Protein AF-0000000078792186 (afdb_homodimer)

Foldseek 3Di:
DADDLQQEEAEPLLQQPDAPLQVLVLCLLLVHQEYEFEQVSDPGSALCPRNPNDDLVVSLVSSVVSVHAYAEYDAQEQLLDLVCLVVSLVRLLRNLVSCLSNVYAEHEYEHDQAQPDPDDLVRSLVSLLVSCLSSLVSCVVSVHAYAYEAALAPRTSGLDPLSVVVSCVVSVGDRYAYEYELLSCQSNVDDLVNCVVRDQLVRYAEYEDWFAADDPDPDRDDLQRTHAHDPRGPSPLLVVLVSSVVSPHDHHYYYNRNHSVSNVPHSVRVSVSNNVSSVVSRDDDPVPPPPPPDD/DADDLQQEEAEPLLQQPDAPLQVLVLCLLLVHQEYEFEQVSDPGSALCPRNPNDDLVVSLVSSVVSVHAYAEYDAQEQLLDLVCLVVSLVRLLRNLVSCLSNVYAEHEYEHDQAQPDPDDLVRSLVSLLVSCLSSLVSCVVSVHAYAYEAALAPRTSGLDPLSVVVSCVVSVGDRYAYEAELLSCQSNVDDLVNCVVRDQLVRYAEYEDWFAADDPDPDRDDLQRTHAHDPRGPSPLLVVLVSSVVSPHDHHYYYNRNHSVSNVDHSVRVSVSNNVSSVVSRDDDPVPPPPPPDD

Nearest PDB structures (foldseek):
  2q02-assembly1_A  TM=9.293E-01  e=1.282E-27  Salmonella enterica subsp. enterica serovar Typhimurium str. LT2
  1i6n-assembly1_A  TM=8.974E-01  e=7.422E-19  Bacillus subtilis
  3ju2-assembly1_A  TM=8.065E-01  e=1.942E-12  Sinorhizobium meliloti
  5tnv-assembly1_A  TM=6.538E-01  e=4.296E-10  Mycolicibacterium smegmatis MC2 155
  8tct-assembly1_A-2  TM=6.575E-01  e=3.829E-08  Bacteroides thetaiotaomicron

InterPro domains:
  IPR013022 Xylose isomerase-like, TIM barrel domain [PF01261] (24-271)
  IPR036237 Xylose isomerase-like superfamily [SSF51658] (6-281)
  IPR050312 IolE/XylA/MocC-like [PTHR12110] (16-273)

Sequence (590 aa):
MGIELTQMALNRKIAQQRPLAKFFQLAEAAGIHQVELRNDMTTSDGSETVIDGMQVAEFQTLKQKYDMQILTINAIQQFNNPAKLSKNRDLLTKLAELSAQIGNQAIIFVPEVNARDKRTEQQRLDDTVSSLQVFGDILAAYHLTGFIEPLGFRASTMRYPWTALDAINLSGRTEFKLTIDTFHFFLAHLTAEQFKAGVDINRVGLIHLSGIEPIHALREVVDEDRILITERDIMQNIEQVHLFEAMGYRGHYSFEPFSSRLAAETNQQLTQQILASIERLNQPTAVFSTEVTQPMGIELTQMALNRKIAQQRPLAKFFQLAEAAGIHQVELRNDMTTSDGSETVIDGMQVAEFQTLKQKYDMQILTINAIQQFNNPAKLSKNRDLLTKLAELSAQIGNQAIIFVPEVNARDKRTEQQRLDDTVSSLQVFGDILAAYHLTGFIEPLGFRASTMRYPWTALDAINLSGRTEFKLTIDTFHFFLAHLTAEQFKAGVDINRVGLIHLSGIEPIHALREVVDEDRILITERDIMQNIEQVHLFEAMGYRGHYSFEPFSSRLAAETNQQLTQQILASIERLNQPTAVFSTEVTQP

Structure (mmCIF, N/CA/C/O backbone):
data_AF-0000000078792186-model_v1
#
loop_
_entity.id
_entity.type
_entity.pdbx_description
1 polymer 'AP endonuclease, family 2'
#
loop_
_atom_site.group_PDB
_atom_site.id
_atom_site.type_symbol
_atom_site.label_atom_id
_atom_site.label_alt_id
_atom_site.label_comp_id
_atom_site.label_asym_id
_atom_site.label_entity_id
_atom_site.label_seq_id
_atom_site.pdbx_PDB_ins_code
_atom_site.Cartn_x
_atom_site.Cartn_y
_atom_site.Cartn_z
_atom_site.occupancy
_atom_site.B_iso_or_equiv
_atom_site.auth_seq_id
_atom_site.auth_comp_id
_atom_site.auth_asym_id
_atom_site.auth_atom_id
_atom_site.pdbx_PDB_model_num
ATOM 1 N N . MET A 1 1 ? -22.875 17.25 -0.171 1 59.81 1 MET A N 1
ATOM 2 C CA . MET A 1 1 ? -21.906 17.422 0.904 1 59.81 1 MET A CA 1
ATOM 3 C C . MET A 1 1 ? -20.5 17.641 0.341 1 59.81 1 MET A C 1
ATOM 5 O O . MET A 1 1 ? -19.969 16.766 -0.35 1 59.81 1 MET A O 1
ATOM 9 N N . GLY A 1 2 ? -20.031 18.969 0.178 1 79.75 2 GLY A N 1
ATOM 10 C CA . GLY A 1 2 ? -18.766 19.359 -0.433 1 79.75 2 GLY A CA 1
ATOM 11 C C . GLY A 1 2 ? -17.953 20.297 0.435 1 79.75 2 GLY A C 1
ATOM 12 O O . GLY A 1 2 ? -18.469 20.891 1.382 1 79.75 2 GLY A O 1
ATOM 13 N N . ILE A 1 3 ? -16.688 20.234 0.314 1 90.44 3 ILE A N 1
ATOM 14 C CA . ILE A 1 3 ? -15.758 21.141 0.981 1 90.44 3 ILE A CA 1
ATOM 15 C C . ILE A 1 3 ? -16.016 22.578 0.509 1 90.44 3 ILE A C 1
ATOM 17 O O . ILE A 1 3 ? -16.094 22.828 -0.695 1 90.44 3 ILE A O 1
ATOM 21 N N . GLU A 1 4 ? -16.25 23.469 1.474 1 91.88 4 GLU A N 1
ATOM 22 C CA . GLU A 1 4 ? -16.406 24.875 1.155 1 91.88 4 GLU A CA 1
ATOM 23 C C . GLU A 1 4 ? -15.039 25.578 1.106 1 91.88 4 GLU A C 1
ATOM 25 O O . GLU A 1 4 ? -14.117 25.188 1.818 1 91.88 4 GLU A O 1
ATOM 30 N N . LEU A 1 5 ? -15.008 26.594 0.312 1 92.81 5 LEU A N 1
ATOM 31 C CA . LEU A 1 5 ? -13.766 27.344 0.185 1 92.81 5 LEU A CA 1
ATOM 32 C C . LEU A 1 5 ? -13.328 27.906 1.536 1 92.81 5 LEU A C 1
ATOM 34 O O . LEU A 1 5 ? -12.133 28.031 1.801 1 92.81 5 LEU A O 1
ATOM 38 N N . THR A 1 6 ? -14.297 28.172 2.414 1 94.12 6 THR A N 1
ATOM 39 C CA . THR A 1 6 ? -14.008 28.75 3.723 1 94.12 6 THR A CA 1
ATOM 40 C C . THR A 1 6 ? -13.312 27.719 4.617 1 94.12 6 THR A C 1
ATOM 42 O O . THR A 1 6 ? -12.742 28.078 5.648 1 94.12 6 THR A O 1
ATOM 45 N N . GLN A 1 7 ? -13.359 26.516 4.227 1 96.5 7 GLN A N 1
ATOM 46 C CA . GLN A 1 7 ? -12.695 25.453 4.969 1 96.5 7 GLN A CA 1
ATOM 47 C C . GLN A 1 7 ? -11.273 25.234 4.461 1 96.5 7 GLN A C 1
ATOM 49 O O . GLN A 1 7 ? -10.477 24.547 5.094 1 96.5 7 GLN A O 1
ATOM 54 N N . MET A 1 8 ? -10.961 25.875 3.344 1 98.38 8 MET A N 1
ATOM 55 C CA . MET A 1 8 ? -9.703 25.562 2.678 1 98.38 8 MET A CA 1
ATOM 56 C C . MET A 1 8 ? -8.57 26.422 3.229 1 98.38 8 MET A C 1
ATOM 58 O O . MET A 1 8 ? -8.781 27.609 3.543 1 98.38 8 MET A O 1
ATOM 62 N N . ALA A 1 9 ? -7.406 25.812 3.281 1 98.75 9 ALA A N 1
ATOM 63 C CA . ALA A 1 9 ? -6.172 26.5 3.668 1 98.75 9 ALA A CA 1
ATOM 64 C C . ALA A 1 9 ? -5.012 26.078 2.768 1 98.75 9 ALA A C 1
ATOM 66 O O . ALA A 1 9 ? -5.141 25.141 1.973 1 98.75 9 ALA A O 1
ATOM 67 N N . LEU A 1 10 ? -3.912 26.859 2.863 1 98.69 10 LEU A N 1
ATOM 68 C CA . LEU A 1 10 ? -2.68 26.516 2.158 1 98.69 10 LEU A CA 1
ATOM 69 C C . LEU A 1 10 ? -1.509 26.422 3.131 1 98.69 10 LEU A C 1
ATOM 71 O O . LEU A 1 10 ? -1.298 27.312 3.955 1 98.69 10 LEU A O 1
ATOM 75 N N . ASN A 1 11 ? -0.833 25.297 3.02 1 98.75 11 ASN A N 1
ATOM 76 C CA . ASN A 1 11 ? 0.438 25.156 3.721 1 98.75 11 ASN A CA 1
ATOM 77 C C . ASN A 1 11 ? 1.575 25.844 2.965 1 98.75 11 ASN A C 1
ATOM 79 O O . ASN A 1 11 ? 1.682 25.703 1.744 1 98.75 11 ASN A O 1
ATOM 83 N N . ARG A 1 12 ? 2.418 26.438 3.693 1 97.62 12 ARG A N 1
ATOM 84 C CA . ARG A 1 12 ? 3.514 27.203 3.115 1 97.62 12 ARG A CA 1
ATOM 85 C C . ARG A 1 12 ? 4.383 26.328 2.219 1 97.62 12 ARG A C 1
ATOM 87 O O . ARG A 1 12 ? 5.129 26.844 1.379 1 97.62 12 ARG A O 1
ATOM 94 N N . LYS A 1 13 ? 4.312 25.078 2.334 1 96.56 13 LYS A N 1
ATOM 95 C CA . LYS A 1 13 ? 5.133 24.172 1.536 1 96.56 13 LYS A CA 1
ATOM 96 C C . LYS A 1 13 ? 4.805 24.297 0.051 1 96.56 13 LYS A C 1
ATOM 98 O O . LYS A 1 13 ? 5.66 24.047 -0.801 1 96.56 13 LYS A O 1
ATOM 103 N N . ILE A 1 14 ? 3.658 24.781 -0.268 1 96.44 14 ILE A N 1
ATOM 104 C CA . ILE A 1 14 ? 3.242 24.922 -1.659 1 96.44 14 ILE A CA 1
ATOM 105 C C . ILE A 1 14 ? 4.055 26.031 -2.328 1 96.44 14 ILE A C 1
ATOM 107 O O . ILE A 1 14 ? 4.191 26.047 -3.555 1 96.44 14 ILE A O 1
ATOM 111 N N . ALA A 1 15 ? 4.461 27.062 -1.669 1 86.44 15 ALA A N 1
ATOM 112 C CA . ALA A 1 15 ? 5.074 28.266 -2.211 1 86.44 15 ALA A CA 1
ATOM 113 C C . ALA A 1 15 ? 6.516 28.016 -2.639 1 86.44 15 ALA A C 1
ATOM 115 O O . ALA A 1 15 ? 7.02 28.656 -3.566 1 86.44 15 ALA A O 1
ATOM 116 N N . GLN A 1 16 ? 7.094 26.844 -2.398 1 82.69 16 GLN A N 1
ATOM 117 C CA . GLN A 1 16 ? 8.477 26.469 -2.684 1 82.69 16 GLN A CA 1
ATOM 118 C C . GLN A 1 16 ? 9.289 27.656 -3.152 1 82.69 16 GLN A C 1
ATOM 120 O O . GLN A 1 16 ? 9.008 28.234 -4.203 1 82.69 16 GLN A O 1
ATOM 125 N N . GLN A 1 17 ? 10.227 28.219 -2.408 1 85.25 17 GLN A N 1
ATOM 126 C CA . GLN A 1 17 ? 11.18 29.25 -2.77 1 85.25 17 GLN A CA 1
ATOM 127 C C . GLN A 1 17 ? 10.484 30.609 -2.938 1 85.25 17 GLN A C 1
ATOM 129 O O . GLN A 1 17 ? 10.953 31.469 -3.686 1 85.25 17 GLN A O 1
ATOM 134 N N . ARG A 1 18 ? 9.289 30.828 -2.479 1 92.81 18 ARG A N 1
ATOM 135 C CA . ARG A 1 18 ? 8.578 32.094 -2.5 1 92.81 18 ARG A CA 1
ATOM 136 C C . ARG A 1 18 ? 8.641 32.781 -1.14 1 92.81 18 ARG A C 1
ATOM 138 O O . ARG A 1 18 ? 8.422 32.156 -0.107 1 92.81 18 ARG A O 1
ATOM 145 N N . PRO A 1 19 ? 8.906 34.094 -1.299 1 94.44 19 PRO A N 1
ATOM 146 C CA . PRO A 1 19 ? 8.797 34.844 -0.032 1 94.44 19 PRO A CA 1
ATOM 147 C C . PRO A 1 19 ? 7.371 34.844 0.513 1 94.44 19 PRO A C 1
ATOM 149 O O . PRO A 1 19 ? 6.422 34.562 -0.224 1 94.44 19 PRO A O 1
ATOM 152 N N . LEU A 1 20 ? 7.277 35.188 1.744 1 96.62 20 LEU A N 1
ATOM 153 C CA . LEU A 1 20 ? 6.004 35.125 2.457 1 96.62 20 LEU A CA 1
ATOM 154 C C . LEU A 1 20 ? 4.949 35.969 1.765 1 96.62 20 LEU A C 1
ATOM 156 O O . LEU A 1 20 ? 3.795 35.562 1.634 1 96.62 20 LEU A O 1
ATOM 160 N N . ALA A 1 21 ? 5.316 37.156 1.305 1 96.56 21 ALA A N 1
ATOM 161 C CA . ALA A 1 21 ? 4.363 38.031 0.643 1 96.56 21 ALA A CA 1
ATOM 162 C C . ALA A 1 21 ? 3.795 37.406 -0.615 1 96.56 21 ALA A C 1
ATOM 164 O O . ALA A 1 21 ? 2.598 37.5 -0.889 1 96.56 21 ALA A O 1
ATOM 165 N N . LYS A 1 22 ? 4.617 36.719 -1.361 1 96.94 22 LYS A N 1
ATOM 166 C CA . LYS A 1 22 ? 4.176 36.062 -2.576 1 96.94 22 LYS A CA 1
ATOM 167 C C . LYS A 1 22 ? 3.283 34.844 -2.242 1 96.94 22 LYS A C 1
ATOM 169 O O . LYS A 1 22 ? 2.359 34.531 -2.992 1 96.94 22 LYS A O 1
ATOM 174 N N . PHE A 1 23 ? 3.617 34.25 -1.161 1 98.06 23 PHE A N 1
ATOM 175 C CA . PHE A 1 23 ? 2.777 33.156 -0.673 1 98.06 23 PHE A CA 1
ATOM 176 C C . PHE A 1 23 ? 1.386 33.656 -0.316 1 98.06 23 PHE A C 1
ATOM 178 O O . PHE A 1 23 ? 0.382 33.062 -0.704 1 98.06 23 PHE A O 1
ATOM 185 N N . PHE A 1 24 ? 1.271 34.781 0.392 1 98.31 24 PHE A N 1
ATOM 186 C CA . PHE A 1 24 ? -0.019 35.344 0.739 1 98.31 24 PHE A CA 1
ATOM 187 C C . PHE A 1 24 ? -0.775 35.781 -0.513 1 98.31 24 PHE A C 1
ATOM 189 O O . PHE A 1 24 ? -1.995 35.625 -0.592 1 98.31 24 PHE A O 1
ATOM 196 N N . GLN A 1 25 ? -0.029 36.281 -1.491 1 98 25 GLN A N 1
ATOM 197 C CA . GLN A 1 25 ? -0.653 36.625 -2.758 1 98 25 GLN A CA 1
ATOM 198 C C . GLN A 1 25 ? -1.274 35.406 -3.434 1 98 25 GLN A C 1
ATOM 200 O O . GLN A 1 25 ? -2.361 35.5 -4.012 1 98 25 GLN A O 1
ATOM 205 N N . LEU A 1 26 ? -0.55 34.344 -3.393 1 98.06 26 LEU A N 1
ATOM 206 C CA . LEU A 1 26 ? -1.073 33.094 -3.943 1 98.06 26 LEU A CA 1
ATOM 207 C C . LEU A 1 26 ? -2.373 32.719 -3.25 1 98.06 26 LEU A C 1
ATOM 209 O O . LEU A 1 26 ? -3.359 32.375 -3.912 1 98.06 26 LEU A O 1
ATOM 213 N N . ALA A 1 27 ? -2.361 32.75 -1.937 1 98.44 27 ALA A N 1
ATOM 214 C CA . ALA A 1 27 ? -3.553 32.375 -1.169 1 98.44 27 ALA A CA 1
ATOM 215 C C . ALA A 1 27 ? -4.73 33.281 -1.528 1 98.44 27 ALA A C 1
ATOM 217 O O . ALA A 1 27 ? -5.832 32.781 -1.787 1 98.44 27 ALA A O 1
ATOM 218 N N . GLU A 1 28 ? -4.453 34.531 -1.57 1 97.88 28 GLU A N 1
ATOM 219 C CA . GLU A 1 28 ? -5.492 35.5 -1.916 1 97.88 28 GLU A CA 1
ATOM 220 C C . GLU A 1 28 ? -6.055 35.25 -3.309 1 97.88 28 GLU A C 1
ATOM 222 O O . GLU A 1 28 ? -7.266 35.312 -3.52 1 97.88 28 GLU A O 1
ATOM 227 N N . ALA A 1 29 ? -5.172 35 -4.234 1 97.69 29 ALA A N 1
ATOM 228 C CA . ALA A 1 29 ? -5.59 34.719 -5.609 1 97.69 29 ALA A CA 1
ATOM 229 C C . ALA A 1 29 ? -6.496 33.5 -5.684 1 97.69 29 ALA A C 1
ATOM 231 O O . ALA A 1 29 ? -7.402 33.438 -6.52 1 97.69 29 ALA A O 1
ATOM 232 N N . ALA A 1 30 ? -6.301 32.594 -4.801 1 97.94 30 ALA A N 1
ATOM 233 C CA . ALA A 1 30 ? -7.102 31.375 -4.773 1 97.94 30 ALA A CA 1
ATOM 234 C C . ALA A 1 30 ? -8.375 31.578 -3.953 1 97.94 30 ALA A C 1
ATOM 236 O O . ALA A 1 30 ? -9.203 30.672 -3.844 1 97.94 30 ALA A O 1
ATOM 237 N N . GLY A 1 31 ? -8.523 32.719 -3.342 1 97.94 31 GLY A N 1
ATOM 238 C CA . GLY A 1 31 ? -9.672 33 -2.492 1 97.94 31 GLY A CA 1
ATOM 239 C C . GLY A 1 31 ? -9.57 32.344 -1.126 1 97.94 31 GLY A C 1
ATOM 240 O O . GLY A 1 31 ? -10.586 32.125 -0.456 1 97.94 31 GLY A O 1
ATOM 241 N N . ILE A 1 32 ? -8.422 31.953 -0.755 1 98.38 32 ILE A N 1
ATOM 242 C CA . ILE A 1 32 ? -8.172 31.281 0.512 1 98.38 32 ILE A CA 1
ATOM 243 C C . ILE A 1 32 ? -7.523 32.25 1.499 1 98.38 32 ILE A C 1
ATOM 245 O O . ILE A 1 32 ? -6.492 32.844 1.197 1 98.38 32 ILE A O 1
ATOM 249 N N . HIS A 1 33 ? -8.094 32.312 2.723 1 98.19 33 HIS A N 1
ATOM 250 C CA . HIS A 1 33 ? -7.605 33.312 3.674 1 98.19 33 HIS A CA 1
ATOM 251 C C . HIS A 1 33 ? -7.082 32.656 4.941 1 98.19 33 HIS A C 1
ATOM 253 O O . HIS A 1 33 ? -7.023 33.281 6 1 98.19 33 HIS A O 1
ATOM 259 N N . GLN A 1 34 ? -6.832 31.375 4.848 1 98.25 34 GLN A N 1
ATOM 260 C CA . GLN A 1 34 ? -6.219 30.609 5.922 1 98.25 34 GLN A CA 1
ATOM 261 C C . GLN A 1 34 ? -4.938 29.922 5.449 1 98.25 34 GLN A C 1
ATOM 263 O O . GLN A 1 34 ? -4.906 29.328 4.371 1 98.25 34 GLN A O 1
ATOM 268 N N . VAL A 1 35 ? -3.852 30.094 6.266 1 98.69 35 VAL A N 1
ATOM 269 C CA . VAL A 1 35 ? -2.582 29.516 5.832 1 98.69 35 VAL A CA 1
ATOM 270 C C . VAL A 1 35 ? -1.89 28.844 7.016 1 98.69 35 VAL A C 1
ATOM 272 O O . VAL A 1 35 ? -2.242 29.094 8.172 1 98.69 35 VAL A O 1
ATOM 275 N N . GLU A 1 36 ? -1.072 27.938 6.703 1 98.81 36 GLU A N 1
ATOM 276 C CA . GLU A 1 36 ? -0.096 27.391 7.641 1 98.81 36 GLU A CA 1
ATOM 277 C C . GLU A 1 36 ? 1.305 27.922 7.352 1 98.81 36 GLU A C 1
ATOM 279 O O . GLU A 1 36 ? 1.722 27.984 6.191 1 98.81 36 GLU A O 1
ATOM 284 N N . LEU A 1 37 ? 1.964 28.312 8.398 1 98.5 37 LEU A N 1
ATOM 285 C CA . LEU A 1 37 ? 3.35 28.75 8.258 1 98.5 37 LEU A CA 1
ATOM 286 C C . LEU A 1 37 ? 4.309 27.641 8.672 1 98.5 37 LEU A C 1
ATOM 288 O O . LEU A 1 37 ? 3.883 26.609 9.18 1 98.5 37 LEU A O 1
ATOM 292 N N . ARG A 1 38 ? 5.609 27.844 8.344 1 98 38 ARG A N 1
ATOM 293 C CA . ARG A 1 38 ? 6.582 26.797 8.625 1 98 38 ARG A CA 1
ATOM 294 C C . ARG A 1 38 ? 7.906 27.391 9.102 1 98 38 ARG A C 1
ATOM 296 O O . ARG A 1 38 ? 8.297 28.469 8.688 1 98 38 ARG A O 1
ATOM 303 N N . ASN A 1 39 ? 8.562 26.578 9.938 1 96.94 39 ASN A N 1
ATOM 304 C CA . ASN A 1 39 ? 9.891 26.969 10.391 1 96.94 39 ASN A CA 1
ATOM 305 C C . ASN A 1 39 ? 10.977 26.156 9.695 1 96.94 39 ASN A C 1
ATOM 307 O O . ASN A 1 39 ? 12.117 26.109 10.156 1 96.94 39 ASN A O 1
ATOM 311 N N . ASP A 1 40 ? 10.617 25.438 8.625 1 93.56 40 ASP A N 1
ATOM 312 C CA . ASP A 1 40 ? 11.602 24.578 7.969 1 93.56 40 ASP A CA 1
ATOM 313 C C . ASP A 1 40 ? 11.703 24.906 6.48 1 93.56 40 ASP A C 1
ATOM 315 O O . ASP A 1 40 ? 11.93 24.016 5.66 1 93.56 40 ASP A O 1
ATOM 319 N N . MET A 1 41 ? 11.445 26.156 6.141 1 91.5 41 MET A N 1
ATOM 320 C CA . MET A 1 41 ? 11.539 26.578 4.746 1 91.5 41 MET A CA 1
ATOM 321 C C . MET A 1 41 ? 12.977 26.922 4.379 1 91.5 41 MET A C 1
ATOM 323 O O . MET A 1 41 ? 13.297 27.125 3.205 1 91.5 41 MET A O 1
ATOM 327 N N . THR A 1 42 ? 13.812 27.047 5.383 1 89.31 42 THR A N 1
ATOM 328 C CA . THR A 1 42 ? 15.234 27.344 5.207 1 89.31 42 THR A CA 1
ATOM 329 C C . THR A 1 42 ? 16.094 26.312 5.906 1 89.31 42 THR A C 1
ATOM 331 O O . THR A 1 42 ? 15.586 25.328 6.438 1 89.31 42 THR A O 1
ATOM 334 N N . THR A 1 43 ? 17.375 26.578 5.855 1 87.81 43 THR A N 1
ATOM 335 C CA . THR A 1 43 ? 18.312 25.656 6.496 1 87.81 43 THR A CA 1
ATOM 336 C C . THR A 1 43 ? 18.188 25.719 8.016 1 87.81 43 THR A C 1
ATOM 338 O O . THR A 1 43 ? 18.5 24.75 8.711 1 87.81 43 THR A O 1
ATOM 341 N N . SER A 1 44 ? 17.719 26.844 8.422 1 88.56 44 SER A N 1
ATOM 342 C CA . SER A 1 44 ? 17.469 27.016 9.852 1 88.56 44 SER A CA 1
ATOM 343 C C . SER A 1 44 ? 16.016 26.688 10.195 1 88.56 44 SER A C 1
ATOM 345 O O . SER A 1 44 ? 15.109 26.922 9.398 1 88.56 44 SER A O 1
ATOM 347 N N . ASP A 1 45 ? 15.844 26.141 11.422 1 89.25 45 ASP A N 1
ATOM 348 C CA . ASP A 1 45 ? 14.492 25.797 11.852 1 89.25 45 ASP A CA 1
ATOM 349 C C . ASP A 1 45 ? 14.039 26.672 13.016 1 89.25 45 ASP A C 1
ATOM 351 O O . ASP A 1 45 ? 13.117 26.312 13.742 1 89.25 45 ASP A O 1
ATOM 355 N N . GLY A 1 46 ? 14.688 27.75 13.172 1 92.31 46 GLY A N 1
ATOM 356 C CA . GLY A 1 46 ? 14.352 28.656 14.258 1 92.31 46 GLY A CA 1
ATOM 357 C C . GLY A 1 46 ? 13.039 29.375 14.047 1 92.31 46 GLY A C 1
ATOM 358 O O . GLY A 1 46 ? 12.555 29.469 12.914 1 92.31 46 GLY A O 1
ATOM 359 N N . SER A 1 47 ? 12.445 29.891 15.172 1 94.81 47 SER A N 1
ATOM 360 C CA . SER A 1 47 ? 11.141 30.562 15.125 1 94.81 47 SER A CA 1
ATOM 361 C C . SER A 1 47 ? 11.18 31.797 14.242 1 94.81 47 SER A C 1
ATOM 363 O O . SER A 1 47 ? 10.164 32.188 13.68 1 94.81 47 SER A O 1
ATOM 365 N N . GLU A 1 48 ? 12.391 32.344 14.086 1 92.5 48 GLU A N 1
ATOM 366 C CA . GLU A 1 48 ? 12.523 33.562 13.297 1 92.5 48 GLU A CA 1
ATOM 367 C C . GLU A 1 48 ? 12.266 33.312 11.82 1 92.5 48 GLU A C 1
ATOM 369 O O . GLU A 1 48 ? 11.938 34.219 11.062 1 92.5 48 GLU A O 1
ATOM 374 N N . THR A 1 49 ? 12.406 32.094 11.398 1 94.56 49 THR A N 1
ATOM 375 C CA . THR A 1 49 ?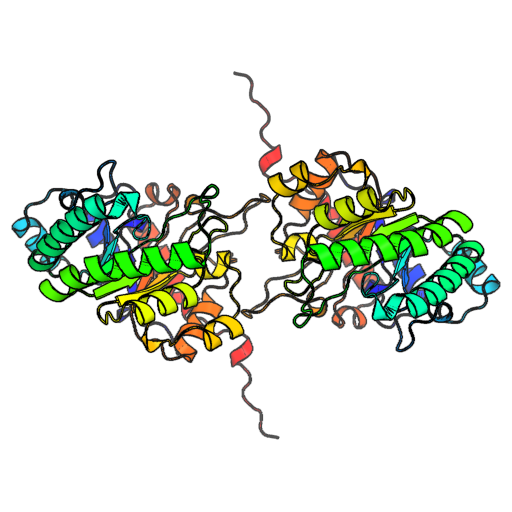 12.266 31.734 9.992 1 94.56 49 THR A CA 1
ATOM 376 C C . THR A 1 49 ? 10.789 31.641 9.602 1 94.56 49 THR A C 1
ATOM 378 O O . THR A 1 49 ? 10.453 31.672 8.422 1 94.56 49 THR A O 1
ATOM 381 N N . VAL A 1 50 ? 9.898 31.562 10.578 1 97.69 50 VAL A N 1
ATOM 382 C CA . VAL A 1 50 ? 8.477 31.344 10.359 1 97.69 50 VAL A CA 1
ATOM 383 C C . VAL A 1 50 ? 7.891 32.5 9.547 1 97.69 50 VAL A C 1
ATOM 385 O O . VAL A 1 50 ? 7.07 32.281 8.648 1 97.69 50 VAL A O 1
ATOM 388 N N . ILE A 1 51 ? 8.32 33.719 9.867 1 97.69 51 ILE A N 1
ATOM 389 C CA . ILE A 1 51 ? 7.777 34.875 9.188 1 97.69 51 ILE A CA 1
ATOM 390 C C . ILE A 1 51 ? 8.875 35.562 8.367 1 97.69 51 I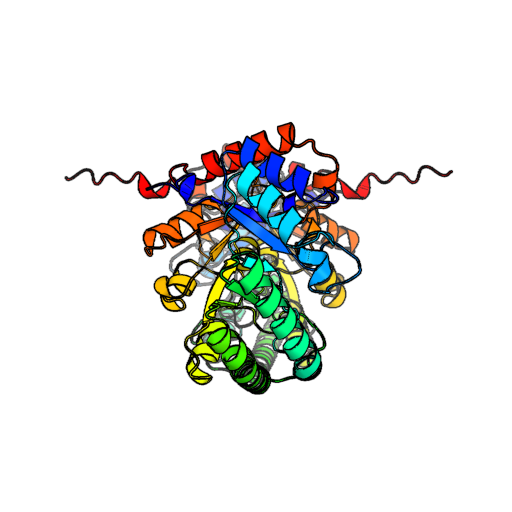LE A C 1
ATOM 392 O O . ILE A 1 51 ? 8.906 36.781 8.258 1 97.69 51 ILE A O 1
ATOM 396 N N . ASP A 1 52 ? 9.859 34.812 7.938 1 95.06 52 ASP A N 1
ATOM 397 C CA . ASP A 1 52 ? 10.922 35.25 7.027 1 95.06 52 ASP A CA 1
ATOM 398 C C . ASP A 1 52 ? 11.789 36.312 7.652 1 95.06 52 ASP A C 1
ATOM 400 O O . ASP A 1 52 ? 12.242 37.25 6.965 1 95.06 52 ASP A O 1
ATOM 404 N N . GLY A 1 53 ? 11.922 36.344 8.93 1 94.56 53 GLY A N 1
ATOM 405 C CA . GLY A 1 53 ? 12.781 37.281 9.609 1 94.56 53 GLY A CA 1
ATOM 406 C C . GLY A 1 53 ? 12.164 38.688 9.719 1 94.56 53 GLY A C 1
ATOM 407 O O . GLY A 1 53 ? 12.805 39.594 10.211 1 94.56 53 GLY A O 1
ATOM 408 N N . MET A 1 54 ? 10.977 38.812 9.359 1 95.94 54 MET A N 1
ATOM 409 C CA . MET A 1 54 ? 10.289 40.094 9.477 1 95.94 54 MET A CA 1
ATOM 410 C C . MET A 1 54 ? 10.078 40.469 10.945 1 95.94 54 MET A C 1
ATOM 412 O O . MET A 1 54 ? 9.977 39.562 11.797 1 95.94 54 MET A O 1
ATOM 416 N N . GLN A 1 55 ? 9.953 41.781 11.086 1 97.19 55 GLN A N 1
ATOM 417 C CA . GLN A 1 55 ? 9.43 42.219 12.375 1 97.19 55 GLN A CA 1
ATOM 418 C C . GLN A 1 55 ? 7.945 41.875 12.508 1 97.19 55 GLN A C 1
ATOM 420 O O . GLN A 1 55 ? 7.203 41.906 11.531 1 97.19 55 GLN A O 1
ATOM 425 N N . VAL A 1 56 ? 7.547 41.594 13.758 1 97.94 56 VAL A N 1
ATOM 426 C CA . VAL A 1 56 ? 6.172 41.188 14.031 1 97.94 56 VAL A CA 1
ATOM 427 C C . VAL A 1 56 ? 5.203 42.219 13.5 1 97.94 56 VAL A C 1
ATOM 429 O O . VAL A 1 56 ? 4.184 41.875 12.891 1 97.94 56 VAL A O 1
ATOM 432 N N . ALA A 1 57 ? 5.578 43.469 13.688 1 97.81 57 ALA A N 1
ATOM 433 C CA . ALA A 1 57 ? 4.711 44.562 13.219 1 97.81 57 ALA A CA 1
ATOM 434 C C . ALA A 1 57 ? 4.559 44.5 11.703 1 97.81 57 ALA A C 1
ATOM 436 O O . ALA A 1 57 ? 3.463 44.719 11.18 1 97.81 57 ALA A O 1
ATOM 437 N N . GLU A 1 58 ? 5.633 44.312 11.031 1 97.81 58 GLU A N 1
ATOM 438 C CA . GLU A 1 58 ? 5.605 44.156 9.578 1 97.81 58 GLU A CA 1
ATOM 439 C C . GLU A 1 58 ? 4.758 42.969 9.141 1 97.81 58 GLU A C 1
ATOM 441 O O . GLU A 1 58 ? 3.98 43.062 8.188 1 97.81 58 GLU A O 1
ATOM 446 N N . PHE A 1 59 ? 4.953 41.938 9.82 1 98.12 59 PHE A N 1
ATOM 447 C CA . PHE A 1 59 ? 4.18 40.719 9.523 1 98.12 59 PHE A CA 1
ATOM 448 C C . PHE A 1 59 ? 2.691 40.969 9.734 1 98.12 59 PHE A C 1
ATOM 450 O O . PHE A 1 59 ? 1.866 40.562 8.914 1 98.12 59 PHE A O 1
ATOM 457 N N . GLN A 1 60 ? 2.32 41.625 10.844 1 97.62 60 GLN A N 1
ATOM 458 C CA . GLN A 1 60 ? 0.922 41.938 11.133 1 97.62 60 GLN A CA 1
ATOM 459 C C . GLN A 1 60 ? 0.304 42.781 10.031 1 97.62 60 GLN A C 1
ATOM 461 O O . GLN A 1 60 ? -0.852 42.562 9.656 1 97.62 60 GLN A O 1
ATOM 466 N N . THR A 1 61 ? 1.09 43.688 9.516 1 98.06 61 THR A N 1
ATOM 467 C CA . THR A 1 61 ? 0.625 44.5 8.414 1 98.06 61 THR A CA 1
ATOM 468 C C . THR A 1 61 ? 0.359 43.656 7.172 1 98.06 61 THR A C 1
ATOM 470 O O . THR A 1 61 ? -0.666 43.844 6.508 1 98.06 61 THR A O 1
ATOM 473 N N . LEU A 1 62 ? 1.316 42.812 6.891 1 98 62 LEU A N 1
ATOM 474 C CA . LEU A 1 62 ? 1.168 41.938 5.75 1 98 62 LEU A CA 1
ATOM 475 C C . LEU A 1 62 ? -0.053 41.031 5.922 1 98 62 LEU A C 1
ATOM 477 O O . LEU A 1 62 ? -0.833 40.844 4.984 1 98 62 LEU A O 1
ATOM 481 N N . LYS A 1 63 ? -0.208 40.438 7.09 1 98.19 63 LYS A N 1
ATOM 482 C CA . LYS A 1 63 ? -1.333 39.594 7.441 1 98.19 63 LYS A CA 1
ATOM 483 C C . LYS A 1 63 ? -2.662 40.312 7.262 1 98.19 63 LYS A C 1
ATOM 485 O O . LYS A 1 63 ? -3.605 39.781 6.691 1 98.19 63 LYS A O 1
ATOM 490 N N . GLN A 1 64 ? -2.732 41.531 7.691 1 97.81 64 GLN A N 1
ATOM 491 C CA . GLN A 1 64 ? -3.936 42.344 7.574 1 97.81 64 GLN A CA 1
ATOM 492 C C . GLN A 1 64 ? -4.223 42.688 6.117 1 97.81 64 GLN A C 1
ATOM 494 O O . GLN A 1 64 ? -5.375 42.688 5.684 1 97.81 64 GLN A O 1
ATOM 499 N N . LYS A 1 65 ? -3.178 43 5.441 1 98.06 65 LYS A N 1
ATOM 500 C CA . LYS A 1 65 ? -3.32 43.406 4.039 1 98.06 65 LYS A CA 1
ATOM 501 C C . LYS A 1 65 ? -4.055 42.312 3.25 1 98.06 65 LYS A C 1
ATOM 503 O O . LYS A 1 65 ? -4.887 42.625 2.395 1 98.06 65 LYS A O 1
ATOM 508 N N . TYR A 1 66 ? -3.775 41.094 3.539 1 97.75 66 TYR A N 1
ATOM 509 C CA . TYR A 1 66 ? -4.344 40 2.764 1 97.75 66 TYR A CA 1
ATOM 510 C C . TYR A 1 66 ? -5.434 39.281 3.549 1 97.75 66 TYR A C 1
ATOM 512 O O . TYR A 1 66 ? -5.926 38.219 3.125 1 97.75 66 TYR A O 1
ATOM 520 N N . ASP A 1 67 ? -5.828 39.781 4.758 1 97.06 67 ASP A N 1
ATOM 521 C CA . ASP A 1 67 ? -6.859 39.188 5.617 1 97.06 67 ASP A CA 1
ATOM 522 C C . ASP A 1 67 ? -6.594 37.719 5.887 1 97.06 67 ASP A C 1
ATOM 524 O O . ASP A 1 67 ? -7.469 36.875 5.68 1 97.06 67 ASP A O 1
ATOM 528 N N . MET A 1 68 ? -5.375 37.469 6.293 1 97.94 68 MET A N 1
ATOM 529 C CA . MET A 1 68 ? -4.941 36.094 6.441 1 97.94 68 MET A CA 1
ATOM 530 C C . MET A 1 68 ? -5.105 35.625 7.883 1 97.94 68 MET A C 1
ATOM 532 O O . MET A 1 68 ? -4.824 36.375 8.82 1 97.94 68 MET A O 1
ATOM 536 N N . GLN A 1 69 ? -5.668 34.469 8.07 1 98.19 69 GLN A N 1
ATOM 537 C CA . GLN A 1 69 ? -5.656 33.75 9.344 1 98.19 69 GLN A CA 1
ATOM 538 C C . GLN A 1 69 ? -4.559 32.688 9.375 1 98.19 69 GLN A C 1
ATOM 540 O O . GLN A 1 69 ? -4.395 31.938 8.414 1 98.19 69 GLN A O 1
ATOM 545 N N . ILE A 1 70 ? -3.801 32.656 10.438 1 98.69 70 ILE A N 1
ATOM 546 C CA . ILE A 1 70 ? -2.752 31.672 10.602 1 98.69 70 ILE A CA 1
ATOM 547 C C . ILE A 1 70 ? -3.289 30.484 11.391 1 98.69 70 ILE A C 1
ATOM 549 O O . ILE A 1 70 ? -3.65 30.609 12.562 1 98.69 70 ILE A O 1
ATOM 553 N N . LEU A 1 71 ? -3.311 29.312 10.766 1 98.62 71 LEU A N 1
ATOM 554 C CA . LEU A 1 71 ? -3.889 28.141 11.398 1 98.62 71 LEU A CA 1
ATOM 555 C C . LEU A 1 71 ? -2.854 27.422 12.258 1 98.62 71 LEU A C 1
ATOM 557 O O . LEU A 1 71 ? -3.137 27.062 13.406 1 98.62 71 LEU A O 1
ATOM 561 N N . THR A 1 72 ? -1.698 27.203 11.602 1 98.81 72 THR A N 1
ATOM 562 C CA . THR A 1 72 ? -0.68 26.438 12.312 1 98.81 72 THR A CA 1
ATOM 563 C C . THR A 1 72 ? 0.719 26.906 11.93 1 98.81 72 THR A C 1
ATOM 565 O O . THR A 1 72 ? 0.883 27.656 10.953 1 98.81 72 THR A O 1
ATOM 568 N N . ILE A 1 73 ? 1.656 26.562 12.773 1 98.75 73 ILE A N 1
ATOM 569 C CA . ILE A 1 73 ? 3.07 26.562 12.414 1 98.75 73 ILE A CA 1
ATOM 570 C C . ILE A 1 73 ? 3.59 25.125 12.344 1 98.75 73 ILE A C 1
ATOM 572 O O . ILE A 1 73 ? 3.412 24.359 13.281 1 98.75 73 ILE A O 1
ATOM 576 N N . ASN A 1 74 ? 4.145 24.812 11.156 1 97.81 74 ASN A N 1
ATOM 577 C CA . ASN A 1 74 ? 4.836 23.531 10.953 1 97.81 74 ASN A CA 1
ATOM 578 C C . ASN A 1 74 ? 6.34 23.672 11.172 1 97.81 74 ASN A C 1
ATOM 580 O O . ASN A 1 74 ? 7.035 24.281 10.359 1 97.81 74 ASN A O 1
ATOM 584 N N . ALA A 1 75 ? 7 23.203 12.211 1 97.06 75 ALA A N 1
ATOM 585 C CA . ALA A 1 75 ? 6.555 22.172 13.148 1 97.06 75 ALA A CA 1
ATOM 586 C C . ALA A 1 75 ? 7.617 21.891 14.211 1 97.06 75 ALA A C 1
ATOM 588 O O . ALA A 1 75 ? 8.711 22.469 14.156 1 97.06 75 ALA A O 1
ATOM 589 N N . ILE A 1 76 ? 7.23 21.188 15.281 1 98.69 76 ILE A N 1
ATOM 590 C CA . ILE A 1 76 ? 8.164 20.484 16.141 1 98.69 76 ILE A CA 1
ATOM 591 C C . ILE A 1 76 ? 8.461 19.109 15.547 1 98.69 76 ILE A C 1
ATOM 593 O O . ILE A 1 76 ? 7.609 18.219 15.562 1 98.69 76 ILE A O 1
ATOM 597 N N . GLN A 1 77 ? 9.711 18.906 15.109 1 98 77 GLN A N 1
ATOM 598 C CA . GLN A 1 77 ? 10.117 17.672 14.445 1 98 77 GLN A CA 1
ATOM 599 C C . GLN A 1 77 ? 10.602 16.641 15.453 1 98 77 GLN A C 1
ATOM 601 O O . GLN A 1 77 ? 11.195 17 16.484 1 98 77 GLN A O 1
ATOM 606 N N . GLN A 1 78 ? 10.375 15.375 15.109 1 98.44 78 GLN A N 1
ATOM 607 C CA . GLN A 1 78 ? 10.82 14.266 15.953 1 98.44 78 GLN A CA 1
ATOM 608 C C . GLN A 1 78 ? 10.453 14.492 17.406 1 98.44 78 GLN A C 1
ATOM 610 O O . GLN A 1 78 ? 11.289 14.32 18.297 1 98.44 78 GLN A O 1
ATOM 615 N N . PHE A 1 79 ? 9.258 14.891 17.594 1 98.81 79 PHE A N 1
ATOM 616 C CA . PHE A 1 79 ? 8.844 15.375 18.906 1 98.81 79 PHE A CA 1
ATOM 617 C C . PHE A 1 79 ? 8.906 14.258 19.938 1 98.81 79 PHE A C 1
ATOM 619 O O . PHE A 1 79 ? 9.008 14.516 21.141 1 98.81 79 PHE A O 1
ATOM 626 N N . ASN A 1 80 ? 8.82 12.977 19.469 1 98.69 80 ASN A N 1
ATOM 627 C CA . ASN A 1 80 ? 8.75 11.852 20.406 1 98.69 80 ASN A CA 1
ATOM 628 C C . ASN A 1 80 ? 10.102 11.18 20.578 1 98.69 80 ASN A C 1
ATOM 630 O O . ASN A 1 80 ? 10.188 10.055 21.062 1 98.69 80 ASN A O 1
ATOM 634 N N . ASN A 1 81 ? 11.117 11.805 20.078 1 98.25 81 ASN A N 1
ATOM 635 C CA . ASN A 1 81 ? 12.484 11.391 20.359 1 98.25 81 ASN A CA 1
ATOM 636 C C . ASN A 1 81 ? 12.992 12 21.672 1 98.25 81 ASN A C 1
ATOM 638 O O . ASN A 1 81 ? 13.172 13.211 21.766 1 98.25 81 ASN A O 1
ATOM 642 N N . PRO A 1 82 ? 13.266 11.148 22.625 1 97.75 82 PRO A N 1
ATOM 643 C CA . PRO A 1 82 ? 13.656 11.688 23.922 1 97.75 82 PRO A CA 1
ATOM 644 C C . PRO A 1 82 ? 14.945 12.5 23.875 1 97.75 82 PRO A C 1
ATOM 646 O O . PRO A 1 82 ? 15.117 13.445 24.641 1 97.75 82 PRO A O 1
ATOM 649 N N . ALA A 1 83 ? 15.773 12.164 22.938 1 97.94 83 ALA A N 1
ATOM 650 C CA . ALA A 1 83 ? 17.047 12.867 22.828 1 97.94 83 ALA A CA 1
ATOM 651 C C . ALA A 1 83 ? 16.844 14.305 22.359 1 97.94 83 ALA A C 1
ATOM 653 O O . ALA A 1 83 ? 17.734 15.148 22.516 1 97.94 83 ALA A O 1
ATOM 654 N N . LYS A 1 84 ? 15.672 14.602 21.812 1 97.94 84 LYS A N 1
ATOM 655 C CA . LYS A 1 84 ? 15.398 15.922 21.266 1 97.94 84 LYS A CA 1
ATOM 656 C C . LYS A 1 84 ? 14.484 16.719 22.188 1 97.94 84 LYS A C 1
ATOM 658 O O . LYS A 1 84 ? 14.102 17.844 21.859 1 97.94 84 LYS A O 1
ATOM 663 N N . LEU A 1 85 ? 14.156 16.188 23.312 1 98.31 85 LEU A N 1
ATOM 664 C CA . LEU A 1 85 ? 13.148 16.781 24.188 1 98.31 85 LEU A CA 1
ATOM 665 C C . LEU A 1 85 ? 13.539 18.203 24.594 1 98.31 85 LEU A C 1
ATOM 667 O O . LEU A 1 85 ? 12.734 19.125 24.5 1 98.31 85 LEU A O 1
ATOM 671 N N . SER A 1 86 ? 14.75 18.359 25.047 1 98.25 86 SER A N 1
ATOM 672 C CA . SER A 1 86 ? 15.188 19.672 25.531 1 98.25 86 SER A CA 1
ATOM 673 C C . SER A 1 86 ? 15.164 20.703 24.406 1 98.25 86 SER A C 1
ATOM 675 O O . SER A 1 86 ? 14.625 21.797 24.578 1 98.25 86 SER A O 1
ATOM 677 N N . LYS A 1 87 ? 15.773 20.328 23.312 1 98.12 87 LYS A N 1
ATOM 678 C CA . LYS A 1 87 ? 15.805 21.234 22.156 1 98.12 87 LYS A CA 1
ATOM 679 C C . LYS A 1 87 ? 14.391 21.562 21.688 1 98.12 87 LYS A C 1
ATOM 681 O O . LYS A 1 87 ? 14.094 22.719 21.391 1 98.12 87 LYS A O 1
ATOM 686 N N . ASN A 1 88 ? 13.539 20.609 21.656 1 98.69 88 ASN A N 1
ATOM 687 C CA . ASN A 1 88 ? 12.164 20.797 21.188 1 98.69 88 ASN A CA 1
ATOM 688 C C . ASN A 1 88 ? 11.352 21.625 22.172 1 98.69 88 ASN A C 1
ATOM 690 O O . ASN A 1 88 ? 10.477 22.391 21.766 1 98.69 88 ASN A O 1
ATOM 694 N N . ARG A 1 89 ? 11.617 21.375 23.438 1 98.62 89 ARG A N 1
ATOM 695 C CA . ARG A 1 89 ? 10.977 22.219 24.438 1 98.62 89 ARG A CA 1
ATOM 696 C C . ARG A 1 89 ? 11.305 23.688 24.219 1 98.62 89 ARG A C 1
ATOM 698 O O . ARG A 1 89 ? 10.406 24.547 24.234 1 98.62 89 ARG A O 1
ATOM 705 N N . ASP A 1 90 ? 12.547 23.984 24.016 1 98.56 90 ASP A N 1
ATOM 706 C CA . ASP A 1 90 ? 12.992 25.359 23.781 1 98.56 90 ASP A CA 1
ATOM 707 C C . ASP A 1 90 ? 12.367 25.922 22.5 1 98.56 90 ASP A C 1
ATOM 709 O O . ASP A 1 90 ? 11.891 27.062 22.484 1 98.56 90 ASP A O 1
ATOM 713 N N . LEU A 1 91 ? 12.398 25.156 21.5 1 98.69 91 LEU A N 1
ATOM 714 C CA . LEU A 1 91 ? 11.828 25.594 20.234 1 98.69 91 LEU A CA 1
ATOM 715 C C . LEU A 1 91 ? 10.328 25.859 20.375 1 98.69 91 LEU A C 1
ATOM 717 O O . LEU A 1 91 ? 9.828 26.875 19.891 1 98.69 91 LEU A O 1
ATOM 721 N N . LEU A 1 92 ? 9.656 24.953 21.047 1 98.81 92 LEU A N 1
ATOM 722 C CA . LEU A 1 92 ? 8.219 25.109 21.219 1 98.81 92 LEU A CA 1
ATOM 723 C C . LEU A 1 92 ? 7.91 26.406 21.969 1 98.81 92 LEU A C 1
ATOM 725 O O . LEU A 1 92 ? 6.949 27.109 21.641 1 98.81 92 LEU A O 1
ATOM 729 N N . THR A 1 93 ? 8.688 26.656 22.969 1 98.81 93 THR A N 1
ATOM 730 C CA . THR A 1 93 ? 8.477 27.891 23.719 1 98.81 93 THR A CA 1
ATOM 731 C C . THR A 1 93 ? 8.617 29.109 22.812 1 98.81 93 THR A C 1
ATOM 733 O O . THR A 1 93 ? 7.781 30.016 22.844 1 98.81 93 THR A O 1
ATOM 736 N N . LYS A 1 94 ? 9.641 29.094 22 1 98.62 94 LYS A N 1
ATOM 737 C CA . LYS A 1 94 ? 9.852 30.203 21.078 1 98.62 94 LYS A CA 1
ATOM 738 C C . LYS A 1 94 ? 8.719 30.297 20.062 1 98.62 94 LYS A C 1
ATOM 740 O O . LYS A 1 94 ? 8.266 31.391 19.734 1 98.62 94 LYS A O 1
ATOM 745 N N . LEU A 1 95 ? 8.273 29.219 19.531 1 98.81 95 LEU A N 1
ATOM 746 C CA . LEU A 1 95 ? 7.164 29.203 18.594 1 98.81 95 LEU A CA 1
ATOM 747 C C . LEU A 1 95 ? 5.879 29.672 19.25 1 98.81 95 LEU A C 1
ATOM 749 O O . LEU A 1 95 ? 5.062 30.359 18.625 1 98.81 95 LEU A O 1
ATOM 753 N N . ALA A 1 96 ? 5.711 29.25 20.516 1 98.75 96 ALA A N 1
ATOM 754 C CA . ALA A 1 96 ? 4.535 29.672 21.281 1 98.75 96 ALA A CA 1
ATOM 755 C C . ALA A 1 96 ? 4.539 31.188 21.484 1 98.75 96 ALA A C 1
ATOM 757 O O . ALA A 1 96 ? 3.504 31.844 21.328 1 98.75 96 ALA A O 1
ATOM 758 N N . GLU A 1 97 ? 5.664 31.703 21.828 1 98.44 97 GLU A N 1
ATOM 759 C CA . GLU A 1 97 ? 5.793 33.156 21.984 1 98.44 97 GLU A CA 1
ATOM 760 C C . GLU A 1 97 ? 5.461 33.875 20.672 1 98.44 97 GLU A C 1
ATOM 762 O O . GLU A 1 97 ? 4.727 34.875 20.688 1 98.44 97 GLU A O 1
ATOM 767 N N . LEU A 1 98 ? 6.012 33.375 19.609 1 98.5 98 LEU A N 1
ATOM 768 C CA . LEU A 1 98 ? 5.715 33.969 18.312 1 98.5 98 LEU A CA 1
ATOM 769 C C . LEU A 1 98 ? 4.23 33.844 17.984 1 98.5 98 LEU A C 1
ATOM 771 O O . LEU A 1 98 ? 3.621 34.781 17.469 1 98.5 98 LEU A O 1
ATOM 775 N N . SER A 1 99 ? 3.68 32.688 18.297 1 98.56 99 SER A N 1
ATOM 776 C CA . SER A 1 99 ? 2.268 32.438 18.031 1 98.56 99 SER A CA 1
ATOM 777 C C . SER A 1 99 ? 1.386 33.5 18.703 1 98.56 99 SER A C 1
ATOM 779 O O . SER A 1 99 ? 0.435 34 18.094 1 98.56 99 SER A O 1
ATOM 781 N N . ALA A 1 100 ? 1.692 33.812 19.906 1 97.31 100 ALA A N 1
ATOM 782 C CA . ALA A 1 100 ? 0.946 34.812 20.641 1 97.31 100 ALA A CA 1
ATOM 783 C C . ALA A 1 100 ? 1.021 36.156 19.938 1 97.31 100 ALA A C 1
ATOM 785 O O . ALA A 1 100 ? 0.061 36.938 19.953 1 97.31 100 ALA A O 1
ATOM 786 N N . GLN A 1 101 ? 2.094 36.406 19.297 1 97.56 101 GLN A N 1
ATOM 787 C CA . GLN A 1 101 ? 2.322 37.719 18.656 1 97.56 101 GLN A CA 1
ATOM 788 C C . GLN A 1 101 ? 1.627 37.781 17.297 1 97.56 101 GLN A C 1
ATOM 790 O O . GLN A 1 101 ? 1.189 38.844 16.891 1 97.56 101 GLN A O 1
ATOM 795 N N . ILE A 1 102 ? 1.524 36.688 16.641 1 97.69 102 ILE A N 1
ATOM 796 C CA . ILE A 1 102 ? 1.088 36.781 15.25 1 97.69 102 ILE A CA 1
ATOM 797 C C . ILE A 1 102 ? -0.313 36.188 15.109 1 97.69 102 ILE A C 1
ATOM 799 O O . ILE A 1 102 ? -0.895 36.188 14.023 1 97.69 102 ILE A O 1
ATOM 803 N N . GLY A 1 103 ? -0.889 35.625 16.156 1 97.31 103 GLY A N 1
ATOM 804 C CA . GLY A 1 103 ? -2.254 35.125 16.156 1 97.31 103 GLY A CA 1
ATOM 805 C C . GLY A 1 103 ? -2.377 33.719 15.609 1 97.31 103 GLY A C 1
ATOM 806 O O . GLY A 1 103 ? -3.369 33.375 14.961 1 97.31 103 GLY A O 1
ATOM 807 N N . ASN A 1 104 ? -1.331 32.938 15.695 1 96.75 104 ASN A N 1
ATOM 808 C CA . ASN A 1 104 ? -1.372 31.516 15.336 1 96.75 104 ASN A CA 1
ATOM 809 C C . ASN A 1 104 ? -2.117 30.688 16.391 1 96.75 104 ASN A C 1
ATOM 811 O O . ASN A 1 104 ? -2.031 30.984 17.578 1 96.75 104 ASN A O 1
ATOM 815 N N . GLN A 1 105 ? -2.707 29.547 16 1 95.75 105 GLN A N 1
ATOM 816 C CA . GLN A 1 105 ? -3.645 28.828 16.859 1 95.75 105 GLN A CA 1
ATOM 817 C C . GLN A 1 105 ? -3.078 27.484 17.312 1 95.75 105 GLN A C 1
ATOM 819 O O . GLN A 1 105 ? -3.482 26.953 18.344 1 95.75 105 GLN A O 1
ATOM 824 N N . ALA A 1 106 ? -2.254 26.969 16.516 1 98.81 106 ALA A N 1
ATOM 825 C CA . ALA A 1 106 ? -1.844 25.594 16.766 1 98.81 106 ALA A CA 1
ATOM 826 C C . ALA A 1 106 ? -0.44 25.328 16.234 1 98.81 106 ALA A C 1
ATOM 828 O O . ALA A 1 106 ? 0.065 26.078 15.398 1 98.81 106 ALA A O 1
ATOM 829 N N . ILE A 1 107 ? 0.225 24.359 16.812 1 98.94 107 ILE A N 1
ATOM 830 C CA . ILE A 1 107 ? 1.549 23.906 16.391 1 98.94 107 ILE A CA 1
ATOM 831 C C . ILE A 1 107 ? 1.486 22.453 15.953 1 98.94 107 ILE A C 1
ATOM 833 O O . ILE A 1 107 ? 0.851 21.625 16.609 1 98.94 107 ILE A O 1
ATOM 837 N N . ILE A 1 108 ? 2.105 22.125 14.805 1 98.94 108 ILE A N 1
ATOM 838 C CA . ILE A 1 108 ? 2.143 20.75 14.305 1 98.94 108 ILE A CA 1
ATOM 839 C C . ILE A 1 108 ? 3.293 19.984 14.961 1 98.94 108 ILE A C 1
ATOM 841 O O . ILE A 1 108 ? 4.395 20.516 15.102 1 98.94 108 ILE A O 1
ATOM 845 N N . PHE A 1 109 ? 3.049 18.781 15.406 1 98.94 109 PHE A N 1
ATOM 846 C CA . PHE A 1 109 ? 4.043 17.875 15.961 1 98.94 109 PHE A CA 1
ATOM 847 C C . PHE A 1 109 ? 4.234 16.672 15.07 1 98.94 109 PHE A C 1
ATOM 849 O O . PHE A 1 109 ? 3.275 15.945 14.773 1 98.94 109 PHE A O 1
ATOM 856 N N . VAL A 1 110 ? 5.438 16.422 14.656 1 98.75 110 VAL A N 1
ATOM 857 C CA . VAL A 1 110 ? 5.758 15.359 13.719 1 98.75 110 VAL A CA 1
ATOM 858 C C . VAL A 1 110 ? 6.652 14.32 14.398 1 98.75 110 VAL A C 1
ATOM 860 O O . VAL A 1 110 ? 7.695 14.664 14.953 1 98.75 110 VAL A O 1
ATOM 863 N N . PRO A 1 111 ? 6.277 13.039 14.359 1 98.75 111 PRO A N 1
ATOM 864 C CA . PRO A 1 111 ? 7.082 12.008 15.023 1 98.75 111 PRO A CA 1
ATOM 865 C C . PRO A 1 111 ? 8.383 11.703 14.273 1 98.75 111 PRO A C 1
ATOM 867 O O . PRO A 1 111 ? 8.555 12.125 13.133 1 98.75 111 PRO A O 1
ATOM 870 N N . GLU A 1 112 ? 9.211 10.984 14.945 1 98.31 112 GLU A N 1
ATOM 871 C CA . GLU A 1 112 ? 10.484 10.555 14.367 1 98.31 112 GLU A CA 1
ATOM 872 C C . GLU A 1 112 ? 10.281 9.477 13.312 1 98.31 112 GLU A C 1
ATOM 874 O O . GLU A 1 112 ? 9.469 8.562 13.5 1 98.31 112 GLU A O 1
ATOM 879 N N . VAL A 1 113 ? 10.938 9.648 12.188 1 97.19 113 VAL A N 1
ATOM 880 C CA . VAL A 1 113 ? 11.078 8.609 11.172 1 97.19 113 VAL A CA 1
ATOM 881 C C . VAL A 1 113 ? 12.508 8.078 11.164 1 97.19 113 VAL A C 1
ATOM 883 O O . VAL A 1 113 ? 13.445 8.805 10.82 1 97.19 113 VAL A O 1
ATOM 886 N N . ASN A 1 114 ? 12.711 6.918 11.586 1 96.88 114 ASN A N 1
ATOM 887 C CA . ASN A 1 114 ? 14.031 6.32 11.758 1 96.88 114 ASN A CA 1
ATOM 888 C C . ASN A 1 114 ? 13.977 4.797 11.641 1 96.88 114 ASN A C 1
ATOM 890 O O . ASN A 1 114 ? 13.555 4.117 12.586 1 96.88 114 ASN A O 1
ATOM 894 N N . ALA A 1 115 ? 14.484 4.305 10.555 1 91.38 115 ALA A N 1
ATOM 895 C CA . ALA A 1 115 ? 14.453 2.867 10.297 1 91.38 115 ALA A CA 1
ATOM 896 C C . ALA A 1 115 ? 15.344 2.117 11.281 1 91.38 115 ALA A C 1
ATOM 898 O O . ALA A 1 115 ? 15.227 0.899 11.43 1 91.38 115 ALA A O 1
ATOM 899 N N . ARG A 1 116 ? 16.234 2.744 12.008 1 93.44 116 ARG A N 1
ATOM 900 C CA . ARG A 1 116 ? 17.172 2.102 12.914 1 93.44 116 ARG A CA 1
ATOM 901 C C . ARG A 1 116 ? 16.719 2.236 14.367 1 93.44 116 ARG A C 1
ATOM 903 O O . ARG A 1 116 ? 17.453 1.882 15.289 1 93.44 116 ARG A O 1
ATOM 910 N N . ASP A 1 117 ? 15.594 2.895 14.539 1 95.38 117 ASP A N 1
ATOM 911 C CA . ASP A 1 117 ? 15.062 2.998 15.891 1 95.38 117 ASP A CA 1
ATOM 912 C C . ASP A 1 117 ? 14.898 1.617 16.531 1 95.38 117 ASP A C 1
ATOM 914 O O . ASP A 1 117 ? 14.234 0.745 15.953 1 95.38 117 ASP A O 1
ATOM 918 N N . LYS A 1 118 ? 15.516 1.335 17.641 1 94.25 118 LYS A N 1
ATOM 919 C CA . LYS A 1 118 ? 15.531 0.017 18.281 1 94.25 118 LYS A CA 1
ATOM 920 C C . LYS A 1 118 ? 14.5 -0.068 19.391 1 94.25 118 LYS A C 1
ATOM 922 O O . LYS A 1 118 ? 14.391 -1.094 20.078 1 94.25 118 LYS A O 1
ATOM 927 N N . ARG A 1 119 ? 13.82 1.039 19.688 1 95.31 119 ARG A N 1
ATOM 928 C CA . ARG A 1 119 ? 12.828 1.059 20.766 1 95.31 119 ARG A CA 1
ATOM 929 C C . ARG A 1 119 ? 11.672 0.116 20.453 1 95.31 119 ARG A C 1
ATOM 931 O O . ARG A 1 119 ? 11.258 -0.013 19.297 1 95.31 119 ARG A O 1
ATOM 938 N N . THR A 1 120 ? 11.109 -0.517 21.578 1 93.44 120 THR A N 1
ATOM 939 C CA . THR A 1 120 ? 9.867 -1.27 21.469 1 93.44 120 THR A CA 1
ATOM 940 C C . THR A 1 120 ? 8.672 -0.326 21.328 1 93.44 120 THR A C 1
ATOM 942 O O . THR A 1 120 ? 8.797 0.88 21.547 1 93.44 120 THR A O 1
ATOM 945 N N . GLU A 1 121 ? 7.527 -0.88 20.984 1 93.38 121 GLU A N 1
ATOM 946 C CA . GLU A 1 121 ? 6.309 -0.085 20.891 1 93.38 121 GLU A CA 1
ATOM 947 C C . GLU A 1 121 ? 5.988 0.587 22.234 1 93.38 121 GLU A C 1
ATOM 949 O O . GLU A 1 121 ? 5.594 1.755 22.266 1 93.38 121 GLU A O 1
ATOM 954 N N . GLN A 1 122 ? 6.18 -0.186 23.297 1 95.94 122 GLN A N 1
ATOM 955 C CA . GLN A 1 122 ? 5.895 0.363 24.625 1 95.94 122 GLN A CA 1
ATOM 956 C C . GLN A 1 122 ? 6.859 1.492 24.969 1 95.94 122 GLN A C 1
ATOM 958 O O . GLN A 1 122 ? 6.453 2.521 25.516 1 95.94 122 GLN A O 1
ATOM 963 N N . GLN A 1 123 ? 8.078 1.332 24.625 1 97.38 123 GLN A N 1
ATOM 964 C CA . GLN A 1 123 ? 9.062 2.375 24.891 1 97.38 123 GLN A CA 1
ATOM 965 C C . GLN A 1 123 ? 8.742 3.646 24.109 1 97.38 123 GLN A C 1
ATOM 967 O O . GLN A 1 123 ? 8.836 4.75 24.641 1 97.38 123 GLN A O 1
ATOM 972 N N . ARG A 1 124 ? 8.367 3.535 22.875 1 98.06 124 ARG A N 1
ATOM 973 C CA . ARG A 1 124 ? 7.977 4.676 22.047 1 98.06 124 ARG A CA 1
ATOM 974 C C . ARG A 1 124 ? 6.77 5.395 22.656 1 98.06 124 ARG A C 1
ATOM 976 O O . ARG A 1 124 ? 6.727 6.625 22.672 1 98.06 124 ARG A O 1
ATOM 983 N N . LEU A 1 125 ? 5.855 4.574 23.078 1 97.94 125 LEU A N 1
ATOM 984 C CA . LEU A 1 125 ? 4.66 5.141 23.703 1 97.94 125 LEU A CA 1
ATOM 985 C C . LEU A 1 125 ? 5.023 5.926 24.953 1 97.94 125 LEU A C 1
ATOM 987 O O . LEU A 1 125 ? 4.578 7.062 25.125 1 97.94 125 LEU A O 1
ATOM 991 N N . ASP A 1 126 ? 5.855 5.34 25.797 1 98.06 126 ASP A N 1
ATOM 992 C CA . ASP A 1 126 ? 6.266 6 27.031 1 98.06 126 ASP A CA 1
ATOM 993 C C . ASP A 1 126 ? 7 7.305 26.734 1 98.06 126 ASP A C 1
ATOM 995 O O . ASP A 1 126 ? 6.758 8.32 27.391 1 98.06 126 ASP A O 1
ATOM 999 N N . ASP A 1 127 ? 7.852 7.234 25.781 1 98.25 127 ASP A N 1
ATOM 1000 C CA . ASP A 1 127 ? 8.594 8.43 25.391 1 98.25 127 ASP A CA 1
ATOM 1001 C C . ASP A 1 127 ? 7.656 9.516 24.875 1 98.25 127 ASP A C 1
ATOM 1003 O O . ASP A 1 127 ? 7.828 10.695 25.188 1 98.25 127 ASP A O 1
ATOM 1007 N N . THR A 1 128 ? 6.723 9.094 24.094 1 98.81 128 THR A N 1
ATOM 1008 C CA . THR A 1 128 ? 5.75 10.039 23.547 1 98.81 128 THR A CA 1
ATOM 1009 C C . THR A 1 128 ? 4.941 10.688 24.656 1 98.81 128 THR A C 1
ATOM 1011 O O . THR A 1 128 ? 4.766 11.906 24.688 1 98.81 128 THR A O 1
ATOM 1014 N N . VAL A 1 129 ? 4.492 9.883 25.562 1 98.75 129 VAL A N 1
ATOM 1015 C CA . VAL A 1 129 ? 3.689 10.367 26.688 1 98.75 129 VAL A CA 1
ATOM 1016 C C . VAL A 1 129 ? 4.488 11.391 27.484 1 98.75 129 VAL A C 1
ATOM 1018 O O . VAL A 1 129 ? 3.98 12.469 27.812 1 98.75 129 VAL A O 1
ATOM 1021 N N . SER A 1 130 ? 5.711 11.062 27.75 1 98.44 130 SER A N 1
ATOM 1022 C CA . SER A 1 130 ? 6.57 11.977 28.484 1 98.44 130 SER A CA 1
ATOM 1023 C C . SER A 1 130 ? 6.738 13.305 27.734 1 98.44 130 SER A C 1
ATOM 1025 O O . SER A 1 130 ? 6.664 14.375 28.344 1 98.44 130 SER A O 1
ATOM 1027 N N . SER A 1 131 ? 6.961 13.227 26.484 1 98.75 131 SER A N 1
ATOM 1028 C CA . SER A 1 131 ? 7.105 14.43 25.672 1 98.75 131 SER A CA 1
ATOM 1029 C C . SER A 1 131 ? 5.828 15.266 25.688 1 98.75 131 SER A C 1
ATOM 1031 O O . SER A 1 131 ? 5.887 16.484 25.828 1 98.75 131 SER A O 1
ATOM 1033 N N . LEU A 1 132 ? 4.699 14.617 25.578 1 98.88 132 LEU A N 1
ATOM 1034 C CA . LEU A 1 132 ? 3.424 15.32 25.516 1 98.88 132 LEU A CA 1
ATOM 1035 C C . LEU A 1 132 ? 3.154 16.062 26.828 1 98.88 132 LEU A C 1
ATOM 1037 O O . LEU A 1 132 ? 2.559 17.141 26.812 1 98.88 132 LEU A O 1
ATOM 1041 N N . GLN A 1 133 ? 3.574 15.461 27.906 1 98.69 133 GLN A N 1
ATOM 1042 C CA . GLN A 1 133 ? 3.396 16.141 29.188 1 98.69 133 GLN A CA 1
ATOM 1043 C C . GLN A 1 133 ? 4.195 17.438 29.25 1 98.69 133 GLN A C 1
ATOM 1045 O O . GLN A 1 133 ? 3.68 18.469 29.672 1 98.69 133 GLN A O 1
ATOM 1050 N N . VAL A 1 134 ? 5.371 17.375 28.734 1 98.69 134 VAL A N 1
ATOM 1051 C CA . VAL A 1 134 ? 6.234 18.547 28.719 1 98.69 134 VAL A CA 1
ATOM 1052 C C . VAL A 1 134 ? 5.668 19.594 27.75 1 98.69 134 VAL A C 1
ATOM 1054 O O . VAL A 1 134 ? 5.527 20.766 28.109 1 98.69 134 VAL A O 1
ATOM 1057 N N . PHE A 1 135 ? 5.352 19.203 26.594 1 98.94 135 PHE A N 1
ATOM 1058 C CA . PHE A 1 135 ? 4.855 20.125 25.562 1 98.94 135 PHE A CA 1
ATOM 1059 C C . PHE A 1 135 ? 3.479 20.656 25.953 1 98.94 135 PHE A C 1
ATOM 1061 O O . PHE A 1 135 ? 3.156 21.812 25.656 1 98.94 135 PHE A O 1
ATOM 1068 N N . GLY A 1 136 ? 2.703 19.781 26.578 1 98.81 136 GLY A N 1
ATOM 1069 C CA . GLY A 1 136 ? 1.377 20.188 27.016 1 98.81 136 GLY A CA 1
ATOM 1070 C C . GLY A 1 136 ? 1.4 21.375 27.953 1 98.81 136 GLY A C 1
ATOM 1071 O O . GLY A 1 136 ? 0.545 22.25 27.875 1 98.81 136 GLY A O 1
ATOM 1072 N N . ASP A 1 137 ? 2.328 21.359 28.844 1 98.69 137 ASP A N 1
ATOM 1073 C CA . ASP A 1 137 ? 2.469 22.469 29.781 1 98.69 137 ASP A CA 1
ATOM 1074 C C . ASP A 1 137 ? 2.662 23.797 29.031 1 98.69 137 ASP A C 1
ATOM 1076 O O . ASP A 1 137 ? 2.057 24.812 29.375 1 98.69 137 ASP A O 1
ATOM 1080 N N . ILE A 1 138 ? 3.494 23.734 28.062 1 98.81 138 ILE A N 1
ATOM 1081 C CA . ILE A 1 138 ? 3.797 24.922 27.281 1 98.81 138 ILE A CA 1
ATOM 1082 C C . ILE A 1 138 ? 2.57 25.328 26.469 1 98.81 138 ILE A C 1
ATOM 1084 O O . ILE A 1 138 ? 2.191 26.5 26.453 1 98.81 138 ILE A O 1
ATOM 1088 N N . LEU A 1 139 ? 1.959 24.422 25.828 1 98.94 139 LEU A N 1
ATOM 1089 C CA . LEU A 1 139 ? 0.77 24.703 25.016 1 98.94 139 LEU A CA 1
ATOM 1090 C C . LEU A 1 139 ? -0.334 25.297 25.891 1 98.94 139 LEU A C 1
ATOM 1092 O O . LEU A 1 139 ? -0.993 26.266 25.484 1 98.94 139 LEU A O 1
ATOM 1096 N N . ALA A 1 140 ? -0.509 24.75 27.062 1 98.69 140 ALA A N 1
ATOM 1097 C CA . ALA A 1 140 ? -1.519 25.25 27.984 1 98.69 140 ALA A CA 1
ATOM 1098 C C . ALA A 1 140 ? -1.22 26.703 28.391 1 98.69 140 ALA A C 1
ATOM 1100 O O . ALA A 1 140 ? -2.117 27.547 28.391 1 98.69 140 ALA A O 1
ATOM 1101 N N . ALA A 1 141 ? -0.041 26.953 28.656 1 98.44 141 ALA A N 1
ATOM 1102 C CA . ALA A 1 141 ? 0.364 28.281 29.125 1 98.44 141 ALA A CA 1
ATOM 1103 C C . ALA A 1 141 ? 0.108 29.344 28.047 1 98.44 141 ALA A C 1
ATOM 1105 O O . ALA A 1 141 ? -0.206 30.484 28.359 1 98.44 141 ALA A O 1
ATOM 1106 N N . TYR A 1 142 ? 0.212 28.984 26.812 1 98.5 142 TYR A N 1
ATOM 1107 C CA . TYR A 1 142 ? 0.078 29.953 25.719 1 98.5 142 TYR A CA 1
ATOM 1108 C C . TYR A 1 142 ? -1.259 29.781 25.016 1 98.5 142 TYR A C 1
ATOM 1110 O O . TYR A 1 142 ? -1.504 30.422 23.984 1 98.5 142 TYR A O 1
ATOM 1118 N N . HIS A 1 143 ? -2.158 28.922 25.5 1 98.19 143 HIS A N 1
ATOM 1119 C CA . HIS A 1 143 ? -3.488 28.672 24.953 1 98.19 143 HIS A CA 1
ATOM 1120 C C . HIS A 1 143 ? -3.414 28.219 23.5 1 98.19 143 HIS A C 1
ATOM 1122 O O . HIS A 1 143 ? -4.156 28.719 22.656 1 98.19 143 HIS A O 1
ATOM 1128 N N . LEU A 1 144 ? -2.463 27.359 23.234 1 98.75 144 LEU A N 1
ATOM 1129 C CA . LEU A 1 144 ? -2.277 26.75 21.922 1 98.75 144 LEU A CA 1
ATOM 1130 C C . LEU A 1 144 ? -2.752 25.312 21.922 1 98.75 144 LEU A C 1
ATOM 1132 O O . LEU A 1 144 ? -2.854 24.672 22.969 1 98.75 144 LEU A O 1
ATOM 1136 N N . THR A 1 145 ? -3.115 24.844 20.766 1 98.81 145 THR A N 1
ATOM 1137 C CA . THR A 1 145 ? -3.373 23.422 20.562 1 98.81 145 THR A CA 1
ATOM 1138 C C . THR A 1 145 ? -2.209 22.766 19.812 1 98.81 145 THR A C 1
ATOM 1140 O O . THR A 1 145 ? -1.604 23.375 18.938 1 98.81 145 THR A O 1
ATOM 1143 N N . GLY A 1 146 ? -1.834 21.578 20.25 1 98.94 146 GLY A N 1
ATOM 1144 C CA . GLY A 1 146 ? -0.892 20.766 19.5 1 98.94 146 GLY A CA 1
ATOM 1145 C C . GLY A 1 146 ? -1.569 19.781 18.562 1 98.94 146 GLY A C 1
ATOM 1146 O O . GLY A 1 146 ? -2.488 19.078 18.969 1 98.94 146 GLY A O 1
ATOM 1147 N N . PHE A 1 147 ? -1.225 19.812 17.297 1 98.94 147 PHE A N 1
ATOM 1148 C CA . PHE A 1 147 ? -1.719 18.828 16.328 1 98.94 147 PHE A CA 1
ATOM 1149 C C . PHE A 1 147 ? -0.655 17.781 16.031 1 98.94 147 PHE A C 1
ATOM 1151 O O . PHE A 1 147 ? 0.368 18.078 15.414 1 98.94 147 PHE A O 1
ATOM 1158 N N . ILE A 1 148 ? -0.873 16.562 16.453 1 98.94 148 ILE A N 1
ATOM 1159 C CA . ILE A 1 148 ? 0.05 15.477 16.172 1 98.94 148 ILE A CA 1
ATOM 1160 C C . ILE A 1 148 ? -0.279 14.852 14.82 1 98.94 148 ILE A C 1
ATOM 1162 O O . ILE A 1 148 ? -1.429 14.484 14.562 1 98.94 148 ILE A O 1
ATOM 1166 N N . GLU A 1 149 ? 0.73 14.742 14 1 98.88 149 GLU A N 1
ATOM 1167 C CA . GLU A 1 149 ? 0.557 14.195 12.664 1 98.88 149 GLU A CA 1
ATOM 1168 C C . GLU A 1 149 ? 1.252 12.844 12.531 1 98.88 149 GLU A C 1
ATOM 1170 O O . GLU A 1 149 ? 2.449 12.781 12.242 1 98.88 149 GLU A O 1
ATOM 1175 N N . PRO A 1 150 ? 0.473 11.719 12.664 1 98.81 150 PRO A N 1
ATOM 1176 C CA . PRO A 1 150 ? 1.078 10.422 12.344 1 98.81 150 PRO A CA 1
ATOM 1177 C C . PRO A 1 150 ? 1.582 10.336 10.906 1 98.81 150 PRO A C 1
ATOM 1179 O O . PRO A 1 150 ? 0.95 10.883 10 1 98.81 150 PRO A O 1
ATOM 1182 N N . LEU A 1 151 ? 2.742 9.711 10.742 1 98.62 151 LEU A N 1
ATOM 1183 C CA . LEU A 1 151 ? 3.346 9.602 9.422 1 98.62 151 LEU A CA 1
ATOM 1184 C C . LEU A 1 151 ? 3.273 8.164 8.914 1 98.62 151 LEU A C 1
ATOM 1186 O O . LEU A 1 151 ? 3.705 7.234 9.602 1 98.62 151 LEU A O 1
ATOM 1190 N N . GLY A 1 152 ? 2.795 8.031 7.691 1 97.25 152 GLY A N 1
ATOM 1191 C CA . GLY A 1 152 ? 2.498 6.719 7.133 1 97.25 152 GLY A CA 1
ATOM 1192 C C . GLY A 1 152 ? 3.734 5.973 6.664 1 97.25 152 GLY A C 1
ATOM 1193 O O . GLY A 1 152 ? 3.646 4.82 6.246 1 97.25 152 GLY A O 1
ATOM 1194 N N . PHE A 1 153 ? 4.891 6.535 6.781 1 94.62 153 PHE A N 1
ATOM 1195 C CA . PHE A 1 153 ? 6.125 5.879 6.363 1 94.62 153 PHE A CA 1
ATOM 1196 C C . PHE A 1 153 ? 6.363 4.613 7.176 1 94.62 153 PHE A C 1
ATOM 1198 O O . PHE A 1 153 ? 6.105 4.582 8.383 1 94.62 153 PHE A O 1
ATOM 1205 N N . ARG A 1 154 ? 6.973 3.604 6.531 1 88.56 154 ARG A N 1
ATOM 1206 C CA . ARG A 1 154 ? 7.27 2.346 7.207 1 88.56 154 ARG A CA 1
ATOM 1207 C C . ARG A 1 154 ? 8.203 2.566 8.391 1 88.56 154 ARG A C 1
ATOM 1209 O O . ARG A 1 154 ? 8.055 1.928 9.43 1 88.56 154 ARG A O 1
ATOM 1216 N N . ALA A 1 155 ? 9.086 3.541 8.273 1 93.5 155 ALA A N 1
ATOM 1217 C CA . ALA A 1 155 ? 10.109 3.775 9.281 1 93.5 155 ALA A CA 1
ATOM 1218 C C . ALA A 1 155 ? 9.625 4.754 10.344 1 93.5 155 ALA A C 1
ATOM 1220 O O . ALA A 1 155 ? 10.375 5.137 11.242 1 93.5 155 ALA A O 1
ATOM 1221 N N . SER A 1 156 ? 8.359 5.137 10.25 1 97.06 156 SER A N 1
ATOM 1222 C CA . SER A 1 156 ? 7.832 6.082 11.227 1 97.06 156 SER A CA 1
ATOM 1223 C C . SER A 1 156 ? 7.684 5.434 12.602 1 97.06 156 SER A C 1
ATOM 1225 O O . SER A 1 156 ? 7.27 4.277 12.703 1 97.06 156 SER A O 1
ATOM 1227 N N . THR A 1 157 ? 7.953 6.172 13.68 1 97.94 157 THR A N 1
ATOM 1228 C CA . THR A 1 157 ? 7.793 5.695 15.047 1 97.94 157 THR A CA 1
ATOM 1229 C C . THR A 1 157 ? 6.352 5.875 15.523 1 97.94 157 THR A C 1
ATOM 1231 O O . THR A 1 157 ? 5.992 5.434 16.609 1 97.94 157 THR A O 1
ATOM 1234 N N . MET A 1 158 ? 5.539 6.488 14.781 1 98.19 158 MET A N 1
ATOM 1235 C CA . MET A 1 158 ? 4.109 6.691 15.008 1 98.19 158 MET A CA 1
ATOM 1236 C C . MET A 1 158 ? 3.355 6.762 13.688 1 98.19 158 MET A C 1
ATOM 1238 O O . MET A 1 158 ? 3.113 7.848 13.156 1 98.19 158 MET A O 1
ATOM 1242 N N . ARG A 1 159 ? 2.953 5.617 13.242 1 97.25 159 ARG A N 1
ATOM 1243 C CA . ARG A 1 159 ? 2.467 5.445 11.875 1 97.25 159 ARG A CA 1
ATOM 1244 C C . ARG A 1 159 ? 0.955 5.637 11.805 1 97.25 159 ARG A C 1
ATOM 1246 O O . ARG A 1 159 ? 0.426 6.066 10.773 1 97.25 159 ARG A O 1
ATOM 1253 N N . TYR A 1 160 ? 0.274 5.383 12.914 1 97.88 160 TYR A N 1
ATOM 1254 C CA . TYR A 1 160 ? -1.183 5.312 12.875 1 97.88 160 TYR A CA 1
ATOM 1255 C C . TYR A 1 160 ? -1.805 6.344 13.805 1 97.88 160 TYR A C 1
ATOM 1257 O O . TYR A 1 160 ? -1.264 6.625 14.883 1 97.88 160 TYR A O 1
ATOM 1265 N N . PRO A 1 161 ? -2.977 6.816 13.398 1 98.62 161 PRO A N 1
ATOM 1266 C CA . PRO A 1 161 ? -3.623 7.84 14.219 1 98.62 161 PRO A CA 1
ATOM 1267 C C . PRO A 1 161 ? -4.035 7.32 15.594 1 98.62 161 PRO A C 1
ATOM 1269 O O . PRO A 1 161 ? -4.012 8.07 16.578 1 98.62 161 PRO A O 1
ATOM 1272 N N . TRP A 1 162 ? -4.379 6.027 15.703 1 98.25 162 TRP A N 1
ATOM 1273 C CA . TRP A 1 162 ? -4.832 5.52 16.984 1 98.25 162 TRP A CA 1
ATOM 1274 C C . TRP A 1 162 ? -3.664 5.398 17.969 1 98.25 162 TRP A C 1
ATOM 1276 O O . TRP A 1 162 ? -3.854 5.48 19.188 1 98.25 162 TRP A O 1
ATOM 1286 N N . THR A 1 163 ? -2.465 5.273 17.453 1 98.25 163 THR A N 1
ATOM 1287 C CA . THR A 1 163 ? -1.294 5.289 18.312 1 98.25 163 THR A CA 1
ATOM 1288 C C . THR A 1 163 ? -1.092 6.676 18.922 1 98.25 163 THR A C 1
ATOM 1290 O O . THR A 1 163 ? -0.753 6.797 20.109 1 98.25 163 THR A O 1
ATOM 1293 N N . ALA A 1 164 ? -1.268 7.684 18.141 1 98.69 164 ALA A N 1
ATOM 1294 C CA . ALA A 1 164 ? -1.194 9.055 18.625 1 98.69 164 ALA A CA 1
ATOM 1295 C C . ALA A 1 164 ? -2.27 9.32 19.672 1 98.69 164 ALA A C 1
ATOM 1297 O O . ALA A 1 164 ? -1.992 9.914 20.719 1 98.69 164 ALA A O 1
ATOM 1298 N N . LEU A 1 165 ? -3.469 8.852 19.422 1 98.69 165 LEU A N 1
ATOM 1299 C CA . LEU A 1 165 ? -4.574 9.055 20.359 1 98.69 165 LEU A CA 1
ATOM 1300 C C . LEU A 1 165 ? -4.301 8.344 21.672 1 98.69 165 LEU A C 1
ATOM 1302 O O . LEU A 1 165 ? -4.59 8.883 22.75 1 98.69 165 LEU A O 1
ATOM 1306 N N . ASP A 1 166 ? -3.734 7.117 21.562 1 98.44 166 ASP A N 1
ATOM 1307 C CA . ASP A 1 166 ? -3.365 6.395 22.781 1 98.44 166 ASP A CA 1
ATOM 1308 C C . ASP A 1 166 ? -2.385 7.207 23.625 1 98.44 166 ASP A C 1
ATOM 1310 O O . ASP A 1 166 ? -2.547 7.309 24.844 1 98.44 166 ASP A O 1
ATOM 1314 N N . ALA A 1 167 ? -1.438 7.754 22.953 1 98.75 167 ALA A N 1
ATOM 1315 C CA . ALA A 1 167 ? -0.428 8.539 23.656 1 98.75 167 ALA A CA 1
ATOM 1316 C C . ALA A 1 167 ? -1.046 9.773 24.297 1 98.75 167 ALA A C 1
ATOM 1318 O O . ALA A 1 167 ? -0.732 10.109 25.453 1 98.75 167 ALA A O 1
ATOM 1319 N N . ILE A 1 168 ? -1.909 10.477 23.562 1 98.81 168 ILE A N 1
ATOM 1320 C CA . ILE A 1 168 ? -2.578 11.656 24.109 1 98.81 168 ILE A CA 1
ATOM 1321 C C . ILE A 1 168 ? -3.381 11.273 25.344 1 98.81 168 ILE A C 1
ATOM 1323 O O . ILE A 1 168 ? -3.273 11.93 26.391 1 98.81 168 ILE A O 1
ATOM 1327 N N . ASN A 1 169 ? -4.129 10.195 25.25 1 98.56 169 ASN A N 1
ATOM 1328 C CA . ASN A 1 169 ? -4.973 9.75 26.344 1 98.56 169 ASN A CA 1
ATOM 1329 C C . ASN A 1 169 ? -4.145 9.398 27.578 1 98.56 169 ASN A C 1
ATOM 1331 O O . ASN A 1 169 ? -4.469 9.812 28.688 1 98.56 169 ASN A O 1
ATOM 1335 N N . LEU A 1 170 ? -3.104 8.68 27.359 1 98.5 170 LEU A N 1
ATOM 1336 C CA . LEU A 1 170 ? -2.26 8.219 28.453 1 98.5 170 LEU A CA 1
ATOM 1337 C C . LEU A 1 170 ? -1.531 9.398 29.094 1 98.5 170 LEU A C 1
ATOM 1339 O O . LEU A 1 170 ? -1.234 9.359 30.297 1 98.5 170 LEU A O 1
ATOM 1343 N N . SER A 1 171 ? -1.245 10.398 28.328 1 98.56 171 SER A N 1
ATOM 1344 C CA . SER A 1 171 ? -0.535 11.562 28.844 1 98.56 171 SER A CA 1
ATOM 1345 C C . SER A 1 171 ? -1.411 12.359 29.812 1 98.56 171 SER A C 1
ATOM 1347 O O . SER A 1 171 ? -0.903 13.141 30.625 1 98.56 171 SER A O 1
ATOM 1349 N N . GLY A 1 172 ? -2.719 12.25 29.609 1 98.12 172 GLY A N 1
ATOM 1350 C CA . GLY A 1 172 ? -3.66 13.031 30.406 1 98.12 172 GLY A CA 1
ATOM 1351 C C . GLY A 1 172 ? -3.805 14.461 29.922 1 98.12 172 GLY A C 1
ATOM 1352 O O . GLY A 1 172 ? -4.531 15.25 30.516 1 98.12 172 GLY A O 1
ATOM 1353 N N . ARG A 1 173 ? -3.148 14.789 28.906 1 98.19 173 ARG A N 1
ATOM 1354 C CA . ARG A 1 173 ? -3.199 16.156 28.375 1 98.19 173 ARG A CA 1
ATOM 1355 C C . ARG A 1 173 ? -4.402 16.344 27.469 1 98.19 173 ARG A C 1
ATOM 1357 O O . ARG A 1 173 ? -4.77 15.438 26.719 1 98.19 173 ARG A O 1
ATOM 1364 N N . THR A 1 174 ? -4.945 17.562 27.422 1 98.12 174 THR A N 1
ATOM 1365 C CA . THR A 1 174 ? -6.125 17.844 26.609 1 98.12 174 THR A CA 1
ATOM 1366 C C . THR A 1 174 ? -5.793 18.828 25.5 1 98.12 174 THR A C 1
ATOM 1368 O O . THR A 1 174 ? -6.664 19.188 24.703 1 98.12 174 THR A O 1
ATOM 1371 N N . GLU A 1 175 ? -4.523 19.281 25.406 1 98.75 175 GLU A N 1
ATOM 1372 C CA . GLU A 1 175 ? -4.133 20.344 24.469 1 98.75 175 GLU A CA 1
ATOM 1373 C C . GLU A 1 175 ? -3.881 19.781 23.078 1 98.75 175 GLU A C 1
ATOM 1375 O O . GLU A 1 175 ? -3.533 20.516 22.156 1 98.75 175 GLU A O 1
ATOM 1380 N N . PHE A 1 176 ? -4.098 18.5 22.922 1 98.88 176 PHE A N 1
ATOM 1381 C CA . PHE A 1 176 ? -3.643 17.891 21.672 1 98.88 176 PHE A CA 1
ATOM 1382 C C . PHE A 1 176 ? -4.816 17.344 20.875 1 98.88 176 PHE A C 1
ATOM 1384 O O . PHE A 1 176 ? -5.781 16.828 21.438 1 98.88 176 PHE A O 1
ATOM 1391 N N . LYS A 1 177 ? -4.762 17.5 19.578 1 98.81 177 LYS A N 1
ATOM 1392 C CA . LYS A 1 177 ? -5.594 16.859 18.562 1 98.81 177 LYS A CA 1
ATOM 1393 C C . LYS A 1 177 ? -4.742 16.234 17.453 1 98.81 177 LYS A C 1
ATOM 1395 O O . LYS A 1 177 ? -3.514 16.25 17.531 1 98.81 177 LYS A O 1
ATOM 1400 N N . LEU A 1 178 ? -5.41 15.633 16.484 1 98.88 178 LEU A N 1
ATOM 1401 C CA . LEU A 1 178 ? -4.715 14.984 15.375 1 98.88 178 LEU A CA 1
ATOM 1402 C C . LEU A 1 178 ? -4.699 15.883 14.141 1 98.88 178 LEU A C 1
ATOM 1404 O O . LEU A 1 178 ? -5.645 16.641 13.914 1 98.88 178 LEU A O 1
ATOM 1408 N N . THR A 1 179 ? -3.648 15.867 13.406 1 98.88 179 THR A N 1
ATOM 1409 C CA . THR A 1 179 ? -3.656 16.156 11.977 1 98.88 179 THR A CA 1
ATOM 1410 C C . THR A 1 179 ? -3.656 14.867 11.156 1 98.88 179 THR A C 1
ATOM 1412 O O . THR A 1 179 ? -2.814 13.992 11.367 1 98.88 179 THR A O 1
ATOM 1415 N N . ILE A 1 180 ? -4.621 14.703 10.289 1 98.88 180 ILE A N 1
ATOM 1416 C CA . ILE A 1 180 ? -4.613 13.602 9.328 1 98.88 180 ILE A CA 1
ATOM 1417 C C . ILE A 1 180 ? -4.109 14.109 7.973 1 98.88 180 ILE A C 1
ATOM 1419 O O . ILE A 1 180 ? -4.496 15.188 7.52 1 98.88 180 ILE A O 1
ATOM 1423 N N . ASP A 1 181 ? -3.205 13.453 7.398 1 98.88 181 ASP A N 1
ATOM 1424 C CA . ASP A 1 181 ? -2.65 13.742 6.078 1 98.88 181 ASP A CA 1
ATOM 1425 C C . ASP A 1 181 ? -3.012 12.648 5.074 1 98.88 181 ASP A C 1
ATOM 1427 O O . ASP A 1 181 ? -2.703 11.477 5.293 1 98.88 181 ASP A O 1
ATOM 1431 N N . THR A 1 182 ? -3.613 13.023 3.955 1 98.62 182 THR A N 1
ATOM 1432 C CA . THR A 1 182 ? -4.105 12.047 2.99 1 98.62 182 THR A CA 1
ATOM 1433 C C . THR A 1 182 ? -2.953 11.234 2.41 1 98.62 182 THR A C 1
ATOM 1435 O O . THR A 1 182 ? -3.123 10.062 2.072 1 98.62 182 THR A O 1
ATOM 1438 N N . PHE A 1 183 ? -1.8 11.836 2.246 1 98.5 183 PHE A N 1
ATOM 1439 C CA . PHE A 1 183 ? -0.621 11.117 1.777 1 98.5 183 PHE A CA 1
ATOM 1440 C C . PHE A 1 183 ? -0.206 10.047 2.779 1 98.5 183 PHE A C 1
ATOM 1442 O O . PHE A 1 183 ? 0.04 8.898 2.404 1 98.5 183 PHE A O 1
ATOM 1449 N N . HIS A 1 184 ? -0.154 10.43 4.016 1 98.38 184 HIS A N 1
ATOM 1450 C CA . HIS A 1 184 ? 0.248 9.477 5.043 1 98.38 184 HIS A CA 1
ATOM 1451 C C . HIS A 1 184 ? -0.833 8.422 5.27 1 98.38 184 HIS A C 1
ATOM 1453 O O . HIS A 1 184 ? -0.527 7.266 5.57 1 98.38 184 HIS A O 1
ATOM 1459 N N . PHE A 1 185 ? -2.119 8.852 5.137 1 97.88 185 PHE A N 1
ATOM 1460 C CA . PHE A 1 185 ? -3.227 7.902 5.121 1 97.88 185 PHE A CA 1
ATOM 1461 C C . PHE A 1 185 ? -3.016 6.84 4.051 1 97.88 185 PHE A C 1
ATOM 1463 O O . PHE A 1 185 ? -3.125 5.641 4.324 1 97.88 185 PHE A O 1
ATOM 1470 N N . PHE A 1 186 ? -2.66 7.25 2.908 1 95.31 186 PHE A N 1
ATOM 1471 C CA . PHE A 1 186 ? -2.395 6.379 1.768 1 95.31 186 PHE A CA 1
ATOM 1472 C C . PHE A 1 186 ? -1.172 5.508 2.025 1 95.31 186 PHE A C 1
ATOM 1474 O O . PHE A 1 186 ? -1.212 4.293 1.812 1 95.31 186 PHE A O 1
ATOM 1481 N N . LEU A 1 187 ? -0.109 6.086 2.494 1 95 187 LEU A N 1
ATOM 1482 C CA . LEU A 1 187 ? 1.147 5.383 2.73 1 95 187 LEU A CA 1
ATOM 1483 C C . LEU A 1 187 ? 0.975 4.297 3.787 1 95 187 LEU A C 1
ATOM 1485 O O . LEU A 1 187 ? 1.615 3.244 3.713 1 95 187 LEU A O 1
ATOM 1489 N N . ALA A 1 188 ? 0.123 4.559 4.719 1 94.5 188 ALA A N 1
ATOM 1490 C CA . ALA A 1 188 ? -0.104 3.598 5.797 1 94.5 188 ALA A CA 1
ATOM 1491 C C . ALA A 1 188 ? -1.105 2.525 5.371 1 94.5 188 ALA A C 1
ATOM 1493 O O . ALA A 1 188 ? -1.388 1.597 6.133 1 94.5 188 ALA A O 1
ATOM 1494 N N . HIS A 1 189 ? -1.683 2.65 4.18 1 90.62 189 HIS A N 1
ATOM 1495 C CA . HIS A 1 189 ? -2.664 1.715 3.641 1 90.62 189 HIS A CA 1
ATOM 1496 C C . HIS A 1 189 ? -3.859 1.568 4.574 1 90.62 189 HIS A C 1
ATOM 1498 O O . HIS A 1 189 ? -4.305 0.451 4.852 1 90.62 189 HIS A O 1
ATOM 1504 N N . LEU A 1 190 ? -4.258 2.656 5.082 1 94.56 190 LEU A N 1
ATOM 1505 C CA . LEU A 1 190 ? -5.426 2.656 5.957 1 94.56 190 LEU A CA 1
ATOM 1506 C C . LEU A 1 190 ? -6.699 2.4 5.16 1 94.56 190 LEU A C 1
ATOM 1508 O O . LEU A 1 190 ? -6.844 2.889 4.035 1 94.56 190 LEU A O 1
ATOM 1512 N N . THR A 1 191 ? -7.617 1.658 5.746 1 94.38 191 THR A N 1
ATOM 1513 C CA . THR A 1 191 ? -8.945 1.464 5.184 1 94.38 191 THR A CA 1
ATOM 1514 C C . THR A 1 191 ? -9.977 2.318 5.922 1 94.38 191 THR A C 1
ATOM 1516 O O . THR A 1 191 ? -9.703 2.822 7.012 1 94.38 191 THR A O 1
ATOM 1519 N N . ALA A 1 192 ? -11.109 2.486 5.27 1 96.94 192 ALA A N 1
ATOM 1520 C CA . ALA A 1 192 ? -12.203 3.213 5.906 1 96.94 192 ALA A CA 1
ATOM 1521 C C . ALA A 1 192 ? -12.609 2.551 7.223 1 96.94 192 ALA A C 1
ATOM 1523 O O . ALA A 1 192 ? -12.852 3.234 8.219 1 96.94 192 ALA A O 1
ATOM 1524 N N . GLU A 1 193 ? -12.664 1.229 7.184 1 95.94 193 GLU A N 1
ATOM 1525 C CA . GLU A 1 193 ? -13.07 0.48 8.367 1 95.94 193 GLU A CA 1
ATOM 1526 C C . GLU A 1 193 ? -12.102 0.705 9.523 1 95.94 193 GLU A C 1
ATOM 1528 O O . GLU A 1 193 ? -12.516 0.961 10.656 1 95.94 193 GLU A O 1
ATOM 1533 N N . GLN A 1 194 ? -10.859 0.632 9.242 1 95.75 194 GLN A N 1
ATOM 1534 C CA . GLN A 1 194 ? -9.836 0.844 10.266 1 95.75 194 GLN A CA 1
ATOM 1535 C C . GLN A 1 194 ? -9.914 2.258 10.836 1 95.75 194 GLN A C 1
ATOM 1537 O O . GLN A 1 194 ? -9.828 2.449 12.047 1 95.75 194 GLN A O 1
ATOM 1542 N N . PHE A 1 195 ? -10.039 3.236 9.969 1 98.25 195 PHE A N 1
ATOM 1543 C CA . PHE A 1 195 ? -10.086 4.629 10.391 1 98.25 195 PHE A CA 1
ATOM 1544 C C . PHE A 1 195 ? -11.305 4.895 11.266 1 98.25 195 PHE A C 1
ATOM 1546 O O . PHE A 1 195 ? -11.195 5.512 12.328 1 98.25 195 PHE A O 1
ATOM 1553 N N . LYS A 1 196 ? -12.445 4.383 10.859 1 97.94 196 LYS A N 1
ATOM 1554 C CA . LYS A 1 196 ? -13.68 4.551 11.617 1 97.94 196 LYS A CA 1
ATOM 1555 C C . LYS A 1 196 ? -13.57 3.924 13 1 97.94 196 LYS A C 1
ATOM 1557 O O . LYS A 1 196 ? -14.078 4.473 13.984 1 97.94 196 LYS A O 1
ATOM 1562 N N . ALA A 1 197 ? -12.938 2.828 13.039 1 97.56 197 ALA A N 1
ATOM 1563 C CA . ALA A 1 197 ? -12.812 2.105 14.305 1 97.56 197 ALA A CA 1
ATOM 1564 C C . ALA A 1 197 ? -11.789 2.771 15.219 1 97.56 197 ALA A C 1
ATOM 1566 O O . ALA A 1 197 ? -11.93 2.732 16.438 1 97.56 197 ALA A O 1
ATOM 1567 N N . GLY A 1 198 ? -10.852 3.432 14.617 1 98.06 198 GLY A N 1
ATOM 1568 C CA . GLY A 1 198 ? -9.695 3.84 15.398 1 98.06 198 GLY A CA 1
ATOM 1569 C C . GLY A 1 198 ? -9.688 5.324 15.719 1 98.06 198 GLY A C 1
ATOM 1570 O O . GLY A 1 198 ? -8.914 5.773 16.578 1 98.06 198 GLY A O 1
ATOM 1571 N N . VAL A 1 199 ? -10.508 6.113 15.109 1 98.56 199 VAL A N 1
ATOM 1572 C CA . VAL A 1 199 ? -10.367 7.559 15.234 1 98.56 199 VAL A CA 1
ATOM 1573 C C . VAL A 1 199 ? -11.719 8.18 15.57 1 98.56 199 VAL A C 1
ATOM 1575 O O . VAL A 1 199 ? -12.711 7.957 14.867 1 98.56 199 VAL A O 1
ATOM 1578 N N . ASP A 1 200 ? -11.742 8.883 16.688 1 98.38 200 ASP A N 1
ATOM 1579 C CA . ASP A 1 200 ? -12.82 9.844 16.906 1 98.38 200 ASP A CA 1
ATOM 1580 C C . ASP A 1 200 ? -12.609 11.109 16.078 1 98.38 200 ASP A C 1
ATOM 1582 O O . ASP A 1 200 ? -11.664 11.875 16.344 1 98.38 200 ASP A O 1
ATOM 1586 N N . ILE A 1 201 ? -13.5 11.352 15.148 1 98.56 201 ILE A N 1
ATOM 1587 C CA . ILE A 1 201 ? -13.336 12.414 14.156 1 98.56 201 ILE A CA 1
ATOM 1588 C C . ILE A 1 201 ? -13.273 13.766 14.867 1 98.56 201 ILE A C 1
ATOM 1590 O O . ILE A 1 201 ? -12.688 14.719 14.344 1 98.56 201 ILE A O 1
ATOM 1594 N N . ASN A 1 202 ? -13.82 13.859 16.047 1 98.31 202 ASN A N 1
ATOM 1595 C CA . ASN A 1 202 ? -13.82 15.102 16.812 1 98.31 202 ASN A CA 1
ATOM 1596 C C . ASN A 1 202 ? -12.43 15.43 17.344 1 98.31 202 ASN A C 1
ATOM 1598 O O . ASN A 1 202 ? -12.172 16.547 17.797 1 98.31 202 ASN A O 1
ATOM 1602 N N . ARG A 1 203 ? -11.562 14.461 17.281 1 98.56 203 ARG A N 1
ATOM 1603 C CA . ARG A 1 203 ? -10.195 14.648 17.766 1 98.56 203 ARG A CA 1
ATOM 1604 C C . ARG A 1 203 ? -9.266 15.055 16.625 1 98.56 203 ARG A C 1
ATOM 1606 O O . ARG A 1 203 ? -8.062 15.203 16.828 1 98.56 203 ARG A O 1
ATOM 1613 N N . VAL A 1 204 ? -9.789 15.234 15.469 1 98.81 204 VAL A N 1
ATOM 1614 C CA . VAL A 1 204 ? -9.023 15.703 14.32 1 98.81 204 VAL A CA 1
ATOM 1615 C C . VAL A 1 204 ? -9.172 17.219 14.195 1 98.81 204 VAL A C 1
ATOM 1617 O O . VAL A 1 204 ? -10.281 17.734 14.062 1 98.81 204 VAL A O 1
ATOM 1620 N N . GLY A 1 205 ? -8.055 17.906 14.203 1 98.69 205 GLY A N 1
ATOM 1621 C CA . GLY A 1 205 ? -8.094 19.359 14.164 1 98.69 205 GLY A CA 1
ATOM 1622 C C . GLY A 1 205 ? -7.777 19.922 12.797 1 98.69 205 GLY A C 1
ATOM 1623 O O . GLY A 1 205 ? -8.102 21.078 12.508 1 98.69 205 GLY A O 1
ATOM 1624 N N . LEU A 1 206 ? -7.156 19.156 11.961 1 98.81 206 LEU A N 1
ATOM 1625 C CA . LEU A 1 206 ? -6.715 19.609 10.648 1 98.81 206 LEU A CA 1
ATOM 1626 C C . LEU A 1 206 ? -6.488 18.422 9.703 1 98.81 206 LEU A C 1
ATOM 1628 O O . LEU A 1 206 ? -6.055 17.359 10.141 1 98.81 206 LEU A O 1
ATOM 1632 N N . ILE A 1 207 ? -6.816 18.609 8.445 1 98.88 207 ILE A N 1
ATOM 1633 C CA . ILE A 1 207 ? -6.516 17.594 7.438 1 98.88 207 ILE A CA 1
ATOM 1634 C C . ILE A 1 207 ? -5.609 18.203 6.363 1 98.88 207 ILE A C 1
ATOM 1636 O O . ILE A 1 207 ? -5.934 19.234 5.773 1 98.88 207 ILE A O 1
ATOM 1640 N N . HIS A 1 208 ? -4.453 17.594 6.141 1 98.94 208 HIS A N 1
ATOM 1641 C CA . HIS A 1 208 ? -3.557 17.969 5.051 1 98.94 208 HIS A CA 1
ATOM 1642 C C . HIS A 1 208 ? -3.9 17.219 3.77 1 98.94 208 HIS A C 1
ATOM 1644 O O . HIS A 1 208 ? -4.207 16.031 3.809 1 98.94 208 HIS A O 1
ATOM 1650 N N . LEU A 1 209 ? -3.814 17.938 2.629 1 98.81 209 LEU A N 1
ATOM 1651 C CA . LEU A 1 209 ? -4.137 17.391 1.319 1 98.81 209 LEU A CA 1
ATOM 1652 C C . LEU A 1 209 ? -2.949 17.5 0.371 1 98.81 209 LEU A C 1
ATOM 1654 O O . LEU A 1 209 ? -2.258 18.531 0.359 1 98.81 209 LEU A O 1
ATOM 1658 N N . SER A 1 210 ? -2.691 16.484 -0.38 1 98.69 210 SER A N 1
ATOM 1659 C CA . SER A 1 210 ? -1.83 16.484 -1.558 1 98.69 210 SER A CA 1
ATOM 1660 C C . SER A 1 210 ? -2.191 15.359 -2.514 1 98.69 210 SER A C 1
ATOM 1662 O O . SER A 1 210 ? -3.041 14.523 -2.201 1 98.69 210 SER A O 1
ATOM 1664 N N . GLY A 1 211 ? -1.673 15.43 -3.748 1 97.69 211 GLY A N 1
ATOM 1665 C CA . GLY A 1 211 ? -1.866 14.359 -4.715 1 97.69 211 GLY A CA 1
ATOM 1666 C C . GLY A 1 211 ? -0.566 13.719 -5.164 1 97.69 211 GLY A C 1
ATOM 1667 O O . GLY A 1 211 ? 0.504 14.312 -5.027 1 97.69 211 GLY A O 1
ATOM 1668 N N . ILE A 1 212 ? -0.658 12.508 -5.594 1 95.69 212 ILE A N 1
ATOM 1669 C CA . ILE A 1 212 ? 0.448 11.805 -6.234 1 95.69 212 ILE A CA 1
ATOM 1670 C C . ILE A 1 212 ? -0.034 11.156 -7.531 1 95.69 212 ILE A C 1
ATOM 1672 O O . ILE A 1 212 ? -1.082 10.508 -7.555 1 95.69 212 ILE A O 1
ATOM 1676 N N . GLU A 1 213 ? 0.696 11.336 -8.539 1 92.06 213 GLU A N 1
ATOM 1677 C CA . GLU A 1 213 ? 0.467 10.617 -9.789 1 92.06 213 GLU A CA 1
ATOM 1678 C C . GLU A 1 213 ? 1.282 9.328 -9.852 1 92.06 213 GLU A C 1
ATOM 1680 O O . GLU A 1 213 ? 2.23 9.156 -9.078 1 92.06 213 GLU A O 1
ATOM 1685 N N . PRO A 1 214 ? 0.785 8.312 -10.664 1 87.62 214 PRO A N 1
ATOM 1686 C CA . PRO A 1 214 ? 1.565 7.074 -10.773 1 87.62 214 PRO A CA 1
ATOM 1687 C C . PRO A 1 214 ? 3.053 7.336 -11 1 87.62 214 PRO A C 1
ATOM 1689 O O . PRO A 1 214 ? 3.414 8.164 -11.844 1 87.62 214 PRO A O 1
ATOM 1692 N N . ILE A 1 215 ? 3.729 6.57 -10.141 1 86.69 215 ILE A N 1
ATOM 1693 C CA . ILE A 1 215 ? 5.172 6.691 -10.32 1 86.69 215 ILE A CA 1
ATOM 1694 C C . ILE A 1 215 ? 5.699 5.473 -11.078 1 86.69 215 ILE A C 1
ATOM 1696 O O . ILE A 1 215 ? 5.172 4.367 -10.93 1 86.69 215 ILE A O 1
ATOM 1700 N N . HIS A 1 216 ? 6.465 5.547 -12.078 1 84.81 216 HIS A N 1
ATOM 1701 C CA . HIS A 1 216 ? 6.992 4.449 -12.883 1 84.81 216 HIS A CA 1
ATOM 1702 C C . HIS A 1 216 ? 8.266 3.881 -12.273 1 84.81 216 HIS A C 1
ATOM 1704 O O . HIS A 1 216 ? 9.281 3.74 -12.961 1 84.81 216 HIS A O 1
ATOM 1710 N N . ALA A 1 217 ? 8.148 3.6 -10.891 1 89 217 ALA A N 1
ATOM 1711 C CA . ALA A 1 217 ? 9.227 2.98 -10.133 1 89 217 ALA A CA 1
ATOM 1712 C C . ALA A 1 217 ? 8.688 2.178 -8.953 1 89 217 ALA A C 1
ATOM 1714 O O . ALA A 1 217 ? 7.73 2.596 -8.297 1 89 217 ALA A O 1
ATOM 1715 N N . LEU A 1 218 ? 9.312 0.979 -8.672 1 93.06 218 LEU A N 1
ATOM 1716 C CA . LEU A 1 218 ? 8.906 0.131 -7.559 1 93.06 218 LEU A CA 1
ATOM 1717 C C . LEU A 1 218 ? 9.586 0.576 -6.266 1 93.06 218 LEU A C 1
ATOM 1719 O O . LEU A 1 218 ? 10.438 -0.139 -5.727 1 93.06 218 LEU A O 1
ATOM 1723 N N . ARG A 1 219 ? 9.188 1.695 -5.785 1 91.06 219 ARG A N 1
ATOM 1724 C CA . ARG A 1 219 ? 9.68 2.281 -4.539 1 91.06 219 ARG A CA 1
ATOM 1725 C C . ARG A 1 219 ? 8.539 2.922 -3.752 1 91.06 219 ARG A C 1
ATOM 1727 O O . ARG A 1 219 ? 7.453 3.146 -4.293 1 91.06 219 ARG A O 1
ATOM 1734 N N . GLU A 1 220 ? 8.852 3.098 -2.496 1 89.06 220 GLU A N 1
ATOM 1735 C CA . GLU A 1 220 ? 7.91 3.887 -1.71 1 89.06 220 GLU A CA 1
ATOM 1736 C C . GLU A 1 220 ? 7.828 5.32 -2.223 1 89.06 220 GLU A C 1
ATOM 1738 O O . GLU A 1 220 ? 8.844 5.91 -2.598 1 89.06 220 GLU A O 1
ATOM 1743 N N . VAL A 1 221 ? 6.617 5.824 -2.271 1 92.19 221 VAL A N 1
ATOM 1744 C CA . VAL A 1 221 ? 6.465 7.238 -2.598 1 92.19 221 VAL A CA 1
ATOM 1745 C C . VAL A 1 221 ? 6.992 8.094 -1.445 1 92.19 221 VAL A C 1
ATOM 1747 O O . VAL A 1 221 ? 6.938 7.68 -0.285 1 92.19 221 VAL A O 1
ATOM 1750 N N . VAL A 1 222 ? 7.535 9.297 -1.81 1 94.5 222 VAL A N 1
ATOM 1751 C CA . VAL A 1 222 ? 8.148 10.195 -0.835 1 94.5 222 VAL A CA 1
ATOM 1752 C C . VAL A 1 222 ? 7.559 11.594 -0.976 1 94.5 222 VAL A C 1
ATOM 1754 O O . VAL A 1 222 ? 6.723 11.836 -1.85 1 94.5 222 VAL A O 1
ATOM 1757 N N . ASP A 1 223 ? 7.938 12.461 -0.121 1 95.38 223 ASP A N 1
ATOM 1758 C CA . ASP A 1 223 ? 7.43 13.828 -0.089 1 95.38 223 ASP A CA 1
ATOM 1759 C C . ASP A 1 223 ? 7.633 14.523 -1.434 1 95.38 223 ASP A C 1
ATOM 1761 O O . ASP A 1 223 ? 6.773 15.289 -1.884 1 95.38 223 ASP A O 1
ATOM 1765 N N . GLU A 1 224 ? 8.719 14.219 -2.051 1 96.12 224 GLU A N 1
ATOM 1766 C CA . GLU A 1 224 ? 9.031 14.852 -3.328 1 96.12 224 GLU A CA 1
ATOM 1767 C C . GLU A 1 224 ? 8 14.5 -4.395 1 96.12 224 GLU A C 1
ATOM 1769 O O . GLU A 1 224 ? 7.875 15.203 -5.402 1 96.12 224 GLU A O 1
ATOM 1774 N N . ASP A 1 225 ? 7.246 13.453 -4.199 1 96.62 225 ASP A N 1
ATOM 1775 C CA . ASP A 1 225 ? 6.25 13.008 -5.172 1 96.62 225 ASP A CA 1
ATOM 1776 C C . ASP A 1 225 ? 4.926 13.742 -4.977 1 96.62 225 ASP A C 1
ATOM 1778 O O . ASP A 1 225 ? 4.02 13.625 -5.801 1 96.62 225 ASP A O 1
ATOM 1782 N N . ARG A 1 226 ? 4.789 14.555 -3.949 1 98.06 226 ARG A N 1
ATOM 1783 C CA . ARG A 1 226 ? 3.523 15.164 -3.555 1 98.06 226 ARG A CA 1
ATOM 1784 C C . ARG A 1 226 ? 3.289 16.469 -4.309 1 98.06 226 ARG A C 1
ATOM 1786 O O . ARG A 1 226 ? 4.043 17.438 -4.148 1 98.06 226 ARG A O 1
ATOM 1793 N N . ILE A 1 227 ? 2.258 16.531 -5.113 1 98.06 227 ILE A N 1
ATOM 1794 C CA . ILE A 1 227 ? 1.796 17.703 -5.852 1 98.06 227 ILE A CA 1
ATOM 1795 C C . ILE A 1 227 ? 0.339 18 -5.5 1 98.06 227 ILE A C 1
ATOM 1797 O O . ILE A 1 227 ? -0.168 17.516 -4.48 1 98.06 227 ILE A O 1
ATOM 1801 N N . LEU A 1 228 ? -0.297 18.891 -6.234 1 98.38 228 LEU A N 1
ATOM 1802 C CA . LEU A 1 228 ? -1.729 19.109 -6.059 1 98.38 228 LEU A CA 1
ATOM 1803 C C . LEU A 1 228 ? -2.529 17.984 -6.703 1 98.38 228 LEU A C 1
ATOM 1805 O O . LEU A 1 228 ? -1.974 17.156 -7.434 1 98.38 228 LEU A O 1
ATOM 1809 N N . ILE A 1 229 ? -3.801 17.859 -6.375 1 97.88 229 ILE A N 1
ATOM 1810 C CA . ILE A 1 229 ? -4.633 16.719 -6.734 1 97.88 229 ILE A CA 1
ATOM 1811 C C . ILE A 1 229 ? -5.047 16.828 -8.203 1 97.88 229 ILE A C 1
ATOM 1813 O O . ILE A 1 229 ? -5.711 17.781 -8.602 1 97.88 229 ILE A O 1
ATOM 1817 N N . THR A 1 230 ? -4.621 15.891 -8.992 1 96.12 230 THR A N 1
ATOM 1818 C CA . THR A 1 230 ? -4.969 15.852 -10.406 1 96.12 230 THR A CA 1
ATOM 1819 C C . THR A 1 230 ? -5.953 14.719 -10.695 1 96.12 230 THR A C 1
ATOM 1821 O O . THR A 1 230 ? -6.348 13.992 -9.781 1 96.12 230 THR A O 1
ATOM 1824 N N . GLU A 1 231 ? -6.297 14.547 -12 1 91.81 231 GLU A N 1
ATOM 1825 C CA . GLU A 1 231 ? -7.188 13.469 -12.422 1 91.81 231 GLU A CA 1
ATOM 1826 C C . GLU A 1 231 ? -6.5 12.109 -12.32 1 91.81 231 GLU A C 1
ATOM 1828 O O . GLU A 1 231 ? -7.164 11.07 -12.297 1 91.81 231 GLU A O 1
ATOM 1833 N N . ARG A 1 232 ? -5.23 12.117 -12.227 1 90.38 232 ARG A N 1
ATOM 1834 C CA . ARG A 1 232 ? -4.457 10.883 -12.211 1 90.38 232 ARG A CA 1
ATOM 1835 C C . ARG A 1 232 ? -4.047 10.508 -10.789 1 90.38 232 ARG A C 1
ATOM 1837 O O . ARG A 1 232 ? -3.203 9.633 -10.594 1 90.38 232 ARG A O 1
ATOM 1844 N N . ASP A 1 233 ? -4.625 11.25 -9.836 1 93.38 233 ASP A N 1
ATOM 1845 C CA . ASP A 1 233 ? -4.273 10.992 -8.445 1 93.38 233 ASP A CA 1
ATOM 1846 C C . ASP A 1 233 ? -4.516 9.531 -8.078 1 93.38 233 ASP A C 1
ATOM 1848 O O . ASP A 1 233 ? -5.57 8.977 -8.383 1 93.38 233 ASP A O 1
ATOM 1852 N N . ILE A 1 234 ? -3.539 8.914 -7.34 1 89.69 234 ILE A N 1
ATOM 1853 C CA . ILE A 1 234 ? -3.666 7.496 -7.016 1 89.69 234 ILE A CA 1
ATOM 1854 C C . ILE A 1 234 ? -3.969 7.328 -5.527 1 89.69 234 ILE A C 1
ATOM 1856 O O . ILE A 1 234 ? -4.121 6.207 -5.039 1 89.69 234 ILE A O 1
ATOM 1860 N N . MET A 1 235 ? -4.098 8.398 -4.773 1 93.81 235 MET A N 1
ATOM 1861 C CA . MET A 1 235 ? -4.203 8.32 -3.318 1 93.81 235 MET A CA 1
ATOM 1862 C C . MET A 1 235 ? -5.66 8.219 -2.881 1 93.81 235 MET A C 1
ATOM 1864 O O . MET A 1 235 ? -5.945 8.07 -1.692 1 93.81 235 MET A O 1
ATOM 1868 N N . GLN A 1 236 ? -6.566 8.352 -3.777 1 93 236 GLN A N 1
ATOM 1869 C CA . GLN A 1 236 ? -7.996 8.305 -3.48 1 93 236 GLN A CA 1
ATOM 1870 C C . GLN A 1 236 ? -8.398 9.445 -2.549 1 93 236 GLN A C 1
ATOM 1872 O O . GLN A 1 236 ? -9.094 9.227 -1.556 1 93 236 GLN A O 1
ATOM 1877 N N . ASN A 1 237 ? -7.926 10.609 -2.85 1 96.5 237 ASN A N 1
ATOM 1878 C CA . ASN A 1 237 ? -8.242 11.805 -2.072 1 96.5 237 ASN A CA 1
ATOM 1879 C C . ASN A 1 237 ? -9.75 12.016 -1.954 1 96.5 237 ASN A C 1
ATOM 1881 O O . ASN A 1 237 ? -10.25 12.367 -0.884 1 96.5 237 ASN A O 1
ATOM 1885 N N . ILE A 1 238 ? -10.453 11.82 -3.061 1 94.94 238 ILE A N 1
ATOM 1886 C CA . ILE A 1 238 ? -11.898 12.039 -3.07 1 94.94 238 ILE A CA 1
ATOM 1887 C C . ILE A 1 238 ? -12.562 11.109 -2.055 1 94.94 238 ILE A C 1
ATOM 1889 O O . ILE A 1 238 ? -13.359 11.562 -1.223 1 94.94 238 ILE A O 1
ATOM 1893 N N . GLU A 1 239 ? -12.203 9.844 -2.057 1 95 239 GLU A N 1
ATOM 1894 C CA . GLU A 1 239 ? -12.781 8.859 -1.147 1 95 239 GLU A CA 1
ATOM 1895 C C . GLU A 1 239 ? -12.414 9.164 0.302 1 95 239 GLU A C 1
ATOM 1897 O O . GLU A 1 239 ? -13.234 9 1.205 1 95 239 GLU A O 1
ATOM 1902 N N . GLN A 1 240 ? -11.18 9.602 0.544 1 97 240 GLN A N 1
ATOM 1903 C CA . GLN A 1 240 ? -10.75 9.961 1.893 1 97 240 GLN A CA 1
AT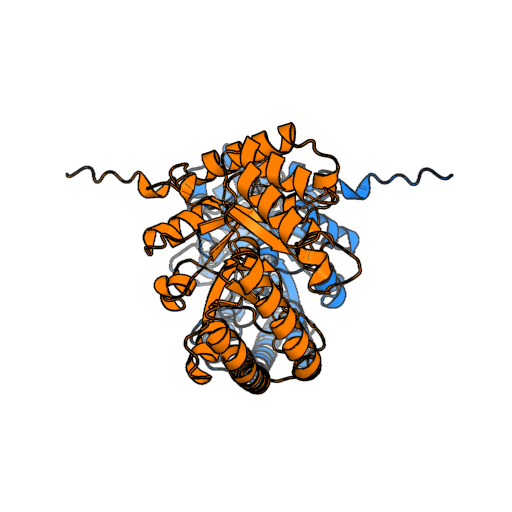OM 1904 C C . GLN A 1 240 ? -11.555 11.148 2.426 1 97 240 GLN A C 1
ATOM 1906 O O . GLN A 1 240 ? -12.086 11.094 3.539 1 97 240 GLN A O 1
ATOM 1911 N N . VAL A 1 241 ? -11.664 12.156 1.61 1 97.06 241 VAL A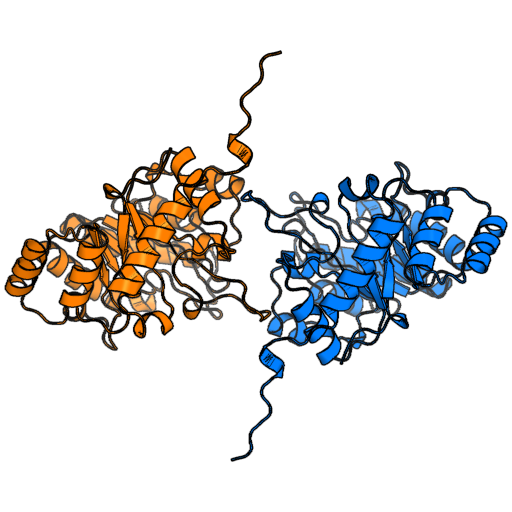 N 1
ATOM 1912 C CA . VAL A 1 241 ? -12.391 13.352 2.027 1 97.06 241 VAL A CA 1
ATOM 1913 C C . VAL A 1 241 ? -13.852 13.008 2.293 1 97.06 241 VAL A C 1
ATOM 1915 O O . VAL A 1 241 ? -14.43 13.453 3.285 1 97.06 241 VAL A O 1
ATOM 1918 N N . HIS A 1 242 ? -14.43 12.18 1.428 1 95.19 242 HIS A N 1
ATOM 1919 C CA . HIS A 1 242 ? -15.797 11.742 1.65 1 95.19 242 HIS A CA 1
ATOM 1920 C C . HIS A 1 242 ? -15.93 11 2.977 1 95.19 242 HIS A C 1
ATOM 1922 O O . HIS A 1 242 ? -16.922 11.172 3.693 1 95.19 242 HIS A O 1
ATOM 1928 N N . LEU A 1 243 ? -14.992 10.172 3.268 1 96.5 243 LEU A N 1
ATOM 1929 C CA . LEU A 1 243 ? -14.984 9.461 4.539 1 96.5 243 LEU A CA 1
ATOM 1930 C C . LEU A 1 243 ? -14.969 10.43 5.711 1 96.5 243 LEU A C 1
ATOM 1932 O O . LEU A 1 243 ? -15.781 10.312 6.637 1 96.5 243 LEU A O 1
ATOM 1936 N N . PHE A 1 244 ? -14.031 11.438 5.68 1 97.81 244 PHE A N 1
ATOM 1937 C CA . PHE A 1 244 ? -13.906 12.398 6.77 1 97.81 244 PHE A CA 1
ATOM 1938 C C . PHE A 1 244 ? -15.211 13.164 6.961 1 97.81 244 PHE A C 1
ATOM 1940 O O . PHE A 1 244 ? -15.688 13.32 8.086 1 97.81 244 PHE A O 1
ATOM 1947 N N . GLU A 1 245 ? -15.773 13.609 5.855 1 96.25 245 GLU A N 1
ATOM 1948 C CA . GLU A 1 245 ? -17.016 14.375 5.91 1 96.25 245 GLU A CA 1
ATOM 1949 C C . GLU A 1 245 ? -18.172 13.516 6.434 1 96.25 245 GLU A C 1
ATOM 1951 O O . GLU A 1 245 ? -18.969 13.977 7.246 1 96.25 245 GLU A O 1
ATOM 1956 N N . ALA A 1 246 ? -18.219 12.305 5.949 1 95.25 246 ALA A N 1
ATOM 1957 C CA . ALA A 1 246 ? -19.281 11.398 6.387 1 95.25 246 ALA A CA 1
ATOM 1958 C C . ALA A 1 246 ? -19.172 11.125 7.887 1 95.25 246 ALA A C 1
ATOM 1960 O O . ALA A 1 246 ? -20.188 10.898 8.555 1 95.25 246 ALA A O 1
ATOM 1961 N N . MET A 1 247 ? -18 11.188 8.406 1 97.62 247 MET A N 1
ATOM 1962 C CA . MET A 1 247 ? -17.781 10.938 9.828 1 97.62 247 MET A CA 1
ATOM 1963 C C . MET A 1 247 ? -18.047 12.195 10.648 1 97.62 247 MET A C 1
ATOM 1965 O O . MET A 1 247 ? -17.984 12.164 11.883 1 97.62 247 MET A O 1
ATOM 1969 N N . GLY A 1 248 ? -18.281 13.297 9.953 1 97.12 248 GLY A N 1
ATOM 1970 C CA . GLY A 1 248 ? -18.703 14.5 10.648 1 97.12 248 GLY A CA 1
ATOM 1971 C C . GLY A 1 248 ? -17.609 15.562 10.719 1 97.12 248 GLY A C 1
ATOM 1972 O O . GLY A 1 248 ? -17.766 16.562 11.43 1 97.12 248 GLY A O 1
ATOM 1973 N N . TYR A 1 249 ? -16.516 15.391 10.039 1 97.81 249 TYR A N 1
ATOM 1974 C CA . TYR A 1 249 ? -15.469 16.406 10.062 1 97.81 249 TYR A CA 1
ATOM 1975 C C . TYR A 1 249 ? -15.953 17.719 9.453 1 97.81 249 TYR A C 1
ATOM 1977 O O . TYR A 1 249 ? -16.516 17.719 8.352 1 97.81 249 TYR A O 1
ATOM 1985 N N . ARG A 1 250 ? -15.664 18.828 10.156 1 95.5 250 ARG A N 1
ATOM 1986 C CA . ARG A 1 250 ? -16.062 20.156 9.68 1 95.5 250 ARG A CA 1
ATOM 1987 C C . ARG A 1 250 ? -14.93 21.156 9.852 1 95.5 250 ARG A C 1
ATOM 1989 O O . ARG A 1 250 ? -15.156 22.375 9.805 1 95.5 250 ARG A O 1
ATOM 1996 N N . GLY A 1 251 ? -13.758 20.625 10.125 1 97.5 251 GLY A N 1
ATOM 1997 C CA . GLY A 1 251 ? -12.602 21.484 10.289 1 97.5 251 GLY A CA 1
ATOM 1998 C C . GLY A 1 251 ? -11.977 21.906 8.969 1 97.5 251 GLY A C 1
ATOM 1999 O O . GLY A 1 251 ? -12.648 21.922 7.938 1 97.5 251 GLY A O 1
ATOM 2000 N N . HIS A 1 252 ? -10.711 22.297 9.016 1 98.44 252 HIS A N 1
ATOM 2001 C CA . HIS A 1 252 ? -10.023 22.859 7.859 1 98.44 252 HIS A CA 1
ATOM 2002 C C . HIS A 1 252 ? -9.273 21.781 7.086 1 98.44 252 HIS A C 1
ATOM 2004 O O . HIS A 1 252 ? -8.789 20.812 7.672 1 98.44 252 HIS A O 1
ATOM 2010 N N . TYR A 1 253 ? -9.289 21.938 5.777 1 98.75 253 TYR A N 1
ATOM 2011 C CA . TYR A 1 253 ? -8.414 21.219 4.852 1 98.75 253 TYR A CA 1
ATOM 2012 C C . TYR A 1 253 ? -7.293 22.125 4.352 1 98.75 253 TYR A C 1
ATOM 2014 O O . TYR A 1 253 ? -7.531 23.266 3.975 1 98.75 253 TYR A O 1
ATOM 2022 N N . SER A 1 254 ? -6.074 21.625 4.398 1 98.88 254 SER A N 1
ATOM 2023 C CA . SER A 1 254 ? -4.945 22.438 3.963 1 98.88 254 SER A CA 1
ATOM 2024 C C . SER A 1 254 ? -4.109 21.703 2.918 1 98.88 254 SER A C 1
ATOM 2026 O O . SER A 1 254 ? -3.646 20.594 3.158 1 98.88 254 SER A O 1
ATOM 2028 N N . PHE A 1 255 ? -3.902 22.328 1.72 1 98.81 255 PHE A N 1
ATOM 2029 C CA . PHE A 1 255 ? -3.033 21.734 0.706 1 98.81 255 PHE A CA 1
ATOM 2030 C C . PHE A 1 255 ? -1.569 21.859 1.116 1 98.81 255 PHE A C 1
ATOM 2032 O O . PHE A 1 255 ? -1.09 22.938 1.433 1 98.81 255 PHE A O 1
ATOM 2039 N N . GLU A 1 256 ? -0.896 20.688 1.089 1 98.62 256 GLU A N 1
ATOM 2040 C CA . GLU A 1 256 ? 0.502 20.625 1.501 1 98.62 256 GLU A CA 1
ATOM 2041 C C . GLU A 1 256 ? 1.333 19.797 0.514 1 98.62 256 GLU A C 1
ATOM 2043 O O . GLU A 1 256 ? 1.906 18.781 0.878 1 98.62 256 GLU A O 1
ATOM 2048 N N . PRO A 1 257 ? 1.478 20.266 -0.735 1 98.25 257 PRO A N 1
ATOM 2049 C CA . PRO A 1 257 ? 2.375 19.594 -1.676 1 98.25 257 PRO A CA 1
ATOM 2050 C C . PRO A 1 257 ? 3.846 19.922 -1.429 1 98.25 257 PRO A C 1
ATOM 2052 O O . PRO A 1 257 ? 4.176 21.062 -1.063 1 98.25 257 PRO A O 1
ATOM 2055 N N . PHE A 1 258 ? 4.727 18.938 -1.615 1 96.69 258 PHE A N 1
ATOM 2056 C CA . PHE A 1 258 ? 6.121 19.062 -1.219 1 96.69 258 PHE A CA 1
ATOM 2057 C C . PHE A 1 258 ? 7.023 19.156 -2.443 1 96.69 258 PHE A C 1
ATOM 2059 O O . PHE A 1 258 ? 8.188 19.547 -2.334 1 96.69 258 PHE A O 1
ATOM 2066 N N . SER A 1 259 ? 6.523 18.812 -3.592 1 96.5 259 SER A N 1
ATOM 2067 C CA . SER A 1 259 ? 7.379 18.641 -4.762 1 96.5 259 SER A CA 1
ATOM 2068 C C . SER A 1 259 ? 8.133 19.922 -5.09 1 96.5 259 SER A C 1
ATOM 2070 O O . SER A 1 259 ? 7.535 20.984 -5.203 1 96.5 259 SER A O 1
ATOM 2072 N N . SER A 1 260 ? 9.391 19.781 -5.332 1 94.94 260 SER A N 1
ATOM 2073 C CA . SER A 1 260 ? 10.227 20.922 -5.691 1 94.94 260 SER A CA 1
ATOM 2074 C C . SER A 1 260 ? 9.867 21.469 -7.074 1 94.94 260 SER A C 1
ATOM 2076 O O . SER A 1 260 ? 10.188 22.609 -7.402 1 94.94 260 SER A O 1
ATOM 2078 N N . ARG A 1 261 ? 9.219 20.688 -7.852 1 93.5 261 ARG A N 1
ATOM 2079 C CA . ARG A 1 261 ? 8.867 21.125 -9.195 1 93.5 261 ARG A CA 1
ATOM 2080 C C . ARG A 1 261 ? 7.871 22.281 -9.164 1 93.5 261 ARG A C 1
ATOM 2082 O O . ARG A 1 261 ? 7.715 23 -10.148 1 93.5 261 ARG A O 1
ATOM 2089 N N . LEU A 1 262 ? 7.18 22.406 -8.07 1 94.5 262 LEU A N 1
ATOM 2090 C CA . LEU A 1 262 ? 6.195 23.469 -7.93 1 94.5 262 LEU A CA 1
ATOM 2091 C C . LEU A 1 262 ? 6.879 24.828 -7.914 1 94.5 262 LEU A C 1
ATOM 2093 O O . LEU A 1 262 ? 6.227 25.859 -8.125 1 94.5 262 LEU A O 1
ATOM 2097 N N . ALA A 1 263 ? 8.156 24.875 -7.559 1 92.12 263 ALA A N 1
ATOM 2098 C CA . ALA A 1 263 ? 8.914 26.125 -7.523 1 92.12 263 ALA A CA 1
ATOM 2099 C C . ALA A 1 263 ? 8.914 26.812 -8.891 1 92.12 263 ALA A C 1
ATOM 2101 O O . ALA A 1 263 ? 9.016 28.031 -8.977 1 92.12 263 ALA A O 1
ATOM 2102 N N . ALA A 1 264 ? 8.781 26 -9.922 1 93.69 264 ALA A N 1
ATOM 2103 C CA . ALA A 1 264 ? 8.852 26.531 -11.281 1 93.69 264 ALA A CA 1
ATOM 2104 C C . ALA A 1 264 ? 7.504 27.109 -11.719 1 93.69 264 ALA A C 1
ATOM 2106 O O . ALA A 1 264 ? 7.422 27.828 -12.719 1 93.69 264 ALA A O 1
ATOM 2107 N N . GLU A 1 265 ? 6.504 26.906 -10.984 1 95.06 265 GLU A N 1
ATOM 2108 C CA . GLU A 1 265 ? 5.156 27.344 -11.344 1 95.06 265 GLU A CA 1
ATOM 2109 C C . GLU A 1 265 ? 4.902 28.781 -10.898 1 95.06 265 GLU A C 1
ATOM 2111 O O . GLU A 1 265 ? 5.324 29.188 -9.805 1 95.06 265 GLU A O 1
ATOM 2116 N N . THR A 1 266 ? 4.156 29.516 -11.695 1 95.94 266 THR A N 1
ATOM 2117 C CA . THR A 1 266 ? 3.738 30.859 -11.312 1 95.94 266 THR A CA 1
ATOM 2118 C C . THR A 1 266 ? 2.58 30.812 -10.32 1 95.94 266 THR A C 1
ATOM 2120 O O . THR A 1 266 ? 1.913 29.781 -10.195 1 95.94 266 THR A O 1
ATOM 2123 N N . ASN A 1 267 ? 2.328 31.938 -9.617 1 96.94 267 ASN A N 1
ATOM 2124 C CA . ASN A 1 267 ? 1.163 32 -8.742 1 96.94 267 ASN A CA 1
ATOM 2125 C C . ASN A 1 267 ? -0.133 31.766 -9.508 1 96.94 267 ASN A C 1
ATOM 2127 O O . ASN A 1 267 ? -1.072 31.172 -8.984 1 96.94 267 ASN A O 1
ATOM 2131 N N . GLN A 1 268 ? -0.16 32.25 -10.719 1 97.31 268 GLN A N 1
ATOM 2132 C CA . GLN A 1 268 ? -1.348 32.031 -11.539 1 97.31 268 GLN A CA 1
ATOM 2133 C C . GLN A 1 268 ? -1.572 30.547 -11.828 1 97.31 268 GLN A C 1
ATOM 2135 O O . GLN A 1 268 ? -2.689 30.047 -11.688 1 97.31 268 GLN A O 1
ATOM 2140 N N . GLN A 1 269 ? -0.519 29.891 -12.188 1 97.44 269 GLN A N 1
ATOM 2141 C CA . GLN A 1 269 ? -0.61 28.469 -12.477 1 97.44 269 GLN A CA 1
ATOM 2142 C C . GLN A 1 269 ? -0.997 27.672 -11.227 1 97.44 269 GLN A C 1
ATOM 2144 O O . GLN A 1 269 ? -1.847 26.781 -11.289 1 97.44 269 GLN A O 1
ATOM 2149 N N . LEU A 1 270 ? -0.406 28.031 -10.141 1 97.94 270 LEU A N 1
ATOM 2150 C CA . LEU A 1 270 ? -0.714 27.344 -8.891 1 97.94 270 LEU A CA 1
ATOM 2151 C C . LEU A 1 270 ? -2.156 27.609 -8.469 1 97.94 270 LEU A C 1
ATOM 2153 O O . LEU A 1 270 ? -2.834 26.703 -7.965 1 97.94 270 LEU A O 1
ATOM 2157 N N . THR A 1 271 ? -2.59 28.844 -8.672 1 98.25 271 THR A N 1
ATOM 2158 C CA . THR A 1 271 ? -3.975 29.188 -8.359 1 98.25 271 THR A CA 1
ATOM 2159 C C . THR A 1 271 ? -4.938 28.281 -9.133 1 98.25 271 THR A C 1
ATOM 2161 O O . THR A 1 271 ? -5.883 27.734 -8.562 1 98.25 271 THR A O 1
ATOM 2164 N N . GLN A 1 272 ? -4.668 28.078 -10.383 1 98.12 272 GLN A N 1
ATOM 2165 C CA . GLN A 1 272 ? -5.508 27.234 -11.219 1 98.12 272 GLN A CA 1
ATOM 2166 C C . GLN A 1 272 ? -5.504 25.797 -10.719 1 98.12 272 GLN A C 1
ATOM 2168 O O . GLN A 1 272 ? -6.547 25.141 -10.68 1 98.12 272 GLN A O 1
ATOM 2173 N N . GLN A 1 273 ? -4.383 25.328 -10.328 1 98.06 273 GLN A N 1
ATOM 2174 C CA . GLN A 1 273 ? -4.258 23.969 -9.836 1 98.06 273 GLN A CA 1
ATOM 2175 C C . GLN A 1 273 ? -4.98 23.797 -8.5 1 98.06 273 GLN A C 1
ATOM 2177 O O . GLN A 1 273 ? -5.598 22.75 -8.258 1 98.06 273 GLN A O 1
ATOM 2182 N N . ILE A 1 274 ? -4.887 24.812 -7.664 1 98.25 274 ILE A N 1
ATOM 2183 C CA . ILE A 1 274 ? -5.562 24.781 -6.371 1 98.25 274 ILE A CA 1
ATOM 2184 C C . ILE A 1 274 ? -7.07 24.688 -6.578 1 98.25 274 ILE A C 1
ATOM 2186 O O . ILE A 1 274 ? -7.734 23.812 -6.012 1 98.25 274 ILE A O 1
ATOM 2190 N N . LEU A 1 275 ? -7.582 25.516 -7.414 1 97.81 275 LEU A N 1
ATOM 2191 C CA . LEU A 1 275 ? -9.016 25.562 -7.652 1 97.81 275 LEU A CA 1
ATOM 2192 C C . LEU A 1 275 ? -9.492 24.281 -8.328 1 97.81 275 LEU A C 1
ATOM 2194 O O . LEU A 1 275 ? -10.57 23.766 -8.008 1 97.81 275 LEU A O 1
ATOM 2198 N N . ALA A 1 276 ? -8.688 23.75 -9.242 1 97.69 276 ALA A N 1
ATOM 2199 C CA . ALA A 1 276 ? -9.023 22.484 -9.883 1 97.69 276 ALA A CA 1
ATOM 2200 C C . ALA A 1 276 ? -9.055 21.344 -8.859 1 97.69 276 ALA A C 1
ATOM 2202 O O . ALA A 1 276 ? -9.898 20.453 -8.938 1 97.69 276 ALA A O 1
ATOM 2203 N N . SER A 1 277 ? -8.125 21.375 -7.918 1 97.94 277 SER A N 1
ATOM 2204 C CA . SER A 1 277 ? -8.094 20.359 -6.859 1 97.94 277 SER A CA 1
ATOM 2205 C C . SER A 1 277 ? -9.352 20.422 -6 1 97.94 277 SER A C 1
ATOM 2207 O O . SER A 1 277 ? -9.93 19.391 -5.668 1 97.94 277 SER A O 1
ATOM 2209 N N . ILE A 1 278 ? -9.758 21.641 -5.676 1 97.31 278 ILE A N 1
ATOM 2210 C CA . ILE A 1 278 ? -10.953 21.812 -4.863 1 97.31 278 ILE A CA 1
ATOM 2211 C C . ILE A 1 278 ? -12.18 21.297 -5.621 1 97.31 278 ILE A C 1
ATOM 2213 O O . ILE A 1 278 ? -13.023 20.609 -5.051 1 97.31 278 ILE A O 1
ATOM 2217 N N . GLU A 1 279 ? -12.266 21.578 -6.883 1 95.75 279 GLU A N 1
ATOM 2218 C CA . GLU A 1 279 ? -13.352 21.078 -7.711 1 95.75 279 GLU A CA 1
ATOM 2219 C C . GLU A 1 279 ? -13.383 19.562 -7.734 1 95.75 279 GLU A C 1
ATOM 2221 O O . GLU A 1 279 ? -14.445 18.953 -7.629 1 95.75 279 GLU A O 1
ATOM 2226 N N . ARG A 1 280 ? -12.25 19 -7.84 1 94.81 280 ARG A N 1
ATOM 2227 C CA . ARG A 1 280 ? -12.148 17.547 -7.883 1 94.81 280 ARG A CA 1
ATOM 2228 C C . ARG A 1 280 ? -12.625 16.922 -6.574 1 94.81 280 ARG A C 1
ATOM 2230 O O . ARG A 1 280 ? -13.344 15.922 -6.586 1 94.81 280 ARG A O 1
ATOM 2237 N N . LEU A 1 281 ? -12.258 17.5 -5.484 1 95.75 281 LEU A N 1
ATOM 2238 C CA . LEU A 1 281 ? -12.617 16.984 -4.168 1 95.75 281 LEU A CA 1
ATOM 2239 C C . LEU A 1 281 ? -14.125 17.031 -3.957 1 95.75 281 LEU A C 1
ATOM 2241 O O . LEU A 1 281 ? -14.672 16.281 -3.145 1 95.75 281 LEU A O 1
ATOM 2245 N N . ASN A 1 282 ? -14.773 17.922 -4.652 1 93.56 282 ASN A N 1
ATOM 2246 C CA . ASN A 1 282 ? -16.203 18.109 -4.477 1 93.56 282 ASN A CA 1
ATOM 2247 C C . ASN A 1 282 ? -17.016 17.281 -5.477 1 93.56 282 ASN A C 1
ATOM 2249 O O . ASN A 1 282 ? -18.234 17.391 -5.539 1 93.56 282 ASN A O 1
ATOM 2253 N N . GLN A 1 283 ? -16.359 16.469 -6.246 1 85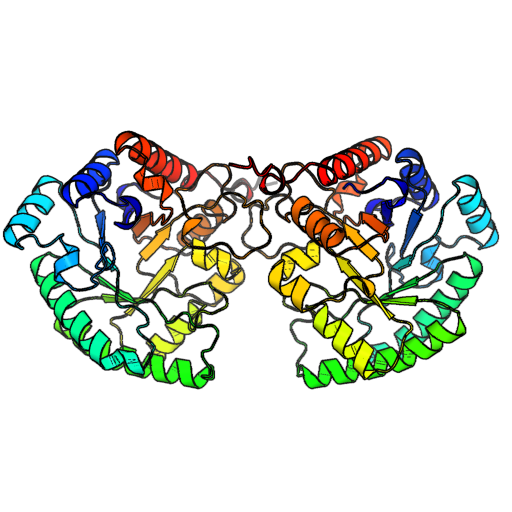.25 283 GLN A N 1
ATOM 2254 C CA . GLN A 1 283 ? -17.047 15.547 -7.148 1 85.25 283 GLN A CA 1
ATOM 2255 C C . GLN A 1 283 ? -17.703 14.398 -6.379 1 85.25 283 GLN A C 1
ATOM 2257 O O . GLN A 1 283 ? -17.188 13.977 -5.344 1 85.25 283 GLN A O 1
ATOM 2262 N N . PRO A 1 284 ? -18.938 13.992 -6.883 1 76.06 284 PRO A N 1
ATOM 2263 C CA . PRO A 1 284 ? -19.578 12.852 -6.227 1 76.06 284 PRO A CA 1
ATOM 2264 C C . PRO A 1 284 ? -18.828 11.547 -6.441 1 76.06 284 PRO A C 1
ATOM 2266 O O . PRO A 1 284 ? -18.141 11.375 -7.457 1 76.06 284 PRO A O 1
ATOM 2269 N N . THR A 1 285 ? -18.734 10.789 -5.449 1 67.94 285 THR A N 1
ATOM 2270 C CA . THR A 1 285 ? -18.156 9.461 -5.609 1 67.94 285 THR A CA 1
ATOM 2271 C C . THR A 1 285 ? -19.172 8.492 -6.199 1 67.94 285 THR A C 1
ATOM 2273 O O . THR A 1 285 ? -20.375 8.688 -6.051 1 67.94 285 THR A O 1
ATOM 2276 N N . ALA A 1 286 ? -18.828 7.656 -7.18 1 54.5 286 ALA A N 1
ATOM 2277 C CA . ALA A 1 286 ? -19.719 6.668 -7.793 1 54.5 286 ALA A CA 1
ATOM 2278 C C . ALA A 1 286 ? -20.5 5.91 -6.734 1 54.5 286 ALA A C 1
ATOM 2280 O O . ALA A 1 286 ? -21.594 5.41 -7.008 1 54.5 286 ALA A O 1
ATOM 2281 N N . VAL A 1 287 ? -20.266 5.566 -5.547 1 47.59 287 VAL A N 1
ATOM 2282 C CA . VAL A 1 287 ? -21.047 4.789 -4.594 1 47.59 287 VAL A CA 1
ATOM 2283 C C . VAL A 1 287 ? -22.281 5.582 -4.176 1 47.59 287 VAL A C 1
ATOM 2285 O O . VAL A 1 287 ? -23.234 5.016 -3.639 1 47.59 287 VAL A O 1
ATOM 2288 N N . PHE A 1 288 ? -22.281 6.875 -4.145 1 39.44 288 PHE A N 1
ATOM 2289 C CA . PHE A 1 288 ? -23.438 7.59 -3.613 1 39.44 288 PHE A CA 1
ATOM 2290 C C . PHE A 1 288 ? -24.547 7.688 -4.66 1 39.44 288 PHE A C 1
ATOM 2292 O O . PHE A 1 288 ? -25.578 8.32 -4.426 1 39.44 288 PHE A O 1
ATOM 2299 N N . SER A 1 289 ? -24.406 7.125 -5.82 1 35.78 289 SER A N 1
ATOM 2300 C CA . SER A 1 289 ? -25.578 7.324 -6.68 1 35.78 289 SER A CA 1
ATOM 2301 C C . SER A 1 289 ? -26.688 6.344 -6.336 1 35.78 289 SER A C 1
ATOM 2303 O O . SER A 1 289 ? -27.594 6.117 -7.141 1 35.78 289 SER A O 1
ATOM 2305 N N . THR A 1 290 ? -26.578 5.379 -5.473 1 31.16 290 THR A N 1
ATOM 2306 C CA . THR A 1 290 ? -27.75 4.531 -5.305 1 31.16 290 THR A CA 1
ATOM 2307 C C . THR A 1 290 ? -28.906 5.32 -4.703 1 31.16 290 THR A C 1
ATOM 2309 O O . THR A 1 290 ? -28.891 5.656 -3.516 1 31.16 290 THR A O 1
ATOM 2312 N N . GLU A 1 291 ? -29.578 6.207 -5.445 1 28.22 291 GLU A N 1
ATOM 2313 C CA . GLU A 1 291 ? -31 6.371 -5.191 1 28.22 291 GLU A CA 1
ATOM 2314 C C . GLU A 1 291 ? -31.703 5.016 -5.074 1 28.22 291 GLU A C 1
ATOM 2316 O O . GLU A 1 291 ? -31.594 4.176 -5.965 1 28.22 291 GLU A O 1
ATOM 2321 N N . VAL A 1 292 ? -32.125 4.676 -3.842 1 30.3 292 VAL A N 1
ATOM 2322 C CA . VAL A 1 292 ? -33.094 3.645 -3.484 1 30.3 292 VAL A CA 1
ATOM 2323 C C . VAL A 1 292 ? -34.312 3.744 -4.395 1 30.3 292 VAL A C 1
ATOM 2325 O O . VAL A 1 292 ? -35.062 4.715 -4.324 1 30.3 292 VAL A O 1
ATOM 2328 N N . THR A 1 293 ? -34.25 3.275 -5.535 1 25.14 293 THR A N 1
ATOM 2329 C CA . THR A 1 293 ? -35.562 3.016 -6.09 1 25.14 293 THR A CA 1
ATOM 2330 C C . THR A 1 293 ? -36.375 2.121 -5.156 1 25.14 293 THR A C 1
ATOM 2332 O O . THR A 1 293 ? -35.938 1.041 -4.773 1 25.14 293 THR A O 1
ATOM 2335 N N . GLN A 1 294 ? -37.219 2.643 -4.32 1 21.88 294 GLN A N 1
ATOM 2336 C CA . GLN A 1 294 ? -38.312 1.916 -3.707 1 21.88 294 GLN A CA 1
ATOM 2337 C C . GLN A 1 294 ? -38.938 0.936 -4.691 1 21.88 294 GLN A C 1
ATOM 2339 O O . GLN A 1 294 ? -39.281 1.308 -5.82 1 21.88 294 GLN A O 1
ATOM 2344 N N . PRO A 1 295 ? -38.781 -0.287 -4.254 1 21.28 295 PRO A N 1
ATOM 2345 C CA . PRO A 1 295 ? -39.844 -1.029 -4.973 1 21.28 295 PRO A CA 1
ATOM 2346 C C . PRO A 1 295 ? -41.25 -0.502 -4.691 1 21.28 295 PRO A C 1
ATOM 2348 O O . PRO A 1 295 ? -41.5 0.064 -3.625 1 21.28 295 PRO A O 1
ATOM 2351 N N . MET B 1 1 ? 14.461 -6.164 -24.25 1 59.75 1 MET B N 1
ATOM 2352 C CA . MET B 1 1 ? 14.188 -7.223 -23.281 1 59.75 1 MET B CA 1
ATOM 2353 C C . MET B 1 1 ? 12.695 -7.309 -22.984 1 59.75 1 MET B C 1
ATOM 2355 O O . MET B 1 1 ? 12.094 -6.352 -22.5 1 59.75 1 MET B O 1
ATOM 2359 N N . GLY B 1 2 ? 11.906 -8.273 -23.719 1 79.94 2 GLY B N 1
ATOM 2360 C CA . GLY B 1 2 ? 10.461 -8.422 -23.625 1 79.94 2 GLY B CA 1
ATOM 2361 C C . GLY B 1 2 ? 10.031 -9.859 -23.406 1 79.94 2 GLY B C 1
ATOM 2362 O O . GLY B 1 2 ? 10.805 -10.789 -23.641 1 79.94 2 GLY B O 1
ATOM 2363 N N . ILE B 1 3 ? 8.961 -10.039 -22.75 1 90.44 3 ILE B N 1
ATOM 2364 C CA . ILE B 1 3 ? 8.344 -11.344 -22.562 1 90.44 3 ILE B CA 1
ATOM 2365 C C . ILE B 1 3 ? 7.941 -11.93 -23.906 1 90.44 3 ILE B C 1
ATOM 2367 O O . ILE B 1 3 ? 7.309 -11.258 -24.719 1 90.44 3 ILE B O 1
ATOM 2371 N N . GLU B 1 4 ? 8.445 -13.141 -24.172 1 91.81 4 GLU B N 1
ATOM 2372 C CA . GLU B 1 4 ? 8.039 -13.852 -25.391 1 91.81 4 GLU B CA 1
ATOM 2373 C C . GLU B 1 4 ? 6.746 -14.625 -25.172 1 91.81 4 GLU B C 1
ATOM 2375 O O . GLU B 1 4 ? 6.469 -15.078 -24.047 1 91.81 4 GLU B O 1
ATOM 2380 N N . LEU B 1 5 ? 6.043 -14.773 -26.25 1 92.81 5 LEU B N 1
ATOM 2381 C CA . LEU B 1 5 ? 4.781 -15.508 -26.172 1 92.81 5 LEU B CA 1
ATOM 2382 C C . LEU B 1 5 ? 5.008 -16.922 -25.656 1 92.81 5 LEU B C 1
ATOM 2384 O O . LEU B 1 5 ? 4.148 -17.484 -24.969 1 92.81 5 LEU B O 1
ATOM 2388 N N . THR B 1 6 ? 6.195 -17.484 -25.922 1 94.12 6 THR B N 1
ATOM 2389 C CA . THR B 1 6 ? 6.512 -18.844 -25.516 1 94.12 6 THR B CA 1
ATOM 2390 C C . THR B 1 6 ? 6.68 -18.922 -24 1 94.12 6 THR B C 1
ATOM 2392 O O . THR B 1 6 ? 6.672 -20.031 -23.422 1 94.12 6 THR B O 1
ATOM 2395 N N . GLN B 1 7 ? 6.805 -17.828 -23.391 1 96.56 7 GLN B N 1
ATOM 2396 C CA . GLN B 1 7 ? 6.914 -17.781 -21.938 1 96.56 7 GLN B CA 1
ATOM 2397 C C . GLN B 1 7 ? 5.543 -17.625 -21.281 1 96.56 7 GLN B C 1
ATOM 2399 O O . GLN B 1 7 ? 5.402 -17.781 -20.078 1 96.56 7 GLN B O 1
ATOM 2404 N N . MET B 1 8 ? 4.547 -17.359 -22.109 1 98.44 8 MET B N 1
ATOM 2405 C CA . MET B 1 8 ? 3.244 -17 -21.562 1 98.44 8 MET B CA 1
ATOM 2406 C C . MET B 1 8 ? 2.404 -18.25 -21.297 1 98.44 8 MET B C 1
ATOM 2408 O O . MET B 1 8 ? 2.453 -19.219 -22.062 1 98.44 8 MET B O 1
ATOM 2412 N N . ALA B 1 9 ? 1.642 -18.156 -20.234 1 98.75 9 ALA B N 1
ATOM 2413 C CA . ALA B 1 9 ? 0.676 -19.188 -19.859 1 98.75 9 ALA B CA 1
ATOM 2414 C C . ALA B 1 9 ? -0.641 -18.562 -19.391 1 98.75 9 ALA B C 1
ATOM 2416 O O . ALA B 1 9 ? -0.729 -17.344 -19.219 1 98.75 9 ALA B O 1
ATOM 2417 N N . LEU B 1 10 ? -1.674 -19.422 -19.312 1 98.69 10 LEU B N 1
ATOM 2418 C CA . LEU B 1 10 ? -2.967 -19.016 -18.781 1 98.69 10 LEU B CA 1
ATOM 2419 C C . LEU B 1 10 ? -3.377 -19.891 -17.609 1 98.69 10 LEU B C 1
ATOM 2421 O O . LEU B 1 10 ? -3.336 -21.125 -17.703 1 98.69 10 LEU B O 1
ATOM 2425 N N . ASN B 1 11 ? -3.709 -19.219 -16.531 1 98.81 11 ASN B N 1
ATOM 2426 C CA . ASN B 1 11 ? -4.336 -19.922 -15.406 1 98.81 11 ASN B CA 1
ATOM 2427 C C . ASN B 1 11 ? -5.828 -20.141 -15.648 1 98.81 11 ASN B C 1
ATOM 2429 O O . ASN B 1 11 ? -6.527 -19.234 -16.109 1 98.81 11 ASN B O 1
ATOM 2433 N N . ARG B 1 12 ? -6.273 -21.234 -15.242 1 97.69 12 ARG B N 1
ATOM 2434 C CA . ARG B 1 12 ? -7.656 -21.641 -15.484 1 97.69 12 ARG B CA 1
ATOM 2435 C C . ARG B 1 12 ? -8.625 -20.641 -14.867 1 97.69 12 ARG B C 1
ATOM 2437 O O . ARG B 1 12 ? -9.797 -20.578 -15.25 1 97.69 12 ARG B O 1
ATOM 2444 N N . LYS B 1 13 ? -8.203 -19.859 -13.992 1 96.56 13 LYS B N 1
ATOM 2445 C CA . LYS B 1 13 ? -9.07 -18.891 -13.328 1 96.56 13 LYS B CA 1
ATOM 2446 C C . LYS B 1 13 ? -9.625 -17.875 -14.32 1 96.56 13 LYS B C 1
ATOM 2448 O O . LYS B 1 13 ? -10.703 -17.312 -14.117 1 96.56 13 LYS B O 1
ATOM 2453 N N . ILE B 1 14 ? -8.961 -17.688 -15.406 1 96.38 14 ILE B N 1
ATOM 2454 C CA . ILE B 1 14 ? -9.391 -16.719 -16.406 1 96.38 14 ILE B CA 1
ATOM 2455 C C . ILE B 1 14 ? -10.672 -17.219 -17.078 1 96.38 14 ILE B C 1
ATOM 2457 O O . ILE B 1 14 ? -11.43 -16.422 -17.641 1 96.38 14 ILE B O 1
ATOM 2461 N N . ALA B 1 15 ? -10.898 -18.469 -17.219 1 86.56 15 ALA B N 1
ATOM 2462 C CA . ALA B 1 15 ? -11.992 -19.062 -18 1 86.56 15 ALA B CA 1
ATOM 2463 C C . ALA B 1 15 ? -13.32 -18.891 -17.281 1 86.56 15 ALA B C 1
ATOM 2465 O O . ALA B 1 15 ? -14.367 -18.719 -17.922 1 86.56 15 ALA B O 1
ATOM 2466 N N . GLN B 1 16 ? -13.383 -18.5 -16.031 1 82.5 16 GLN B N 1
ATOM 2467 C CA . GLN B 1 16 ? -14.57 -18.328 -15.203 1 82.5 16 GLN B CA 1
ATOM 2468 C C . GLN B 1 16 ? -15.766 -19.062 -15.797 1 82.5 16 GLN B C 1
ATOM 2470 O O . GLN B 1 16 ? -16.266 -18.688 -16.859 1 82.5 16 GLN B O 1
ATOM 2475 N N . GLN B 1 17 ? -16.25 -20.172 -15.328 1 85.12 17 GLN B N 1
ATOM 2476 C CA . GLN B 1 17 ? -17.469 -20.891 -15.695 1 85.12 17 GLN B CA 1
ATOM 2477 C C . GLN B 1 17 ? -17.328 -21.531 -17.078 1 85.12 17 GLN B C 1
ATOM 2479 O O . GLN B 1 17 ? -18.328 -21.75 -17.766 1 85.12 17 GLN B O 1
ATOM 2484 N N . ARG B 1 18 ? -16.172 -21.672 -17.672 1 92.62 18 ARG B N 1
ATOM 2485 C CA . ARG B 1 18 ? -15.93 -22.344 -18.953 1 92.62 18 ARG B CA 1
ATOM 2486 C C . ARG B 1 18 ? -15.438 -23.766 -18.719 1 92.62 18 ARG B C 1
ATOM 2488 O O . ARG B 1 18 ? -14.555 -24 -17.875 1 92.62 18 ARG B O 1
ATOM 2495 N N . PRO B 1 19 ? -16.078 -24.609 -19.578 1 94.38 19 PRO B N 1
ATOM 2496 C CA . PRO B 1 19 ? -15.492 -25.953 -19.516 1 94.38 19 PRO B CA 1
ATOM 2497 C C . PRO B 1 19 ? -14.047 -26 -20.016 1 94.38 19 PRO B C 1
ATOM 2499 O O . PRO B 1 19 ? -13.594 -25.062 -20.688 1 94.38 19 PRO B O 1
ATOM 2502 N N . LEU B 1 20 ? -13.406 -27.062 -19.688 1 96.62 20 LEU B N 1
ATOM 2503 C CA . LEU B 1 20 ? -11.984 -27.188 -19.969 1 96.62 20 LEU B CA 1
ATOM 2504 C C . LEU B 1 20 ? -11.695 -27.047 -21.453 1 96.62 20 LEU B C 1
ATOM 2506 O O . LEU B 1 20 ? -10.727 -26.391 -21.844 1 96.62 20 LEU B O 1
ATOM 2510 N N . ALA B 1 21 ? -12.523 -27.609 -22.297 1 96.56 21 ALA B N 1
ATOM 2511 C CA . ALA B 1 21 ? -12.312 -27.516 -23.734 1 96.56 21 ALA B CA 1
ATOM 2512 C C . ALA B 1 21 ? -12.359 -26.062 -24.203 1 96.56 21 ALA B C 1
ATOM 2514 O O . ALA B 1 21 ? -11.555 -25.656 -25.047 1 96.56 21 ALA B O 1
ATOM 2515 N N . LYS B 1 22 ? -13.258 -25.312 -23.688 1 96.94 22 LYS B N 1
ATOM 2516 C CA . LYS B 1 22 ? -13.375 -23.891 -24.047 1 96.94 22 LYS B CA 1
ATOM 2517 C C . LYS B 1 22 ? -12.188 -23.094 -23.531 1 96.94 22 LYS B C 1
ATOM 2519 O O . LYS B 1 22 ? -11.75 -22.141 -24.172 1 96.94 22 LYS B O 1
ATOM 2524 N N . PHE B 1 23 ? -11.734 -23.5 -22.391 1 98.06 23 PHE B N 1
ATOM 2525 C CA . PHE B 1 23 ? -10.531 -22.891 -21.844 1 98.06 23 PHE B CA 1
ATOM 2526 C C . PHE B 1 23 ? -9.328 -23.141 -22.75 1 98.06 23 PHE B C 1
ATOM 2528 O O . PHE B 1 23 ? -8.578 -22.219 -23.062 1 98.06 23 PHE B O 1
ATOM 2535 N N . PHE B 1 24 ? -9.125 -24.359 -23.234 1 98.31 24 PHE B N 1
ATOM 2536 C CA . PHE B 1 24 ? -8.039 -24.688 -24.156 1 98.31 24 PHE B CA 1
ATOM 2537 C C . PHE B 1 24 ? -8.195 -23.922 -25.469 1 98.31 24 PHE B C 1
ATOM 2539 O O . PHE B 1 24 ? -7.203 -23.469 -26.047 1 98.31 24 PHE B O 1
ATOM 2546 N N . GLN B 1 25 ? -9.438 -23.766 -25.891 1 98 25 GLN B N 1
ATOM 2547 C CA . GLN B 1 25 ? -9.688 -22.984 -27.109 1 98 25 GLN B CA 1
ATOM 2548 C C . GLN B 1 25 ? -9.242 -21.531 -26.922 1 98 25 GLN B C 1
ATOM 2550 O O . GLN B 1 25 ? -8.688 -20.938 -27.844 1 98 25 GLN B O 1
ATOM 2555 N N . LEU B 1 26 ? -9.555 -21.016 -25.781 1 98.06 26 LEU B N 1
ATOM 2556 C CA . LEU B 1 26 ? -9.117 -19.656 -25.469 1 98.06 26 LEU B CA 1
ATOM 2557 C C . LEU B 1 26 ? -7.594 -19.547 -25.547 1 98.06 26 LEU B C 1
ATOM 2559 O O . LEU B 1 26 ? -7.062 -18.625 -26.156 1 98.06 26 LEU B O 1
ATOM 2563 N N . ALA B 1 27 ? -6.914 -20.484 -24.906 1 98.44 27 ALA B N 1
ATOM 2564 C CA . ALA B 1 27 ? -5.453 -20.484 -24.906 1 98.44 27 ALA B CA 1
ATOM 2565 C C . ALA B 1 27 ? -4.91 -20.562 -26.328 1 98.44 27 ALA B C 1
ATOM 2567 O O . ALA B 1 27 ? -4.031 -19.781 -26.719 1 98.44 27 ALA B O 1
ATOM 2568 N N . GLU B 1 28 ? -5.461 -21.453 -27.078 1 97.88 28 GLU B N 1
ATOM 2569 C CA . GLU B 1 28 ? -5.043 -21.609 -28.469 1 97.88 28 GLU B CA 1
ATOM 2570 C C . GLU B 1 28 ? -5.258 -20.328 -29.266 1 97.88 28 GLU B C 1
ATOM 2572 O O . GLU B 1 28 ? -4.395 -19.922 -30.047 1 97.88 28 GLU B O 1
ATOM 2577 N N . ALA B 1 29 ? -6.402 -19.734 -29.078 1 97.69 29 ALA B N 1
ATOM 2578 C CA . ALA B 1 29 ? -6.727 -18.516 -29.797 1 97.69 29 ALA B CA 1
ATOM 2579 C C . ALA B 1 29 ? -5.727 -17.406 -29.469 1 97.69 29 ALA B C 1
ATOM 2581 O O . ALA B 1 29 ? -5.422 -16.562 -30.328 1 97.69 29 ALA B O 1
ATOM 2582 N N . ALA B 1 30 ? -5.203 -17.438 -28.297 1 97.94 30 ALA B N 1
ATOM 2583 C CA . ALA B 1 30 ? -4.238 -16.438 -27.875 1 97.94 30 ALA B CA 1
ATOM 2584 C C . ALA B 1 30 ? -2.82 -16.828 -28.281 1 97.94 30 ALA B C 1
ATOM 2586 O O . ALA B 1 30 ? -1.867 -16.078 -28.031 1 97.94 30 ALA B O 1
ATOM 2587 N N . GLY B 1 31 ? -2.654 -17.984 -28.844 1 97.94 31 GLY B N 1
ATOM 2588 C CA . GLY B 1 31 ? -1.341 -18.484 -29.234 1 97.94 31 GLY B CA 1
ATOM 2589 C C . GLY B 1 31 ? -0.54 -19.016 -28.047 1 97.94 31 GLY B C 1
ATOM 2590 O O . GLY B 1 31 ? 0.689 -19.078 -28.109 1 97.94 31 GLY B O 1
ATOM 2591 N N . ILE B 1 32 ? -1.184 -19.281 -26.984 1 98.38 32 ILE B N 1
ATOM 2592 C CA . ILE B 1 32 ? -0.547 -19.766 -25.766 1 98.38 32 ILE B CA 1
ATOM 2593 C C . ILE B 1 32 ? -0.79 -21.25 -25.594 1 98.38 32 ILE B C 1
ATOM 2595 O O . ILE B 1 32 ? -1.936 -21.719 -25.609 1 98.38 32 ILE B O 1
ATOM 2599 N N . HIS B 1 33 ? 0.302 -22.031 -25.359 1 98.19 33 HIS B N 1
ATOM 2600 C CA . HIS B 1 33 ? 0.166 -23.469 -25.312 1 98.19 33 HIS B CA 1
ATOM 2601 C C . HIS B 1 33 ? 0.576 -24.031 -23.953 1 98.19 33 HIS B C 1
ATOM 2603 O O . HIS B 1 33 ? 0.936 -25.203 -23.844 1 98.19 33 HIS B O 1
ATOM 2609 N N . GLN B 1 34 ? 0.633 -23.156 -23 1 98.31 34 GLN B N 1
ATOM 2610 C CA . GLN B 1 34 ? 0.894 -23.516 -21.609 1 98.31 34 GLN B CA 1
ATOM 2611 C C . GLN B 1 34 ? -0.233 -23.047 -20.688 1 98.31 34 GLN B C 1
ATOM 2613 O O . GLN B 1 34 ? -0.683 -21.906 -20.797 1 98.31 34 GLN B O 1
ATOM 2618 N N . VAL B 1 35 ? -0.718 -23.984 -19.828 1 98.69 35 VAL B N 1
ATOM 2619 C CA . VAL B 1 35 ? -1.836 -23.609 -18.969 1 98.69 35 VAL B CA 1
ATOM 2620 C C . VAL B 1 35 ? -1.609 -24.141 -17.547 1 98.69 35 VAL B C 1
ATOM 2622 O O . VAL B 1 35 ? -0.771 -25.016 -17.344 1 98.69 35 VAL B O 1
ATOM 2625 N N . GLU B 1 36 ? -2.217 -23.5 -16.641 1 98.81 36 GLU B N 1
ATOM 2626 C CA . GLU B 1 36 ? -2.383 -24.016 -15.289 1 98.81 36 GLU B CA 1
ATOM 2627 C C . GLU B 1 36 ? -3.805 -24.516 -15.062 1 98.81 36 GLU B C 1
ATOM 2629 O O . GLU B 1 36 ? -4.773 -23.859 -15.461 1 98.81 36 GLU B O 1
ATOM 2634 N N . LEU B 1 37 ? -3.885 -25.672 -14.469 1 98.5 37 LEU B N 1
ATOM 2635 C CA . LEU B 1 37 ? -5.191 -26.219 -14.102 1 98.5 37 LEU B CA 1
ATOM 2636 C C . LEU B 1 37 ? -5.484 -25.984 -12.625 1 98.5 37 LEU B C 1
ATOM 2638 O O . LEU B 1 37 ? -4.609 -25.531 -11.875 1 98.5 37 LEU B O 1
ATOM 2642 N N . ARG B 1 38 ? -6.766 -26.203 -12.25 1 98.06 38 ARG B N 1
ATOM 2643 C CA . ARG B 1 38 ? -7.152 -25.922 -10.867 1 98.06 38 ARG B CA 1
ATOM 2644 C C . ARG B 1 38 ? -8.117 -26.984 -10.336 1 98.06 38 ARG B C 1
ATOM 2646 O O . ARG B 1 38 ? -8.93 -27.516 -11.094 1 98.06 38 ARG B O 1
ATOM 2653 N N . ASN B 1 39 ? -8 -27.172 -9.031 1 97 39 ASN B N 1
ATOM 2654 C CA . ASN B 1 39 ? -8.938 -28.078 -8.375 1 97 39 ASN B CA 1
ATOM 2655 C C . ASN B 1 39 ? -9.992 -27.312 -7.582 1 97 39 ASN B C 1
ATOM 2657 O O . ASN B 1 39 ? -10.68 -27.891 -6.73 1 97 39 ASN B O 1
ATOM 2661 N N . AS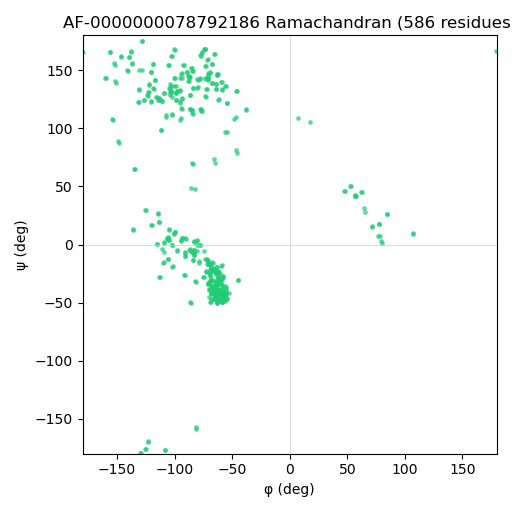P B 1 40 ? -10.086 -26 -7.793 1 93.62 40 ASP B N 1
ATOM 2662 C CA . ASP B 1 40 ? -11.031 -25.203 -7.008 1 93.62 40 ASP B CA 1
ATOM 2663 C C . ASP B 1 40 ? -11.984 -24.422 -7.914 1 93.62 40 ASP B C 1
ATOM 2665 O O . ASP B 1 40 ? -12.383 -23.312 -7.582 1 93.62 40 ASP B O 1
ATOM 2669 N N . MET B 1 41 ? -12.258 -24.984 -9.078 1 91.44 41 MET B N 1
ATOM 2670 C CA . MET B 1 41 ? -13.172 -24.328 -10 1 91.44 41 MET B CA 1
ATOM 2671 C C . MET B 1 41 ? -14.625 -24.656 -9.664 1 91.44 41 MET B C 1
ATOM 2673 O O . MET B 1 41 ? -15.547 -24.062 -10.219 1 91.44 41 MET B O 1
ATOM 2677 N N . THR B 1 42 ? -14.812 -25.641 -8.82 1 89.25 42 THR B N 1
ATOM 2678 C CA . THR B 1 42 ? -16.125 -26.062 -8.367 1 89.25 42 THR B CA 1
ATOM 2679 C C . THR B 1 42 ? -16.219 -26.047 -6.844 1 89.25 42 THR B C 1
ATOM 2681 O O . THR B 1 42 ? -15.273 -25.609 -6.172 1 89.25 42 THR B O 1
ATOM 2684 N N . THR B 1 43 ? -17.359 -26.5 -6.371 1 87.81 43 THR B N 1
ATOM 2685 C CA . THR B 1 43 ? -17.547 -26.547 -4.926 1 87.81 43 THR B CA 1
ATOM 2686 C C . THR B 1 43 ? -16.656 -27.609 -4.293 1 87.81 43 THR B C 1
ATOM 2688 O O . THR B 1 43 ? -16.312 -27.516 -3.113 1 87.81 43 THR B O 1
ATOM 2691 N N . SER B 1 44 ? -16.328 -28.547 -5.113 1 88.56 44 SER B N 1
ATOM 2692 C CA . SER B 1 44 ? -15.406 -29.578 -4.66 1 88.56 44 SER B CA 1
ATOM 2693 C C . SER B 1 44 ? -13.961 -29.234 -5.023 1 88.56 44 SER B C 1
ATOM 2695 O O . SER B 1 44 ? -13.703 -28.625 -6.059 1 88.56 44 SER B O 1
ATOM 2697 N N . ASP B 1 45 ? -13.055 -29.672 -4.133 1 89.44 45 ASP B N 1
ATOM 2698 C CA . ASP B 1 45 ? -11.641 -29.406 -4.398 1 89.44 45 ASP B CA 1
ATOM 2699 C C . ASP B 1 45 ? -10.875 -30.688 -4.664 1 89.44 45 ASP B C 1
ATOM 2701 O O . ASP B 1 45 ? -9.648 -30.719 -4.555 1 89.44 45 ASP B O 1
ATOM 2705 N N . GLY B 1 46 ? -11.562 -31.688 -4.988 1 92.5 46 GLY B N 1
ATOM 2706 C CA . GLY B 1 46 ? -10.938 -32.969 -5.25 1 92.5 46 GLY B CA 1
ATOM 2707 C C . GLY B 1 46 ? -10.156 -33 -6.551 1 92.5 46 GLY B C 1
ATOM 2708 O O . GLY B 1 46 ? -10.375 -32.156 -7.43 1 92.5 46 GLY B O 1
ATOM 2709 N N . SER B 1 47 ? -9.203 -33.969 -6.656 1 94.94 47 SER B N 1
ATOM 2710 C CA . SER B 1 47 ? -8.328 -34.094 -7.82 1 94.94 47 SER B CA 1
ATOM 2711 C C . SER B 1 47 ? -9.133 -34.312 -9.094 1 94.94 47 SER B C 1
ATOM 2713 O O . SER B 1 47 ? -8.695 -33.969 -10.188 1 94.94 47 SER B O 1
ATOM 2715 N N . GLU B 1 48 ? -10.328 -34.875 -8.922 1 92.56 48 GLU B N 1
ATOM 2716 C CA . GLU B 1 48 ? -11.148 -35.188 -10.086 1 92.56 48 GLU B CA 1
ATOM 2717 C C . GLU B 1 48 ? -11.656 -33.938 -10.766 1 92.56 48 GLU B C 1
ATOM 2719 O O . GLU B 1 48 ? -12.008 -33.938 -11.945 1 92.56 48 GLU B O 1
ATOM 2724 N N . THR B 1 49 ? -11.703 -32.844 -10.055 1 94.62 49 THR B N 1
ATOM 2725 C CA . THR B 1 49 ? -12.242 -31.609 -10.594 1 94.62 49 THR B CA 1
ATOM 2726 C C . THR B 1 49 ? -11.227 -30.922 -11.492 1 94.62 49 THR B C 1
ATOM 2728 O O . THR B 1 49 ? -11.578 -30.031 -12.281 1 94.62 49 THR B O 1
ATOM 2731 N N . VAL B 1 50 ? -9.969 -31.328 -11.438 1 97.75 50 VAL B N 1
ATOM 2732 C CA . VAL B 1 50 ? -8.867 -30.672 -12.141 1 97.75 50 VAL B CA 1
ATOM 2733 C C . VAL B 1 50 ? -9.102 -30.75 -13.648 1 97.75 50 VAL B C 1
ATOM 2735 O O . VAL B 1 50 ? -8.852 -29.797 -14.375 1 97.75 50 VAL B O 1
ATOM 2738 N N . ILE B 1 51 ? -9.586 -31.891 -14.094 1 97.69 51 ILE B N 1
ATOM 2739 C CA . ILE B 1 51 ? -9.789 -32.094 -15.523 1 97.69 51 ILE B CA 1
ATOM 2740 C C . ILE B 1 51 ? -11.281 -32.25 -15.812 1 97.69 51 ILE B C 1
ATOM 2742 O O . ILE B 1 51 ? -11.664 -33.031 -16.703 1 97.69 51 ILE B O 1
ATOM 2746 N N . ASP B 1 52 ? -12.125 -31.703 -15 1 95.06 52 ASP B N 1
ATOM 2747 C CA . ASP B 1 52 ? -13.57 -31.609 -15.164 1 95.06 52 ASP B CA 1
ATOM 2748 C C . ASP B 1 52 ? -14.211 -33 -15.148 1 95.06 52 ASP B C 1
ATOM 2750 O O . ASP B 1 52 ? -15.172 -33.25 -15.883 1 95.06 52 ASP B O 1
ATOM 2754 N N . GLY B 1 53 ? -13.664 -33.906 -14.453 1 94.5 53 GLY B N 1
ATOM 2755 C CA . GLY B 1 53 ? -14.234 -35.25 -14.328 1 94.5 53 GLY B CA 1
ATOM 2756 C C . GLY B 1 53 ? -14.008 -36.125 -15.547 1 94.5 53 GLY B C 1
ATOM 2757 O O . GLY B 1 53 ? -14.5 -37.25 -15.617 1 94.5 53 GLY B O 1
ATOM 2758 N N . MET B 1 54 ? -13.266 -35.688 -16.453 1 96 54 MET B N 1
ATOM 2759 C CA . MET B 1 54 ? -12.953 -36.469 -17.641 1 96 54 MET B CA 1
ATOM 2760 C C . MET B 1 54 ? -12.102 -37.688 -17.281 1 96 54 MET B C 1
ATOM 2762 O O . MET B 1 54 ? -11.352 -37.656 -16.312 1 96 54 MET B O 1
ATOM 2766 N N . GLN B 1 55 ? -12.25 -38.656 -18.203 1 97.19 55 GLN B N 1
ATOM 2767 C CA . GLN B 1 55 ? -11.25 -39.719 -18.156 1 97.19 55 GLN B CA 1
ATOM 2768 C C . GLN B 1 55 ? -9.891 -39.219 -18.625 1 97.19 55 GLN B C 1
ATOM 2770 O O . GLN B 1 55 ? -9.82 -38.375 -19.531 1 97.19 55 GLN B O 1
ATOM 2775 N N . VAL B 1 56 ? -8.828 -39.75 -18.016 1 97.94 56 VAL B N 1
ATOM 2776 C CA . VAL B 1 56 ? -7.469 -39.344 -18.328 1 97.94 56 VAL B CA 1
ATOM 2777 C C . VAL B 1 56 ? -7.227 -39.438 -19.828 1 97.94 56 VAL B C 1
ATOM 2779 O O . VAL B 1 56 ? -6.633 -38.562 -20.438 1 97.94 56 VAL B O 1
ATOM 2782 N N . ALA B 1 57 ? -7.73 -40.5 -20.391 1 97.81 57 ALA B N 1
ATOM 2783 C CA . ALA B 1 57 ? -7.543 -40.719 -21.828 1 97.81 57 ALA B CA 1
ATOM 2784 C C . ALA B 1 57 ? -8.211 -39.594 -22.625 1 97.81 57 ALA B C 1
ATOM 2786 O O . ALA B 1 57 ? -7.652 -39.125 -23.609 1 97.81 57 ALA B O 1
ATOM 2787 N N . GLU B 1 58 ? -9.383 -39.25 -22.25 1 97.81 58 GLU B N 1
ATOM 2788 C CA . GLU B 1 58 ? -10.094 -38.156 -22.891 1 97.81 58 GLU B CA 1
ATOM 2789 C C . GLU B 1 58 ? -9.344 -36.844 -22.734 1 97.81 58 GLU B C 1
ATOM 2791 O O . GLU B 1 58 ? -9.234 -36.062 -23.688 1 97.81 58 GLU B O 1
ATOM 2796 N N . PHE B 1 59 ? -8.891 -36.656 -21.562 1 98.12 59 PHE B N 1
ATOM 2797 C CA . PHE B 1 59 ? -8.125 -35.438 -21.297 1 98.12 59 PHE B CA 1
ATOM 2798 C C . PHE B 1 59 ? -6.867 -35.375 -22.156 1 98.12 59 PHE B C 1
ATOM 2800 O O . PHE B 1 59 ? -6.531 -34.344 -22.719 1 98.12 59 PHE B O 1
ATOM 2807 N N . GLN B 1 60 ? -6.133 -36.5 -22.25 1 97.62 60 GLN B N 1
ATOM 2808 C CA . GLN B 1 60 ? -4.918 -36.562 -23.047 1 97.62 60 GLN B CA 1
ATOM 2809 C C . GLN B 1 60 ? -5.211 -36.219 -24.516 1 97.62 60 GLN B C 1
ATOM 2811 O O . GLN B 1 60 ? -4.418 -35.562 -25.172 1 97.62 60 GLN B O 1
ATOM 2816 N N . THR B 1 61 ? -6.336 -36.688 -24.969 1 98.12 61 THR B N 1
ATOM 2817 C CA . THR B 1 61 ? -6.746 -36.375 -26.344 1 98.12 61 THR B CA 1
ATOM 2818 C C . THR B 1 61 ? -6.98 -34.875 -26.516 1 98.12 61 THR B C 1
ATOM 2820 O O . THR B 1 61 ? -6.535 -34.281 -27.5 1 98.12 61 THR B O 1
ATOM 2823 N N . LEU B 1 62 ? -7.707 -34.344 -25.562 1 98 62 LEU B N 1
ATOM 2824 C CA . LEU B 1 62 ? -7.969 -32.906 -25.578 1 98 62 LEU B CA 1
ATOM 2825 C C . LEU B 1 62 ? -6.668 -32.125 -25.516 1 98 62 LEU B C 1
ATOM 2827 O O . LEU B 1 62 ? -6.484 -31.172 -26.281 1 98 62 LEU B O 1
ATOM 2831 N N . LYS B 1 63 ? -5.789 -32.5 -24.641 1 98.19 63 LYS B N 1
ATOM 2832 C CA . LYS B 1 63 ? -4.477 -31.875 -24.469 1 98.19 63 LYS B CA 1
ATOM 2833 C C . LYS B 1 63 ? -3.67 -31.922 -25.766 1 98.19 63 LYS B C 1
ATOM 2835 O O . LYS B 1 63 ? -3.07 -30.922 -26.156 1 98.19 63 LYS B O 1
ATOM 2840 N N . GLN B 1 64 ? -3.674 -33.031 -26.422 1 97.81 64 GLN B N 1
ATOM 2841 C CA . GLN B 1 64 ? -2.959 -33.219 -27.672 1 97.81 64 GLN B CA 1
ATOM 2842 C C . GLN B 1 64 ? -3.586 -32.375 -28.781 1 97.81 64 GLN B C 1
ATOM 2844 O O . GLN B 1 64 ? -2.875 -31.781 -29.609 1 97.81 64 GLN B O 1
ATOM 2849 N N . LYS B 1 65 ? -4.867 -32.375 -28.781 1 98.06 65 LYS B N 1
ATOM 2850 C CA . LYS B 1 65 ? -5.586 -31.641 -29.812 1 98.06 65 LYS B CA 1
ATOM 2851 C C . LYS B 1 65 ? -5.141 -30.172 -29.844 1 98.06 65 LYS B C 1
ATOM 2853 O O . LYS B 1 65 ? -4.996 -29.594 -30.922 1 98.06 65 LYS B O 1
ATOM 2858 N N . TYR B 1 66 ? -4.91 -29.609 -28.719 1 97.75 66 TYR B N 1
ATOM 2859 C CA . TYR B 1 66 ? -4.594 -28.188 -28.641 1 97.75 66 TYR B CA 1
ATOM 2860 C C . TYR B 1 66 ? -3.117 -27.969 -28.344 1 97.75 66 TYR B C 1
ATOM 2862 O O . TYR B 1 66 ? -2.686 -26.844 -28.078 1 97.75 66 TYR B O 1
ATOM 2870 N N . ASP B 1 67 ? -2.279 -29.047 -28.297 1 97.06 67 ASP B N 1
ATOM 2871 C CA . ASP B 1 67 ? -0.846 -29 -28.016 1 97.06 67 ASP B CA 1
ATOM 2872 C C . ASP B 1 67 ? -0.559 -28.25 -26.719 1 97.06 67 ASP B C 1
ATOM 2874 O O . ASP B 1 67 ? 0.251 -27.312 -26.703 1 97.06 67 ASP B O 1
ATOM 2878 N N . MET B 1 68 ? -1.274 -28.672 -25.719 1 97.94 68 MET B N 1
ATOM 2879 C CA . MET B 1 68 ? -1.214 -27.938 -24.453 1 97.94 68 MET B CA 1
ATOM 2880 C C . MET B 1 68 ? -0.202 -28.562 -23.5 1 97.94 68 MET B C 1
ATOM 2882 O O . MET B 1 68 ? -0.116 -29.797 -23.406 1 97.94 68 MET B O 1
ATOM 2886 N N . GLN B 1 69 ? 0.648 -27.766 -22.906 1 98.19 69 GLN B N 1
ATOM 2887 C CA . GLN B 1 69 ? 1.486 -28.156 -21.781 1 98.19 69 GLN B CA 1
ATOM 2888 C C . GLN B 1 69 ? 0.865 -27.719 -20.453 1 98.19 69 GLN B C 1
ATOM 2890 O O . GLN B 1 69 ? 0.403 -26.594 -20.328 1 98.19 69 GLN B O 1
ATOM 2895 N N . ILE B 1 70 ? 0.813 -28.641 -19.516 1 98.69 70 ILE B N 1
ATOM 2896 C CA . ILE B 1 70 ? 0.288 -28.328 -18.188 1 98.69 70 ILE B CA 1
ATOM 2897 C C . ILE B 1 70 ? 1.434 -27.922 -17.25 1 98.69 70 ILE B C 1
ATOM 2899 O O . ILE B 1 70 ? 2.311 -28.75 -16.953 1 98.69 70 ILE B O 1
ATOM 2903 N N . LEU B 1 71 ? 1.406 -26.703 -16.781 1 98.62 71 LEU B N 1
ATOM 2904 C CA . LEU B 1 71 ? 2.5 -26.188 -15.961 1 98.62 71 LEU B CA 1
ATOM 2905 C C . LEU B 1 71 ? 2.289 -26.547 -14.492 1 98.62 71 LEU B C 1
ATOM 2907 O O . LEU B 1 71 ? 3.209 -27.031 -13.828 1 98.62 71 LEU B O 1
ATOM 2911 N N . THR B 1 72 ? 1.054 -26.219 -14.055 1 98.81 72 THR B N 1
ATOM 2912 C CA . THR B 1 72 ? 0.791 -26.453 -12.633 1 98.81 72 THR B CA 1
ATOM 2913 C C . THR B 1 72 ? -0.666 -26.844 -12.414 1 98.81 72 THR B C 1
ATOM 2915 O O . THR B 1 72 ? -1.494 -26.719 -13.312 1 98.81 72 THR B O 1
ATOM 2918 N N . ILE B 1 73 ? -0.891 -27.422 -11.258 1 98.75 73 ILE B N 1
ATOM 2919 C CA . ILE B 1 73 ? -2.232 -27.531 -10.695 1 98.75 73 ILE B CA 1
ATOM 2920 C C . ILE B 1 73 ? -2.346 -26.625 -9.461 1 98.75 73 ILE B C 1
ATOM 2922 O O . ILE B 1 73 ? -1.512 -26.703 -8.555 1 98.75 73 ILE B O 1
ATOM 2926 N N . ASN B 1 74 ? -3.334 -25.734 -9.539 1 97.88 74 ASN B N 1
ATOM 2927 C CA . ASN B 1 74 ? -3.695 -24.891 -8.391 1 97.88 74 ASN B CA 1
ATOM 2928 C C . ASN B 1 74 ? -4.836 -25.516 -7.59 1 97.88 74 ASN B C 1
ATOM 2930 O O . ASN B 1 74 ? -5.977 -25.547 -8.047 1 97.88 74 ASN B O 1
ATOM 2934 N N . ALA B 1 75 ? -4.703 -26.047 -6.398 1 97.12 75 ALA B N 1
ATOM 2935 C CA . ALA B 1 75 ? -3.598 -25.875 -5.457 1 97.12 75 ALA B CA 1
ATOM 2936 C C . ALA B 1 75 ? -3.834 -26.688 -4.184 1 97.12 75 ALA B C 1
ATOM 2938 O O . ALA B 1 75 ? -4.891 -27.297 -4.02 1 97.12 75 ALA B O 1
ATOM 2939 N N . ILE B 1 76 ? -2.785 -26.859 -3.373 1 98.69 76 ILE B N 1
ATOM 2940 C CA . ILE B 1 76 ? -2.91 -27.188 -1.961 1 98.69 76 ILE B CA 1
ATOM 2941 C C . ILE B 1 76 ? -3.129 -25.922 -1.143 1 98.69 76 ILE B C 1
ATOM 2943 O O . ILE B 1 76 ? -2.209 -25.125 -0.969 1 98.69 76 ILE B O 1
ATOM 2947 N N . GLN B 1 77 ? -4.332 -25.797 -0.567 1 98 77 GLN B N 1
ATOM 2948 C CA . GLN B 1 77 ? -4.715 -24.594 0.17 1 98 77 GLN B CA 1
ATOM 2949 C C . GLN B 1 77 ? -4.324 -24.703 1.641 1 98 77 GLN B C 1
ATOM 2951 O O . GLN B 1 77 ? -4.352 -25.797 2.217 1 98 77 GLN B O 1
ATOM 2956 N N . GLN B 1 78 ? -4.004 -23.547 2.213 1 98.38 78 GLN B N 1
ATOM 2957 C CA . GLN B 1 78 ? -3.652 -23.469 3.627 1 98.38 78 GLN B CA 1
ATOM 2958 C C . GLN B 1 78 ? -2.639 -24.547 4 1 98.38 78 GLN B C 1
ATOM 2960 O O . GLN B 1 78 ? -2.805 -25.25 5.004 1 98.38 78 GLN B O 1
ATOM 2965 N N . PHE B 1 79 ? -1.677 -24.656 3.18 1 98.81 79 PHE B N 1
ATOM 2966 C CA . PHE B 1 79 ? -0.761 -25.781 3.277 1 98.81 79 PHE B CA 1
ATOM 2967 C C . PHE B 1 79 ? 0.004 -25.75 4.598 1 98.81 79 PHE B C 1
ATOM 2969 O O . PHE B 1 79 ? 0.492 -26.781 5.062 1 98.81 79 PHE B O 1
ATOM 2976 N N . ASN B 1 80 ? 0.142 -24.531 5.207 1 98.69 80 ASN B N 1
ATOM 2977 C CA . ASN B 1 80 ? 0.968 -24.391 6.398 1 98.69 80 ASN B CA 1
ATOM 2978 C C . ASN B 1 80 ? 0.121 -24.375 7.668 1 98.69 80 ASN B C 1
ATOM 2980 O O . ASN B 1 80 ? 0.591 -23.969 8.734 1 98.69 80 ASN B O 1
ATOM 2984 N N . ASN B 1 81 ? -1.117 -24.703 7.523 1 98.25 81 ASN B N 1
ATOM 2985 C CA . ASN B 1 81 ? -1.978 -24.953 8.68 1 98.25 81 ASN B CA 1
ATOM 2986 C C . ASN B 1 81 ? -1.85 -26.391 9.172 1 98.25 81 ASN B C 1
ATOM 2988 O O . ASN B 1 81 ? -2.25 -27.328 8.477 1 98.25 81 ASN B O 1
ATOM 2992 N N . PRO B 1 82 ? -1.363 -26.547 10.375 1 97.75 82 PRO B N 1
ATOM 2993 C CA . PRO B 1 82 ? -1.119 -27.906 10.859 1 97.75 82 PRO B CA 1
ATOM 2994 C C . PRO B 1 82 ? -2.396 -28.734 10.953 1 97.75 82 PRO B C 1
ATOM 2996 O O . PRO B 1 82 ? -2.359 -29.953 10.766 1 97.75 82 PRO B O 1
ATOM 2999 N N . ALA B 1 83 ? -3.475 -28.078 11.156 1 97.94 83 ALA B N 1
ATOM 3000 C CA . ALA B 1 83 ? -4.746 -28.781 11.281 1 97.94 83 ALA B CA 1
ATOM 3001 C C . ALA B 1 83 ? -5.176 -29.391 9.953 1 97.94 83 ALA B C 1
ATOM 3003 O O . ALA B 1 83 ? -6.027 -30.281 9.914 1 97.94 83 ALA B O 1
ATOM 3004 N N . LYS B 1 84 ? -4.582 -28.938 8.859 1 98 84 LYS B N 1
ATOM 3005 C CA . LYS B 1 84 ? -4.973 -29.391 7.527 1 98 84 LYS B CA 1
ATOM 3006 C C . LYS B 1 84 ? -3.939 -30.359 6.949 1 98 84 LYS B C 1
ATOM 3008 O O . LYS B 1 84 ? -4.074 -30.797 5.809 1 98 84 LYS B O 1
ATOM 3013 N N . LEU B 1 85 ? -2.947 -30.688 7.703 1 98.31 85 LEU B N 1
ATOM 3014 C CA . LEU B 1 85 ? -1.809 -31.438 7.188 1 98.31 85 LEU B CA 1
ATOM 3015 C C . LEU B 1 85 ? -2.256 -32.781 6.629 1 98.31 85 LEU B C 1
ATOM 3017 O O . LEU B 1 85 ? -1.875 -33.156 5.516 1 98.31 85 LEU B O 1
ATOM 3021 N N . SER B 1 86 ? -3.045 -33.5 7.387 1 98.31 86 SER B N 1
ATOM 3022 C CA . SER B 1 86 ? -3.463 -34.812 6.949 1 98.31 86 SER B CA 1
ATOM 3023 C C . SER B 1 86 ? -4.289 -34.75 5.672 1 98.31 86 SER B C 1
ATOM 3025 O O . SER B 1 86 ? -4.023 -35.469 4.711 1 98.31 86 SER B O 1
ATOM 3027 N N . LYS B 1 87 ? -5.277 -33.906 5.707 1 98.12 87 LYS B N 1
ATOM 3028 C CA . LYS B 1 87 ? -6.125 -33.719 4.535 1 98.12 87 LYS B CA 1
ATOM 3029 C C . LYS B 1 87 ? -5.309 -33.281 3.322 1 98.12 87 LYS B C 1
ATOM 3031 O O . LYS B 1 87 ? -5.504 -33.812 2.217 1 98.12 87 LYS B O 1
ATOM 3036 N N . ASN B 1 88 ? -4.395 -32.406 3.516 1 98.69 88 ASN B N 1
ATOM 3037 C CA . ASN B 1 88 ? -3.57 -31.875 2.434 1 98.69 88 ASN B CA 1
ATOM 3038 C C . ASN B 1 88 ? -2.59 -32.938 1.912 1 98.69 88 ASN B C 1
ATOM 3040 O O . ASN B 1 88 ? -2.285 -32.969 0.718 1 98.69 88 ASN B O 1
ATOM 3044 N N . ARG B 1 89 ? -2.082 -33.688 2.854 1 98.62 89 ARG B N 1
ATOM 3045 C CA . ARG B 1 89 ? -1.23 -34.812 2.432 1 98.62 89 ARG B CA 1
ATOM 3046 C C . ARG B 1 89 ? -1.974 -35.719 1.479 1 98.62 89 ARG B C 1
ATOM 3048 O O . ARG B 1 89 ? -1.449 -36.094 0.424 1 98.62 89 ARG B O 1
ATOM 3055 N N . ASP B 1 90 ? -3.162 -36.094 1.825 1 98.62 90 ASP B N 1
ATOM 3056 C CA . ASP B 1 90 ? -3.98 -36.969 0.992 1 98.62 90 ASP B CA 1
ATOM 3057 C C . ASP B 1 90 ? -4.289 -36.312 -0.354 1 98.62 90 ASP B C 1
ATOM 3059 O O . ASP B 1 90 ? -4.184 -36.969 -1.4 1 98.62 90 ASP B O 1
ATOM 3063 N N . LEU B 1 91 ? -4.664 -35.125 -0.3 1 98.75 91 LEU B N 1
ATOM 3064 C CA . LEU B 1 91 ? -4.977 -34.406 -1.529 1 98.75 91 LEU B CA 1
ATOM 3065 C C . LEU B 1 91 ? -3.752 -34.312 -2.432 1 98.75 91 LEU B C 1
ATOM 3067 O O . LEU B 1 91 ? -3.844 -34.531 -3.639 1 98.75 91 LEU B O 1
ATOM 3071 N N . LEU B 1 92 ? -2.625 -34 -1.831 1 98.81 92 LEU B N 1
ATOM 3072 C CA . LEU B 1 92 ? -1.402 -33.875 -2.617 1 98.81 92 LEU B CA 1
ATOM 3073 C C . LEU B 1 92 ? -1.067 -35.188 -3.301 1 98.81 92 LEU B C 1
ATOM 3075 O O . LEU B 1 92 ? -0.629 -35.219 -4.453 1 98.81 92 LEU B O 1
ATOM 3079 N N . THR B 1 93 ? -1.235 -36.25 -2.572 1 98.81 93 THR B N 1
ATOM 3080 C CA . THR B 1 93 ? -0.968 -37.531 -3.158 1 98.81 93 THR B CA 1
ATOM 3081 C C . THR B 1 93 ? -1.857 -37.781 -4.375 1 98.81 93 THR B C 1
ATOM 3083 O O . THR B 1 93 ? -1.379 -38.219 -5.426 1 98.81 93 THR B O 1
ATOM 3086 N N . LYS B 1 94 ? -3.115 -37.469 -4.223 1 98.62 94 LYS B N 1
ATOM 3087 C CA . LYS B 1 94 ? -4.051 -37.656 -5.332 1 98.62 94 LYS B CA 1
ATOM 3088 C C . LYS B 1 94 ? -3.691 -36.719 -6.5 1 98.62 94 LYS B C 1
ATOM 3090 O O . LYS B 1 94 ? -3.758 -37.156 -7.66 1 98.62 94 LYS B O 1
ATOM 3095 N N . LEU B 1 95 ? -3.346 -35.531 -6.238 1 98.81 95 LEU B N 1
ATOM 3096 C CA . LEU B 1 95 ? -2.941 -34.594 -7.285 1 98.81 95 LEU B CA 1
ATOM 3097 C C . LEU B 1 95 ? -1.656 -35.062 -7.961 1 98.81 95 LEU B C 1
ATOM 3099 O O . LEU B 1 95 ? -1.495 -34.875 -9.172 1 98.81 95 LEU B O 1
ATOM 3103 N N . ALA B 1 96 ? -0.746 -35.594 -7.137 1 98.75 96 ALA B N 1
ATOM 3104 C CA . ALA B 1 96 ? 0.504 -36.125 -7.68 1 98.75 96 ALA B CA 1
ATOM 3105 C C . ALA B 1 96 ? 0.242 -37.281 -8.625 1 98.75 96 ALA B C 1
ATOM 3107 O O . ALA B 1 96 ? 0.839 -37.375 -9.695 1 98.75 96 ALA B O 1
ATOM 3108 N N . GLU B 1 97 ? -0.615 -38.156 -8.211 1 98.44 97 GLU B N 1
ATOM 3109 C CA . GLU B 1 97 ? -0.992 -39.281 -9.062 1 98.44 97 GLU B CA 1
ATOM 3110 C C . GLU B 1 97 ? -1.587 -38.781 -10.383 1 98.44 97 GLU B C 1
ATOM 3112 O O . GLU B 1 97 ? -1.228 -39.281 -11.453 1 98.44 97 GLU B O 1
ATOM 3117 N N . LEU B 1 98 ? -2.486 -37.844 -10.281 1 98.5 98 LEU B N 1
ATOM 3118 C CA . LEU B 1 98 ? -3.076 -37.281 -11.492 1 98.5 98 LEU B CA 1
ATOM 3119 C C . LEU B 1 98 ? -2.012 -36.594 -12.344 1 98.5 98 LEU B C 1
ATOM 3121 O O . LEU B 1 98 ? -2.014 -36.75 -13.57 1 98.5 98 LEU B O 1
ATOM 3125 N N . SER B 1 99 ? -1.118 -35.906 -11.695 1 98.56 99 SER B N 1
ATOM 3126 C CA . SER B 1 99 ? -0.044 -35.219 -12.391 1 98.56 99 SER B CA 1
ATOM 3127 C C . SER B 1 99 ? 0.774 -36.156 -13.25 1 98.56 99 SER B C 1
ATOM 3129 O O . SER B 1 99 ? 1.104 -35.875 -14.391 1 98.56 99 SER B O 1
ATOM 3131 N N . ALA B 1 100 ? 1.081 -37.281 -12.703 1 97.31 100 ALA B N 1
ATOM 3132 C CA . ALA B 1 100 ? 1.83 -38.312 -13.438 1 97.31 100 ALA B CA 1
ATOM 3133 C C . ALA B 1 100 ? 1.07 -38.75 -14.68 1 97.31 100 ALA B C 1
ATOM 3135 O O . ALA B 1 100 ? 1.678 -39.062 -15.703 1 97.31 100 ALA B O 1
ATOM 3136 N N . GLN B 1 101 ? -0.2 -38.75 -14.602 1 97.56 101 GLN B N 1
ATOM 3137 C CA . GLN B 1 101 ? -1.035 -39.25 -15.688 1 97.56 101 GLN B CA 1
ATOM 3138 C C . GLN B 1 101 ? -1.208 -38.188 -16.781 1 97.56 101 GLN B C 1
ATOM 3140 O O . GLN B 1 101 ? -1.327 -38.531 -17.953 1 97.56 101 GLN B O 1
ATOM 3145 N N . ILE B 1 102 ? -1.215 -36.969 -16.406 1 97.75 102 ILE B N 1
ATOM 3146 C CA . ILE B 1 102 ? -1.618 -35.938 -17.375 1 97.75 102 ILE B CA 1
ATOM 3147 C C . ILE B 1 102 ? -0.41 -35.125 -17.781 1 97.75 102 ILE B C 1
ATOM 3149 O O . ILE B 1 102 ? -0.518 -34.219 -18.641 1 97.75 102 ILE B O 1
ATOM 3153 N N . GLY B 1 103 ? 0.751 -35.312 -17.188 1 97.31 103 GLY B N 1
ATOM 3154 C CA . GLY B 1 103 ? 1.983 -34.625 -17.562 1 97.31 103 GLY B CA 1
ATOM 3155 C C . GLY B 1 103 ? 2.133 -33.281 -16.938 1 97.31 103 GLY B C 1
ATOM 3156 O O . GLY B 1 103 ? 2.672 -32.344 -17.547 1 97.31 103 GLY B O 1
ATOM 3157 N N . ASN B 1 104 ? 1.53 -33.031 -15.789 1 96.75 104 ASN B N 1
ATOM 3158 C CA . ASN B 1 104 ? 1.72 -31.828 -15.008 1 96.75 104 ASN B CA 1
ATOM 3159 C C . ASN B 1 104 ? 3.08 -31.797 -14.32 1 96.75 104 ASN B C 1
ATOM 3161 O O . ASN B 1 104 ? 3.568 -32.844 -13.867 1 96.75 104 ASN B O 1
ATOM 3165 N N . GLN B 1 105 ? 3.635 -30.609 -14.031 1 95.81 105 GLN B N 1
ATOM 3166 C CA . GLN B 1 105 ? 5.027 -30.484 -13.617 1 95.81 105 GLN B CA 1
ATOM 3167 C C . GLN B 1 105 ? 5.129 -30.016 -12.164 1 95.81 105 GLN B C 1
ATOM 3169 O O . GLN B 1 105 ? 6.137 -30.266 -11.492 1 95.81 105 GLN B O 1
ATOM 3174 N N . ALA B 1 106 ? 4.16 -29.328 -11.766 1 98.81 106 ALA B N 1
ATOM 3175 C CA . ALA B 1 106 ? 4.305 -28.672 -10.469 1 98.81 106 ALA B CA 1
ATOM 3176 C C . ALA B 1 106 ? 2.945 -28.469 -9.805 1 98.81 106 ALA B C 1
ATOM 3178 O O . ALA B 1 106 ? 1.908 -28.516 -10.477 1 98.81 106 ALA B O 1
ATOM 3179 N N . ILE B 1 107 ? 2.941 -28.359 -8.5 1 98.94 107 ILE B N 1
ATOM 3180 C CA . ILE B 1 107 ? 1.749 -28.078 -7.707 1 98.94 107 ILE B CA 1
ATOM 3181 C C . ILE B 1 107 ? 1.928 -26.766 -6.941 1 98.94 107 ILE B C 1
ATOM 3183 O O . ILE B 1 107 ? 2.996 -26.516 -6.383 1 98.94 107 ILE B O 1
ATOM 3187 N N . ILE B 1 108 ? 0.898 -25.906 -6.961 1 98.94 108 ILE B N 1
ATOM 3188 C CA . ILE B 1 108 ? 0.938 -24.641 -6.242 1 98.94 108 ILE B CA 1
ATOM 3189 C C . ILE B 1 108 ? 0.536 -24.859 -4.785 1 98.94 108 ILE B C 1
ATOM 3191 O O . ILE B 1 108 ? -0.416 -25.594 -4.504 1 98.94 108 ILE B O 1
ATOM 3195 N N . PHE B 1 109 ? 1.266 -24.281 -3.867 1 98.94 109 PHE B N 1
ATOM 3196 C CA . PHE B 1 109 ? 0.977 -24.297 -2.438 1 98.94 109 PHE B CA 1
ATOM 3197 C C . PHE B 1 109 ? 0.645 -22.891 -1.941 1 98.94 109 PHE B C 1
ATOM 3199 O O . PHE B 1 109 ? 1.442 -21.969 -2.102 1 98.94 109 PHE B O 1
ATOM 3206 N N . VAL B 1 110 ? -0.5 -22.75 -1.341 1 98.81 110 VAL B N 1
ATOM 3207 C CA . VAL B 1 110 ? -1 -21.453 -0.901 1 98.81 110 VAL B CA 1
ATOM 3208 C C . VAL B 1 110 ? -1.114 -21.422 0.621 1 98.81 110 VAL B C 1
ATOM 3210 O O . VAL B 1 110 ? -1.751 -22.297 1.215 1 98.81 110 VAL B O 1
ATOM 3213 N N . PRO B 1 111 ? -0.509 -20.422 1.293 1 98.75 111 PRO B N 1
ATOM 3214 C CA . PRO B 1 111 ? -0.56 -20.391 2.756 1 98.75 111 PRO B CA 1
ATOM 3215 C C . PRO B 1 111 ? -1.932 -19.969 3.287 1 98.75 111 PRO B C 1
ATOM 3217 O O . PRO B 1 111 ? -2.781 -19.516 2.521 1 98.75 111 PRO B O 1
ATOM 3220 N N . GLU B 1 112 ? -2.076 -20.156 4.555 1 98.25 112 GLU B N 1
ATOM 3221 C CA . GLU B 1 112 ? -3.311 -19.781 5.238 1 98.25 112 GLU B CA 1
ATOM 3222 C C . GLU B 1 112 ? -3.436 -18.266 5.355 1 98.25 112 GLU B C 1
ATOM 3224 O O . GLU B 1 112 ? -2.459 -17.578 5.656 1 98.25 112 GLU B O 1
ATOM 3229 N N . VAL B 1 113 ? -4.609 -17.766 5.027 1 97.31 113 VAL B N 1
ATOM 3230 C CA . VAL B 1 113 ? -5.004 -16.391 5.324 1 97.31 113 VAL B CA 1
ATOM 3231 C C . VAL B 1 113 ? -6.043 -16.391 6.441 1 97.31 113 VAL B C 1
ATOM 3233 O O . VAL B 1 113 ? -7.164 -16.859 6.262 1 97.31 113 VAL B O 1
ATOM 3236 N N . ASN B 1 114 ? -5.691 -15.922 7.559 1 96.94 114 ASN B N 1
ATOM 3237 C CA . ASN B 1 114 ? -6.531 -15.953 8.75 1 96.94 114 ASN B CA 1
ATOM 3238 C C . ASN B 1 114 ? -6.176 -14.82 9.719 1 96.94 114 ASN B C 1
ATOM 3240 O O . ASN B 1 114 ? -5.172 -14.906 10.422 1 96.94 114 ASN B O 1
ATOM 3244 N N . ALA B 1 115 ? -7.043 -13.859 9.789 1 91.44 115 ALA B N 1
ATOM 3245 C CA . ALA B 1 115 ? -6.809 -12.695 10.633 1 91.44 115 ALA B CA 1
ATOM 3246 C C . ALA B 1 115 ? -6.82 -13.078 12.109 1 91.44 115 ALA B C 1
ATOM 3248 O O . ALA B 1 115 ? -6.344 -12.32 12.961 1 91.44 115 ALA B O 1
ATOM 3249 N N . ARG B 1 116 ? -7.32 -14.219 12.5 1 93.62 116 ARG B N 1
ATOM 3250 C CA . ARG B 1 116 ? -7.449 -14.641 13.898 1 93.62 116 ARG B CA 1
ATOM 3251 C C . ARG B 1 116 ? -6.348 -15.625 14.273 1 93.62 116 ARG B C 1
ATOM 3253 O O . ARG B 1 116 ? -6.367 -16.203 15.367 1 93.62 116 ARG B O 1
ATOM 3260 N N . ASP B 1 117 ? -5.5 -15.922 13.312 1 95.44 117 ASP B N 1
ATOM 3261 C CA . ASP B 1 117 ? -4.375 -16.797 13.625 1 95.44 117 ASP B CA 1
ATOM 3262 C C . ASP B 1 117 ? -3.566 -16.25 14.805 1 95.44 117 ASP B C 1
ATOM 3264 O O . ASP B 1 117 ? -3.119 -15.102 14.773 1 95.44 117 ASP B O 1
ATOM 3268 N N . LYS B 1 118 ? -3.412 -16.984 15.875 1 94.25 118 LYS B N 1
ATOM 3269 C CA . LYS B 1 118 ? -2.771 -16.531 17.109 1 94.25 118 LYS B CA 1
ATOM 3270 C C . LYS B 1 118 ? -1.317 -16.984 17.172 1 94.25 118 LYS B C 1
ATOM 3272 O O . LYS B 1 118 ? -0.621 -16.719 18.156 1 94.25 118 LYS B O 1
ATOM 3277 N N . ARG B 1 119 ? -0.879 -17.781 16.203 1 95.31 119 ARG B N 1
ATOM 3278 C CA . ARG B 1 119 ? 0.488 -18.281 16.188 1 95.31 119 ARG B CA 1
ATOM 3279 C C . ARG B 1 119 ? 1.497 -17.156 16.062 1 95.31 119 ARG B C 1
ATOM 3281 O O . ARG B 1 119 ? 1.253 -16.172 15.367 1 95.31 119 ARG B O 1
ATOM 3288 N N . THR B 1 120 ? 2.695 -17.359 16.75 1 93.38 120 THR B N 1
ATOM 3289 C CA . THR B 1 120 ? 3.834 -16.469 16.562 1 93.38 120 THR B CA 1
ATOM 3290 C C . THR B 1 120 ? 4.496 -16.719 15.211 1 93.38 120 THR B C 1
ATOM 3292 O O . THR B 1 120 ? 4.215 -17.719 14.555 1 93.38 120 THR B O 1
ATOM 3295 N N . GLU B 1 121 ? 5.379 -15.82 14.82 1 93.25 121 GLU B N 1
ATOM 3296 C CA . GLU B 1 121 ? 6.129 -16 13.586 1 93.25 121 GLU B CA 1
ATOM 3297 C C . GLU B 1 121 ? 6.934 -17.297 13.609 1 93.25 121 GLU B C 1
ATOM 3299 O O . GLU B 1 121 ? 6.984 -18.031 12.609 1 93.25 121 GLU B O 1
ATOM 3304 N N . GLN B 1 122 ? 7.531 -17.562 14.773 1 95.88 122 GLN B N 1
ATOM 3305 C CA . GLN B 1 122 ? 8.328 -18.766 14.898 1 95.88 122 GLN B CA 1
ATOM 3306 C C . GLN B 1 122 ? 7.449 -20.016 14.805 1 95.88 122 GLN B C 1
ATOM 3308 O O . GLN B 1 122 ? 7.82 -21 14.148 1 95.88 122 GLN B O 1
ATOM 3313 N N . GLN B 1 123 ? 6.32 -19.969 15.391 1 97.38 123 GLN B N 1
ATOM 3314 C CA . GLN B 1 123 ? 5.406 -21.094 15.32 1 97.38 123 GLN B CA 1
ATOM 3315 C C . GLN B 1 123 ? 4.945 -21.359 13.891 1 97.38 123 GLN B C 1
ATOM 3317 O O . GLN B 1 123 ? 4.891 -22.5 13.438 1 97.38 123 GLN B O 1
ATOM 3322 N N . ARG B 1 124 ? 4.621 -20.344 13.164 1 98.06 124 ARG B N 1
ATOM 3323 C CA . ARG B 1 124 ? 4.223 -20.453 11.766 1 98.06 124 ARG B CA 1
ATOM 3324 C C . ARG B 1 124 ? 5.344 -21.062 10.922 1 98.06 124 ARG B C 1
ATOM 3326 O O . ARG B 1 124 ? 5.094 -21.906 10.07 1 98.06 124 ARG B O 1
ATOM 3333 N N . LEU B 1 125 ? 6.52 -20.562 11.219 1 97.94 125 LEU B N 1
ATOM 3334 C CA . LEU B 1 125 ? 7.68 -21.094 10.5 1 97.94 125 LEU B CA 1
ATOM 3335 C C . LEU B 1 125 ? 7.859 -22.578 10.773 1 97.94 125 LEU B C 1
ATOM 3337 O O . LEU B 1 125 ? 8.031 -23.375 9.844 1 97.94 125 LEU B O 1
ATOM 3341 N N . ASP B 1 126 ? 7.77 -22.969 12.023 1 98.06 126 ASP B N 1
ATOM 3342 C CA . ASP B 1 126 ? 7.93 -24.375 12.398 1 98.06 126 ASP B CA 1
ATOM 3343 C C . ASP B 1 126 ? 6.859 -25.234 11.75 1 98.06 126 ASP B C 1
ATOM 3345 O O . ASP B 1 126 ? 7.16 -26.328 11.242 1 98.06 126 ASP B O 1
ATOM 3349 N N . ASP B 1 127 ? 5.676 -24.75 11.773 1 98.19 127 ASP B N 1
ATOM 3350 C CA . ASP B 1 127 ? 4.574 -25.469 11.156 1 98.19 127 ASP B CA 1
ATOM 3351 C C . ASP B 1 127 ? 4.793 -25.625 9.648 1 98.19 127 ASP B C 1
ATOM 3353 O O . ASP B 1 127 ? 4.535 -26.688 9.086 1 98.19 127 ASP B O 1
ATOM 3357 N N . THR B 1 128 ? 5.234 -24.578 9.062 1 98.81 128 THR B N 1
ATOM 3358 C CA . THR B 1 128 ? 5.504 -24.609 7.633 1 98.81 128 THR B CA 1
ATOM 3359 C C . THR B 1 128 ? 6.594 -25.625 7.305 1 98.81 128 THR B C 1
ATOM 3361 O O . THR B 1 128 ? 6.449 -26.422 6.383 1 98.81 128 THR B O 1
ATOM 3364 N N . VAL B 1 129 ? 7.652 -25.594 8.062 1 98.75 129 VAL B N 1
ATOM 3365 C CA . VAL B 1 129 ? 8.773 -26.5 7.855 1 98.75 129 VAL B CA 1
ATOM 3366 C C . VAL B 1 129 ? 8.305 -27.938 7.965 1 98.75 129 VAL B C 1
ATOM 3368 O O . VAL B 1 129 ? 8.625 -28.766 7.113 1 98.75 129 VAL B O 1
ATOM 3371 N N . SER B 1 130 ? 7.523 -28.188 8.969 1 98.44 130 SER B N 1
ATOM 3372 C CA . SER B 1 130 ? 6.988 -29.531 9.156 1 98.44 130 SER B CA 1
ATOM 3373 C C . SER B 1 130 ? 6.141 -29.969 7.969 1 98.44 130 SER B C 1
ATOM 3375 O O . SER B 1 130 ? 6.266 -31.094 7.488 1 98.44 130 SER B O 1
ATOM 3377 N N . SER B 1 131 ? 5.305 -29.094 7.516 1 98.75 131 SER B N 1
ATOM 3378 C CA . SER B 1 131 ? 4.461 -29.391 6.363 1 98.75 131 SER B CA 1
ATOM 3379 C C . SER B 1 131 ? 5.301 -29.656 5.121 1 98.75 131 SER B C 1
ATOM 3381 O O . SER B 1 131 ? 5.027 -30.594 4.371 1 98.75 131 SER B O 1
ATOM 3383 N N . LEU B 1 132 ? 6.316 -28.859 4.914 1 98.88 132 LEU B N 1
ATOM 3384 C CA . LEU B 1 132 ? 7.152 -28.984 3.723 1 98.88 132 LEU B CA 1
ATOM 3385 C C . LEU B 1 132 ? 7.883 -30.328 3.711 1 98.88 132 LEU B C 1
ATOM 3387 O O . LEU B 1 132 ? 8.094 -30.906 2.646 1 98.88 132 LEU B O 1
ATOM 3391 N N . GLN B 1 133 ? 8.266 -30.766 4.875 1 98.69 133 GLN B N 1
ATOM 3392 C CA . GLN B 1 133 ? 8.922 -32.062 4.949 1 98.69 133 GLN B CA 1
ATOM 3393 C C . GLN B 1 133 ? 7.988 -33.188 4.5 1 98.69 133 GLN B C 1
ATOM 3395 O O . GLN B 1 133 ? 8.375 -34.062 3.719 1 98.69 133 GLN B O 1
ATOM 3400 N N . VAL B 1 134 ? 6.777 -33.094 4.922 1 98.69 134 VAL B N 1
ATOM 3401 C CA . VAL B 1 134 ? 5.781 -34.094 4.555 1 98.69 134 VAL B CA 1
ATOM 3402 C C . VAL B 1 134 ? 5.473 -34 3.062 1 98.69 134 VAL B C 1
ATOM 3404 O O . VAL B 1 134 ? 5.496 -35 2.354 1 98.69 134 VAL B O 1
ATOM 3407 N N . PHE B 1 135 ? 5.203 -32.844 2.588 1 98.94 135 PHE B N 1
ATOM 3408 C CA . PHE B 1 135 ? 4.844 -32.656 1.189 1 98.94 135 PHE B CA 1
ATOM 3409 C C . PHE B 1 135 ? 6.035 -32.938 0.28 1 98.94 135 PHE B C 1
ATOM 3411 O O . PHE B 1 135 ? 5.863 -33.438 -0.829 1 98.94 135 PHE B O 1
ATOM 3418 N N . GLY B 1 136 ? 7.219 -32.562 0.791 1 98.81 136 GLY B N 1
ATOM 3419 C CA . GLY B 1 136 ? 8.43 -32.812 0.019 1 98.81 136 GLY B CA 1
ATOM 3420 C C . GLY B 1 136 ? 8.617 -34.281 -0.317 1 98.81 136 GLY B C 1
ATOM 3421 O O . GLY B 1 136 ? 9.055 -34.625 -1.42 1 98.81 136 GLY B O 1
ATOM 3422 N N . ASP B 1 137 ? 8.336 -35.125 0.625 1 98.69 137 ASP B N 1
ATOM 3423 C CA . ASP B 1 137 ? 8.438 -36.562 0.388 1 98.69 137 ASP B CA 1
ATOM 3424 C C . ASP B 1 137 ? 7.562 -37 -0.789 1 98.69 137 ASP B C 1
ATOM 3426 O O . ASP B 1 137 ? 7.996 -37.781 -1.638 1 98.69 137 ASP B O 1
ATOM 3430 N N . ILE B 1 138 ? 6.387 -36.469 -0.785 1 98.81 138 ILE B N 1
ATOM 3431 C CA . ILE B 1 138 ? 5.438 -36.844 -1.835 1 98.81 138 ILE B CA 1
ATOM 3432 C C . ILE B 1 138 ? 5.902 -36.25 -3.168 1 98.81 138 ILE B C 1
ATOM 3434 O O . ILE B 1 138 ? 5.918 -36.938 -4.184 1 98.81 138 ILE B O 1
ATOM 3438 N N . LEU B 1 139 ? 6.289 -35.031 -3.184 1 98.94 139 LEU B N 1
ATOM 3439 C CA . LEU B 1 139 ? 6.766 -34.406 -4.398 1 98.94 139 LEU B CA 1
ATOM 3440 C C . LEU B 1 139 ? 7.973 -35.125 -4.973 1 98.94 139 LEU B C 1
ATOM 3442 O O . LEU B 1 139 ? 8.055 -35.344 -6.184 1 98.94 139 LEU B O 1
ATOM 3446 N N . ALA B 1 140 ? 8.867 -35.531 -4.094 1 98.69 140 ALA B N 1
ATOM 3447 C CA . ALA B 1 140 ? 10.055 -36.25 -4.523 1 98.69 140 ALA B CA 1
ATOM 3448 C C . ALA B 1 140 ? 9.664 -37.594 -5.168 1 98.69 140 ALA B C 1
ATOM 3450 O O . ALA B 1 140 ? 10.195 -37.938 -6.223 1 98.69 140 ALA B O 1
ATOM 3451 N N . ALA B 1 141 ? 8.789 -38.25 -4.578 1 98.44 141 ALA B N 1
ATOM 3452 C CA . ALA B 1 141 ? 8.383 -39.562 -5.051 1 98.44 141 ALA B CA 1
ATOM 3453 C C . ALA B 1 141 ? 7.77 -39.469 -6.445 1 98.44 141 ALA B C 1
ATOM 3455 O O . ALA B 1 141 ? 7.914 -40.406 -7.246 1 98.44 141 ALA B O 1
ATOM 3456 N N . TYR B 1 142 ? 7.113 -38.406 -6.754 1 98.5 142 TYR B N 1
ATOM 3457 C CA . TYR B 1 142 ? 6.414 -38.281 -8.031 1 98.5 142 TYR B CA 1
ATOM 3458 C C . TYR B 1 142 ? 7.164 -37.344 -8.977 1 98.5 142 TYR B C 1
ATOM 3460 O O . TYR B 1 142 ? 6.664 -37 -10.047 1 98.5 142 TYR B O 1
ATOM 3468 N N . HIS B 1 143 ? 8.359 -36.875 -8.625 1 98.19 143 HIS B N 1
ATOM 3469 C CA . HIS B 1 143 ? 9.211 -36 -9.422 1 98.19 143 HIS B CA 1
ATOM 3470 C C . HIS B 1 143 ? 8.492 -34.719 -9.797 1 98.19 143 HIS B C 1
ATOM 3472 O O . HIS B 1 143 ? 8.523 -34.281 -10.953 1 98.19 143 HIS B O 1
ATOM 3478 N N . LEU B 1 144 ? 7.789 -34.188 -8.82 1 98.75 144 LEU B N 1
ATOM 3479 C CA . LEU B 1 144 ? 7.09 -32.906 -8.961 1 98.75 144 LEU B CA 1
ATOM 3480 C C . LEU B 1 144 ? 7.824 -31.797 -8.211 1 98.75 144 LEU B C 1
ATOM 3482 O O . LEU B 1 144 ? 8.617 -32.062 -7.309 1 98.75 144 LEU B O 1
ATOM 3486 N N . THR B 1 145 ? 7.633 -30.609 -8.648 1 98.81 145 THR B N 1
ATOM 3487 C CA . THR B 1 145 ? 8.07 -29.422 -7.914 1 98.81 145 THR B CA 1
ATOM 3488 C C . THR B 1 145 ? 6.895 -28.75 -7.215 1 98.81 145 THR B C 1
ATOM 3490 O O . THR B 1 145 ? 5.789 -28.719 -7.754 1 98.81 145 THR B O 1
ATOM 3493 N N . GLY B 1 146 ? 7.105 -28.344 -5.98 1 98.94 146 GLY B N 1
ATOM 3494 C CA . GLY B 1 146 ? 6.137 -27.5 -5.301 1 98.94 146 GLY B CA 1
ATOM 3495 C C . GLY B 1 146 ? 6.438 -26.016 -5.438 1 98.94 146 GLY B C 1
ATOM 3496 O O . GLY B 1 146 ? 7.574 -25.578 -5.234 1 98.94 146 GLY B O 1
ATOM 3497 N N . PHE B 1 147 ? 5.48 -25.234 -5.902 1 98.94 147 PHE B N 1
ATOM 3498 C CA . PHE B 1 147 ? 5.613 -23.781 -5.961 1 98.94 147 PHE B CA 1
ATOM 3499 C C . PHE B 1 147 ? 4.848 -23.125 -4.82 1 98.94 147 PHE B C 1
ATOM 3501 O O . PHE B 1 147 ? 3.617 -23.156 -4.797 1 98.94 147 PHE B O 1
ATOM 3508 N N . ILE B 1 148 ? 5.539 -22.531 -3.896 1 98.94 148 ILE B N 1
ATOM 3509 C CA . ILE B 1 148 ? 4.91 -21.828 -2.787 1 98.94 148 ILE B CA 1
ATOM 3510 C C . ILE B 1 148 ? 4.617 -20.391 -3.201 1 98.94 148 ILE B C 1
ATOM 3512 O O . ILE B 1 148 ? 5.5 -19.672 -3.689 1 98.94 148 ILE B O 1
ATOM 3516 N N . GLU B 1 149 ? 3.389 -20 -2.992 1 98.94 149 GLU B N 1
ATOM 3517 C CA . GLU B 1 149 ? 2.957 -18.656 -3.363 1 98.94 149 GLU B CA 1
ATOM 3518 C C . GLU B 1 149 ? 2.652 -17.812 -2.129 1 98.94 149 GLU B C 1
ATOM 3520 O O . GLU B 1 149 ? 1.542 -17.859 -1.596 1 98.94 149 GLU B O 1
ATOM 3525 N N . PRO B 1 150 ? 3.629 -16.938 -1.703 1 98.81 150 PRO B N 1
ATOM 3526 C CA . PRO B 1 150 ? 3.289 -15.992 -0.643 1 98.81 150 PRO B CA 1
ATOM 3527 C C . PRO B 1 150 ? 2.141 -15.062 -1.03 1 98.81 150 PRO B C 1
ATOM 3529 O O . PRO B 1 150 ? 2.041 -14.648 -2.188 1 98.81 150 PRO B O 1
ATOM 3532 N N . LEU B 1 151 ? 1.264 -14.805 -0.068 1 98.62 151 LEU B N 1
ATOM 3533 C CA . LEU B 1 151 ? 0.102 -13.961 -0.326 1 98.62 151 LEU B CA 1
ATOM 3534 C C . LEU B 1 151 ? 0.244 -12.617 0.375 1 98.62 151 LEU B C 1
ATOM 3536 O O . LEU B 1 151 ? 0.481 -12.562 1.584 1 98.62 151 LEU B O 1
ATOM 3540 N N . GLY B 1 152 ? 0.016 -11.562 -0.387 1 97.31 152 GLY B N 1
ATOM 3541 C CA . GLY B 1 152 ? 0.285 -10.211 0.084 1 97.31 152 GLY B CA 1
ATOM 3542 C C . GLY B 1 152 ? -0.786 -9.68 1.02 1 97.31 152 GLY B C 1
ATOM 3543 O O . GLY B 1 152 ? -0.653 -8.586 1.564 1 97.31 152 GLY B O 1
ATOM 3544 N N . PHE B 1 153 ? -1.796 -10.43 1.299 1 94.75 153 PHE B N 1
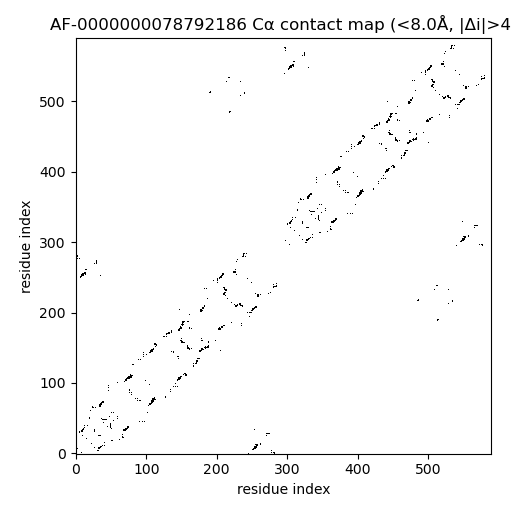ATOM 3545 C CA . PHE B 1 153 ? -2.859 -9.992 2.195 1 94.75 153 PHE B CA 1
ATOM 3546 C C . PHE B 1 153 ? -2.318 -9.75 3.6 1 94.75 153 PHE B C 1
ATOM 3548 O O . PHE B 1 153 ? -1.463 -10.492 4.078 1 94.75 153 PHE B O 1
ATOM 3555 N N . ARG B 1 154 ? -2.908 -8.766 4.289 1 88.62 154 ARG B N 1
ATOM 3556 C CA . ARG B 1 154 ? -2.486 -8.445 5.648 1 88.62 154 ARG B CA 1
ATOM 3557 C C . ARG B 1 154 ? -2.672 -9.641 6.578 1 88.62 154 ARG B C 1
ATOM 3559 O O . ARG B 1 154 ? -1.841 -9.883 7.453 1 88.62 154 ARG B O 1
ATOM 3566 N N . ALA B 1 155 ? -3.691 -10.43 6.316 1 93.62 155 ALA B N 1
ATOM 3567 C CA . ALA B 1 155 ? -4.047 -11.539 7.203 1 93.62 155 ALA B CA 1
ATOM 3568 C C . ALA B 1 155 ? -3.324 -12.82 6.797 1 93.62 155 ALA B C 1
ATOM 3570 O O . ALA B 1 155 ? -3.555 -13.883 7.379 1 93.62 155 ALA B O 1
ATOM 3571 N N . SER B 1 156 ? -2.445 -12.719 5.82 1 97.12 156 SER B N 1
ATOM 3572 C CA . SER B 1 156 ? -1.731 -13.914 5.375 1 97.12 156 SER B CA 1
ATOM 3573 C C . SER B 1 156 ? -0.725 -14.375 6.422 1 97.12 156 SER B C 1
ATOM 3575 O O . SER B 1 156 ? -0.051 -13.555 7.051 1 97.12 156 SER B O 1
ATOM 3577 N N . THR B 1 157 ? -0.546 -15.68 6.582 1 97.94 157 THR B N 1
ATOM 3578 C CA . THR B 1 157 ? 0.423 -16.25 7.508 1 97.94 157 THR B CA 1
ATOM 3579 C C . THR B 1 157 ? 1.799 -16.359 6.855 1 97.94 157 THR B C 1
ATOM 3581 O O . THR B 1 157 ? 2.777 -16.719 7.512 1 97.94 157 THR B O 1
ATOM 3584 N N . MET B 1 158 ? 1.918 -16.078 5.633 1 98.25 158 MET B N 1
ATOM 3585 C CA . MET B 1 158 ? 3.148 -16.031 4.848 1 98.25 158 MET B CA 1
ATOM 3586 C C . MET B 1 158 ? 3.049 -14.977 3.748 1 98.25 158 MET B C 1
ATOM 3588 O O . MET B 1 158 ? 2.705 -15.297 2.607 1 98.25 158 MET B O 1
ATOM 3592 N N . ARG B 1 159 ? 3.408 -13.797 4.113 1 97.25 159 ARG B N 1
ATOM 3593 C CA . ARG B 1 159 ? 3.125 -12.617 3.297 1 97.25 159 ARG B CA 1
ATOM 3594 C C . ARG B 1 159 ? 4.27 -12.328 2.33 1 97.25 159 ARG B C 1
ATOM 3596 O O . ARG B 1 159 ? 4.051 -11.789 1.246 1 97.25 159 ARG B O 1
ATOM 3603 N N . TYR B 1 160 ? 5.477 -12.758 2.693 1 97.88 160 TYR B N 1
ATOM 3604 C CA . TYR B 1 160 ? 6.656 -12.32 1.953 1 97.88 160 TYR B CA 1
ATOM 3605 C C . TYR B 1 160 ? 7.402 -13.516 1.371 1 97.88 160 TYR B C 1
ATOM 3607 O O . TYR B 1 160 ? 7.465 -14.578 1.993 1 97.88 160 TYR B O 1
ATOM 3615 N N . PRO B 1 161 ? 8.016 -13.266 0.217 1 98.69 161 PRO B N 1
ATOM 3616 C CA . PRO B 1 161 ? 8.727 -14.375 -0.426 1 98.69 161 PRO B CA 1
ATOM 3617 C C . PRO B 1 161 ? 9.914 -14.867 0.394 1 98.69 161 PRO B C 1
ATOM 3619 O O . PRO B 1 161 ? 10.234 -16.062 0.371 1 98.69 161 PRO B O 1
ATOM 3622 N N . TRP B 1 162 ? 10.578 -13.977 1.161 1 98.31 162 TRP B N 1
ATOM 3623 C CA . TRP B 1 162 ? 11.75 -14.414 1.908 1 98.31 162 TRP B CA 1
ATOM 3624 C C . TRP B 1 162 ? 11.352 -15.281 3.092 1 98.31 162 TRP B C 1
ATOM 3626 O O . TRP B 1 162 ? 12.125 -16.125 3.537 1 98.31 162 TRP B O 1
ATOM 3636 N N . THR B 1 163 ? 10.125 -15.133 3.551 1 98.25 163 THR B N 1
ATOM 3637 C CA . THR B 1 163 ? 9.633 -16.031 4.59 1 98.25 163 THR B CA 1
ATOM 3638 C C . THR B 1 163 ? 9.453 -17.453 4.043 1 98.25 163 THR B C 1
ATOM 3640 O O . THR B 1 163 ? 9.773 -18.422 4.715 1 98.25 163 THR B O 1
ATOM 3643 N N . ALA B 1 164 ? 8.93 -17.547 2.873 1 98.75 164 ALA B N 1
ATOM 3644 C CA . ALA B 1 164 ? 8.797 -18.844 2.205 1 98.75 164 ALA B CA 1
ATOM 3645 C C . ALA B 1 164 ? 10.156 -19.484 1.969 1 98.75 164 ALA B C 1
ATOM 3647 O O . ALA B 1 164 ? 10.344 -20.672 2.223 1 98.75 164 ALA B O 1
ATOM 3648 N N . LEU B 1 165 ? 11.109 -18.688 1.528 1 98.69 165 LEU B N 1
ATOM 3649 C CA . LEU B 1 165 ? 12.453 -19.203 1.267 1 98.69 165 LEU B CA 1
ATOM 3650 C C . LEU B 1 165 ? 13.109 -19.688 2.553 1 98.69 165 LEU B C 1
ATOM 3652 O O . LEU B 1 165 ? 13.773 -20.734 2.557 1 98.69 165 LEU B O 1
ATOM 3656 N N . ASP B 1 166 ? 12.891 -18.922 3.637 1 98.44 166 ASP B N 1
ATOM 3657 C CA . ASP B 1 166 ? 13.406 -19.359 4.93 1 98.44 166 ASP B CA 1
ATOM 3658 C C . ASP B 1 166 ? 12.859 -20.734 5.301 1 98.44 166 ASP B C 1
ATOM 3660 O O . ASP B 1 166 ? 13.609 -21.609 5.742 1 98.44 166 ASP B O 1
ATOM 3664 N N . ALA B 1 167 ? 11.609 -20.875 5.102 1 98.75 167 ALA B N 1
ATOM 3665 C CA . ALA B 1 167 ? 10.969 -22.156 5.445 1 98.75 167 ALA B CA 1
ATOM 3666 C C . ALA B 1 167 ? 11.508 -23.281 4.578 1 98.75 167 ALA B C 1
ATOM 3668 O O . ALA B 1 167 ? 11.781 -24.375 5.078 1 98.75 167 ALA B O 1
ATOM 3669 N N . ILE B 1 168 ? 11.648 -23.047 3.273 1 98.81 168 ILE B N 1
ATOM 3670 C CA . ILE B 1 168 ? 12.18 -24.062 2.369 1 98.81 168 ILE B CA 1
ATOM 3671 C C . ILE B 1 168 ? 13.586 -24.453 2.818 1 98.81 168 ILE B C 1
ATOM 3673 O O . ILE B 1 168 ? 13.891 -25.641 2.939 1 98.81 168 ILE B O 1
ATOM 3677 N N . ASN B 1 169 ? 14.406 -23.469 3.119 1 98.5 169 ASN B N 1
ATOM 3678 C CA . ASN B 1 169 ? 15.789 -23.719 3.523 1 98.5 169 ASN B CA 1
ATOM 3679 C C . ASN B 1 169 ? 15.852 -24.531 4.816 1 98.5 169 ASN B C 1
ATOM 3681 O O . ASN B 1 169 ? 16.609 -25.5 4.91 1 98.5 169 ASN B O 1
ATOM 3685 N N . LEU B 1 170 ? 15.062 -24.141 5.746 1 98.5 170 LEU B N 1
ATOM 3686 C CA . LEU B 1 170 ? 15.07 -24.797 7.051 1 98.5 170 LEU B CA 1
ATOM 3687 C C . LEU B 1 170 ? 14.531 -26.219 6.945 1 98.5 170 LEU B C 1
ATOM 3689 O O . LEU B 1 170 ? 14.938 -27.094 7.715 1 98.5 170 LEU B O 1
ATOM 3693 N N . SER B 1 171 ? 13.641 -26.438 6.027 1 98.56 171 SER B N 1
ATOM 3694 C CA . SER B 1 171 ? 13.055 -27.766 5.855 1 98.56 171 SER B CA 1
ATOM 3695 C C . SER B 1 171 ? 14.078 -28.766 5.312 1 98.56 171 SER B C 1
ATOM 3697 O O . SER B 1 171 ? 13.906 -29.969 5.449 1 98.56 171 SER B O 1
ATOM 3699 N N . GLY B 1 172 ? 15.07 -28.219 4.605 1 98.12 172 GLY B N 1
ATOM 3700 C CA . GLY B 1 172 ? 16.062 -29.062 3.965 1 98.12 172 GLY B CA 1
ATOM 3701 C C . GLY B 1 172 ? 15.578 -29.688 2.664 1 98.12 172 GLY B C 1
ATOM 3702 O O . GLY B 1 172 ? 16.297 -30.453 2.029 1 98.12 172 GLY B O 1
ATOM 3703 N N . ARG B 1 173 ? 14.414 -29.359 2.283 1 98.19 173 ARG B N 1
ATOM 3704 C CA . ARG B 1 173 ? 13.852 -29.922 1.061 1 98.19 173 ARG B CA 1
ATOM 3705 C C . ARG B 1 173 ? 14.289 -29.125 -0.161 1 98.19 173 ARG B C 1
ATOM 3707 O O . ARG B 1 173 ? 14.414 -27.891 -0.096 1 98.19 173 ARG B O 1
ATOM 3714 N N . THR B 1 174 ? 14.414 -29.797 -1.312 1 98.12 174 THR B N 1
ATOM 3715 C CA . THR B 1 174 ? 14.875 -29.141 -2.529 1 98.12 174 THR B CA 1
ATOM 3716 C C . THR B 1 174 ? 13.773 -29.125 -3.588 1 98.12 174 THR B C 1
ATOM 3718 O O . THR B 1 174 ? 13.977 -28.609 -4.688 1 98.12 174 THR B O 1
ATOM 3721 N N . GLU B 1 175 ? 12.586 -29.672 -3.268 1 98.75 175 GLU B N 1
ATOM 3722 C CA . GLU B 1 175 ? 11.523 -29.844 -4.25 1 98.75 175 GLU B CA 1
ATOM 3723 C C . GLU B 1 175 ? 10.719 -28.562 -4.418 1 98.75 175 GLU B C 1
ATOM 3725 O O . GLU B 1 175 ? 9.766 -28.516 -5.207 1 98.75 175 GLU B O 1
ATOM 3730 N N . PHE B 1 176 ? 11.117 -27.531 -3.725 1 98.88 176 PHE B N 1
ATOM 3731 C CA . PHE B 1 176 ? 10.234 -26.375 -3.689 1 98.88 176 PHE B CA 1
ATOM 3732 C C . PHE B 1 176 ? 10.898 -25.156 -4.328 1 98.88 176 PHE B C 1
ATOM 3734 O O . PHE B 1 176 ? 12.109 -24.969 -4.199 1 98.88 176 PHE B O 1
ATOM 3741 N N . LYS B 1 177 ? 10.133 -24.375 -5.043 1 98.81 177 LYS B N 1
ATOM 3742 C CA . LYS B 1 177 ? 10.43 -23.047 -5.547 1 98.81 177 LYS B CA 1
ATOM 3743 C C . LYS B 1 177 ? 9.312 -22.062 -5.207 1 98.81 177 LYS B C 1
ATOM 3745 O O . LYS B 1 177 ? 8.352 -22.422 -4.523 1 98.81 177 LYS B O 1
ATOM 3750 N N . LEU B 1 178 ? 9.477 -20.828 -5.625 1 98.88 178 LEU B N 1
ATOM 3751 C CA . LEU B 1 178 ? 8.484 -19.781 -5.355 1 98.88 178 LEU B CA 1
ATOM 3752 C C . LEU B 1 178 ? 7.602 -19.547 -6.578 1 98.88 178 LEU B C 1
ATOM 3754 O O . LEU B 1 178 ? 8.055 -19.688 -7.715 1 98.88 178 LEU B O 1
ATOM 3758 N N . THR B 1 179 ? 6.367 -19.281 -6.367 1 98.94 179 THR B N 1
ATOM 3759 C CA . THR B 1 179 ? 5.543 -18.484 -7.277 1 98.94 179 THR B CA 1
ATOM 3760 C C . THR B 1 179 ? 5.43 -17.047 -6.793 1 98.94 179 THR B C 1
ATOM 3762 O O . THR B 1 179 ? 5.066 -16.797 -5.641 1 98.94 179 THR B O 1
ATOM 3765 N N . ILE B 1 180 ? 5.793 -16.109 -7.625 1 98.88 180 ILE B N 1
ATOM 3766 C CA . ILE B 1 180 ? 5.547 -14.695 -7.344 1 98.88 180 ILE B CA 1
ATOM 3767 C C . ILE B 1 180 ? 4.301 -14.227 -8.094 1 98.88 180 ILE B C 1
ATOM 3769 O O . ILE B 1 180 ? 4.109 -14.562 -9.266 1 98.88 180 ILE B O 1
ATOM 3773 N N . ASP B 1 181 ? 3.422 -13.594 -7.449 1 98.88 181 ASP B N 1
ATOM 3774 C CA . ASP B 1 181 ? 2.203 -13.023 -8.008 1 98.88 181 ASP B CA 1
ATOM 3775 C C . ASP B 1 181 ? 2.234 -11.5 -7.941 1 98.88 181 ASP B C 1
ATOM 3777 O O . ASP B 1 181 ? 2.391 -10.922 -6.863 1 98.88 181 ASP B O 1
ATOM 3781 N N . THR B 1 182 ? 2.035 -10.828 -9.07 1 98.62 182 THR B N 1
ATOM 3782 C CA . THR B 1 182 ? 2.164 -9.383 -9.133 1 98.62 182 THR B CA 1
ATOM 3783 C C . THR B 1 182 ? 1.12 -8.703 -8.25 1 98.62 182 THR B C 1
ATOM 3785 O O . THR B 1 182 ? 1.368 -7.633 -7.695 1 98.62 182 THR B O 1
ATOM 3788 N N . PHE B 1 183 ? -0.049 -9.281 -8.133 1 98.5 183 PHE B N 1
ATOM 3789 C CA . PHE B 1 183 ? -1.08 -8.758 -7.242 1 98.5 183 PHE B CA 1
ATOM 3790 C C . PHE B 1 183 ? -0.625 -8.82 -5.789 1 98.5 183 PHE B C 1
ATOM 3792 O O . PHE B 1 183 ? -0.738 -7.84 -5.055 1 98.5 183 PHE B O 1
ATOM 3799 N N . HIS B 1 184 ? -0.111 -9.945 -5.414 1 98.44 184 HIS B N 1
ATOM 3800 C CA . HIS B 1 184 ? 0.339 -10.102 -4.035 1 98.44 184 HIS B CA 1
ATOM 3801 C C . HIS B 1 184 ? 1.597 -9.281 -3.77 1 98.44 184 HIS B C 1
ATOM 3803 O O . HIS B 1 184 ? 1.791 -8.773 -2.662 1 98.44 184 HIS B O 1
ATOM 3809 N N . PHE B 1 185 ? 2.467 -9.172 -4.812 1 97.94 185 PHE B N 1
ATOM 3810 C CA . PHE B 1 185 ? 3.592 -8.242 -4.754 1 97.94 185 PHE B CA 1
ATOM 3811 C C . PHE B 1 185 ? 3.117 -6.832 -4.438 1 97.94 185 PHE B C 1
ATOM 3813 O O . PHE B 1 185 ? 3.646 -6.18 -3.537 1 97.94 185 PHE B O 1
ATOM 3820 N N . PHE B 1 186 ? 2.115 -6.406 -5.09 1 95.38 186 PHE B N 1
ATOM 3821 C CA . PHE B 1 186 ? 1.512 -5.094 -4.914 1 95.38 186 PHE B CA 1
ATOM 3822 C C . PHE B 1 186 ? 0.87 -4.973 -3.535 1 95.38 186 PHE B C 1
ATOM 3824 O O . PHE B 1 186 ? 1.091 -3.99 -2.826 1 95.38 186 PHE B O 1
ATOM 3831 N N . LEU B 1 187 ? 0.118 -5.945 -3.145 1 95.06 187 LEU B N 1
ATOM 3832 C CA . LEU B 1 187 ? -0.605 -5.934 -1.878 1 95.06 187 LEU B CA 1
ATOM 3833 C C . LEU B 1 187 ? 0.361 -5.879 -0.7 1 95.06 187 LEU B C 1
ATOM 3835 O O . LEU B 1 187 ? 0.06 -5.27 0.328 1 95.06 187 LEU B O 1
ATOM 3839 N N . ALA B 1 188 ? 1.477 -6.496 -0.864 1 94.5 188 ALA B N 1
ATOM 3840 C CA . ALA B 1 188 ? 2.467 -6.527 0.209 1 94.5 188 ALA B CA 1
ATOM 3841 C C . ALA B 1 188 ? 3.32 -5.262 0.207 1 94.5 188 ALA B C 1
ATOM 3843 O O . ALA B 1 188 ? 4.18 -5.082 1.073 1 94.5 188 ALA B O 1
ATOM 3844 N N . HIS B 1 189 ? 3.129 -4.387 -0.775 1 90.62 189 HIS B N 1
ATOM 3845 C CA . HIS B 1 189 ? 3.869 -3.139 -0.92 1 90.62 189 HIS B CA 1
ATOM 3846 C C . HIS B 1 189 ? 5.371 -3.393 -0.988 1 90.62 189 HIS B C 1
ATOM 3848 O O . HIS B 1 189 ? 6.148 -2.711 -0.319 1 90.62 189 HIS B O 1
ATOM 3854 N N . LEU B 1 190 ? 5.695 -4.395 -1.7 1 94.62 190 LEU B N 1
ATOM 3855 C CA . LEU B 1 190 ? 7.105 -4.711 -1.883 1 94.62 190 LEU B CA 1
ATOM 3856 C C . LEU B 1 190 ? 7.785 -3.674 -2.773 1 94.62 190 LEU B C 1
ATOM 3858 O O . LEU B 1 190 ? 7.195 -3.201 -3.746 1 94.62 190 LEU B O 1
ATOM 3862 N N . THR B 1 191 ? 9.016 -3.338 -2.445 1 94.31 191 THR B N 1
ATOM 3863 C CA . THR B 1 191 ? 9.852 -2.494 -3.293 1 94.31 191 THR B CA 1
ATOM 3864 C C . THR B 1 191 ? 10.867 -3.334 -4.062 1 94.31 191 THR B C 1
ATOM 3866 O O . THR B 1 191 ? 11.102 -4.496 -3.725 1 94.31 191 THR B O 1
ATOM 3869 N N . ALA B 1 192 ? 11.398 -2.723 -5.105 1 96.94 192 ALA B N 1
ATOM 3870 C CA . ALA B 1 192 ? 12.445 -3.395 -5.871 1 96.94 192 ALA B CA 1
ATOM 3871 C C . ALA B 1 192 ? 13.633 -3.754 -4.98 1 96.94 192 ALA B C 1
ATOM 3873 O O . ALA B 1 192 ? 14.188 -4.848 -5.086 1 96.94 192 ALA B O 1
ATOM 3874 N N . GLU B 1 193 ? 13.984 -2.822 -4.113 1 95.88 193 GLU B N 1
ATOM 3875 C CA . GLU B 1 193 ? 15.125 -3.031 -3.229 1 95.88 193 GLU B CA 1
ATOM 3876 C C . GLU B 1 193 ? 14.891 -4.219 -2.299 1 95.88 193 GLU B C 1
ATOM 3878 O O . GLU B 1 193 ? 15.773 -5.07 -2.137 1 95.88 193 GLU B O 1
ATOM 3883 N N . GLN B 1 194 ? 13.758 -4.277 -1.735 1 95.69 194 GLN B N 1
ATOM 3884 C CA . GLN B 1 194 ? 13.422 -5.375 -0.836 1 95.69 194 GLN B CA 1
ATOM 3885 C C . GLN B 1 194 ? 13.43 -6.715 -1.571 1 95.69 194 GLN B C 1
ATOM 3887 O O . GLN B 1 194 ? 13.961 -7.703 -1.061 1 95.69 194 GLN B O 1
ATOM 3892 N N . PHE B 1 195 ? 12.836 -6.742 -2.742 1 98.25 195 PHE B N 1
ATOM 3893 C CA . PHE B 1 195 ? 12.75 -7.977 -3.518 1 98.25 195 PHE B CA 1
ATOM 3894 C C . PHE B 1 195 ? 14.141 -8.461 -3.914 1 98.25 195 PHE B C 1
ATOM 3896 O O . PHE B 1 195 ? 14.461 -9.641 -3.754 1 98.25 195 PHE B O 1
ATOM 3903 N N . LYS B 1 196 ? 14.984 -7.551 -4.359 1 97.94 196 LYS B N 1
ATOM 3904 C CA . LYS B 1 196 ? 16.344 -7.891 -4.758 1 97.94 196 LYS B CA 1
ATOM 3905 C C . LYS B 1 196 ? 17.141 -8.445 -3.578 1 97.94 196 LYS B C 1
ATOM 3907 O O . LYS B 1 196 ? 17.938 -9.367 -3.742 1 97.94 196 LYS B O 1
ATOM 3912 N N . ALA B 1 197 ? 16.922 -7.883 -2.477 1 97.56 197 ALA B N 1
ATOM 3913 C CA . ALA B 1 197 ? 17.656 -8.297 -1.288 1 97.56 197 ALA B CA 1
ATOM 3914 C C . ALA B 1 197 ? 17.156 -9.633 -0.756 1 97.56 197 ALA B C 1
ATOM 3916 O O . ALA B 1 197 ? 17.922 -10.422 -0.201 1 97.56 197 ALA B O 1
ATOM 3917 N N . GLY B 1 198 ? 15.914 -9.898 -1.006 1 98.12 198 GLY B N 1
ATOM 3918 C CA . GLY B 1 198 ? 15.289 -11.008 -0.291 1 98.12 198 GLY B CA 1
ATOM 3919 C C . GLY B 1 198 ? 15.086 -12.234 -1.153 1 98.12 198 GLY B C 1
ATOM 3920 O O . GLY B 1 198 ? 14.805 -13.32 -0.64 1 98.12 198 GLY B O 1
ATOM 3921 N N . VAL B 1 199 ? 15.227 -12.133 -2.426 1 98.56 199 VAL B N 1
ATOM 3922 C CA . VAL B 1 199 ? 14.82 -13.242 -3.291 1 98.56 199 VAL B CA 1
ATOM 3923 C C . VAL B 1 199 ? 15.945 -13.57 -4.27 1 98.56 199 VAL B C 1
ATOM 3925 O O . VAL B 1 199 ? 16.422 -12.688 -4.992 1 98.56 199 VAL B O 1
ATOM 3928 N N . ASP B 1 200 ? 16.375 -14.805 -4.234 1 98.44 200 ASP B N 1
ATOM 3929 C CA . ASP B 1 200 ? 17.141 -15.352 -5.355 1 98.44 200 ASP B CA 1
ATOM 3930 C C . ASP B 1 200 ? 16.219 -15.703 -6.523 1 98.44 200 ASP B C 1
ATOM 3932 O O . ASP B 1 200 ? 15.406 -16.625 -6.422 1 98.44 200 ASP B O 1
ATOM 3936 N N . ILE B 1 201 ? 16.391 -15 -7.621 1 98.56 201 ILE B N 1
ATOM 3937 C CA . ILE B 1 201 ? 15.477 -15.086 -8.758 1 98.56 201 ILE B CA 1
ATOM 3938 C C . ILE B 1 201 ? 15.469 -16.516 -9.305 1 98.56 201 ILE B C 1
ATOM 3940 O O . ILE B 1 201 ? 14.484 -16.953 -9.906 1 98.56 201 ILE B O 1
ATOM 3944 N N . ASN B 1 202 ? 16.516 -17.25 -9.07 1 98.31 202 ASN B N 1
ATOM 3945 C CA . ASN B 1 202 ? 16.609 -18.625 -9.547 1 98.31 202 ASN B CA 1
ATOM 3946 C C . ASN B 1 202 ? 15.688 -19.562 -8.766 1 98.31 202 ASN B C 1
ATOM 3948 O O . ASN B 1 202 ? 15.453 -20.688 -9.18 1 98.31 202 ASN B O 1
ATOM 3952 N N . ARG B 1 203 ? 15.188 -19.062 -7.68 1 98.62 203 ARG B N 1
ATOM 3953 C CA . ARG B 1 203 ? 14.289 -19.859 -6.848 1 98.62 203 ARG B CA 1
ATOM 3954 C C . ARG B 1 203 ? 12.828 -19.578 -7.195 1 98.62 203 ARG B C 1
ATOM 3956 O O . ARG B 1 203 ? 11.922 -20.109 -6.562 1 98.62 203 ARG B O 1
ATOM 3963 N N . VAL B 1 204 ? 12.602 -18.781 -8.164 1 98.81 204 VAL B N 1
ATOM 3964 C CA . VAL B 1 204 ? 11.258 -18.484 -8.648 1 98.81 204 VAL B CA 1
ATOM 3965 C C . VAL B 1 204 ? 10.93 -19.391 -9.836 1 98.81 204 VAL B C 1
ATOM 3967 O O . VAL B 1 204 ? 11.633 -19.375 -10.844 1 98.81 204 VAL B O 1
ATOM 3970 N N . GLY B 1 205 ? 9.875 -20.141 -9.703 1 98.69 205 GLY B N 1
ATOM 3971 C CA . GLY B 1 205 ? 9.523 -21.094 -10.742 1 98.69 205 GLY B CA 1
ATOM 3972 C C . GLY B 1 205 ? 8.406 -20.625 -11.648 1 98.69 205 GLY B C 1
ATOM 3973 O O . GLY B 1 205 ? 8.234 -21.125 -12.758 1 98.69 205 GLY B O 1
ATOM 3974 N N . LEU B 1 206 ? 7.652 -19.656 -11.195 1 98.81 206 LEU B N 1
ATOM 3975 C CA . LEU B 1 206 ? 6.488 -19.172 -11.93 1 98.81 206 LEU B CA 1
ATOM 3976 C C . LEU B 1 206 ? 6.098 -17.781 -11.461 1 98.81 206 LEU B C 1
ATOM 3978 O O . LEU B 1 206 ? 6.234 -17.453 -10.281 1 98.81 206 LEU B O 1
ATOM 3982 N N . ILE B 1 207 ? 5.652 -16.953 -12.383 1 98.88 207 ILE B N 1
ATOM 3983 C CA . ILE B 1 207 ? 5.121 -15.641 -12.031 1 98.88 207 ILE B CA 1
ATOM 3984 C C . ILE B 1 207 ? 3.672 -15.523 -12.492 1 98.88 207 ILE B C 1
ATOM 3986 O O . ILE B 1 207 ? 3.371 -15.742 -13.672 1 98.88 207 ILE B O 1
ATOM 3990 N N . HIS B 1 208 ? 2.76 -15.25 -11.578 1 98.94 208 HIS B N 1
ATOM 3991 C CA . HIS B 1 208 ? 1.364 -14.969 -11.898 1 98.94 208 HIS B CA 1
ATOM 3992 C C . HIS B 1 208 ? 1.152 -13.484 -12.195 1 98.94 208 HIS B C 1
ATOM 3994 O O . HIS B 1 208 ? 1.715 -12.625 -11.508 1 98.94 208 HIS B O 1
ATOM 4000 N N . LEU B 1 209 ? 0.299 -13.211 -13.211 1 98.81 209 LEU B N 1
ATOM 4001 C CA . LEU B 1 209 ? 0.003 -11.852 -13.648 1 98.81 209 LEU B CA 1
ATOM 4002 C C . LEU B 1 209 ? -1.493 -11.562 -13.562 1 98.81 209 LEU B C 1
ATOM 4004 O O . LEU B 1 209 ? -2.311 -12.422 -13.906 1 98.81 209 LEU B O 1
ATOM 4008 N N . SER B 1 210 ? -1.839 -10.414 -13.102 1 98.75 210 SER B N 1
ATOM 4009 C CA . SER B 1 210 ? -3.164 -9.812 -13.227 1 98.75 210 SER B CA 1
ATOM 4010 C C . SER B 1 210 ? -3.1 -8.297 -13.109 1 98.75 210 SER B C 1
ATOM 4012 O O . SER B 1 210 ? -2.039 -7.734 -12.828 1 98.75 210 SER B O 1
ATOM 4014 N N . GLY B 1 211 ? -4.195 -7.621 -13.492 1 97.75 211 GLY B N 1
ATOM 4015 C CA . GLY B 1 211 ? -4.289 -6.18 -13.336 1 97.75 211 GLY B CA 1
ATOM 4016 C C . GLY B 1 211 ? -5.43 -5.75 -12.438 1 97.75 211 GLY B C 1
ATOM 4017 O O . GLY B 1 211 ? -6.371 -6.512 -12.211 1 97.75 211 GLY B O 1
ATOM 4018 N N . ILE B 1 212 ? -5.289 -4.605 -11.859 1 95.75 212 ILE B N 1
ATOM 4019 C CA . ILE B 1 212 ? -6.355 -3.953 -11.102 1 95.75 212 ILE B CA 1
ATOM 4020 C C . ILE B 1 212 ? -6.488 -2.5 -11.555 1 95.75 212 ILE B C 1
ATOM 4022 O O . ILE B 1 212 ? -5.492 -1.786 -11.672 1 95.75 212 ILE B O 1
ATOM 4026 N N . GLU B 1 213 ? -7.656 -2.096 -11.781 1 92.12 213 GLU B N 1
ATOM 4027 C CA . GLU B 1 213 ? -7.957 -0.687 -12.023 1 92.12 213 GLU B CA 1
ATOM 4028 C C . GLU B 1 213 ? -8.336 0.027 -10.727 1 92.12 213 GLU B C 1
ATOM 4030 O O . GLU B 1 213 ? -8.648 -0.619 -9.727 1 92.12 213 GLU B O 1
ATOM 4035 N N . PRO B 1 214 ? -8.117 1.4 -10.688 1 87.56 214 PRO B N 1
ATOM 4036 C CA . PRO B 1 214 ? -8.508 2.115 -9.469 1 87.56 214 PRO B CA 1
ATOM 4037 C C . PRO B 1 214 ? -9.898 1.729 -8.977 1 87.56 214 PRO B C 1
ATOM 4039 O O . PRO B 1 214 ? -10.844 1.661 -9.773 1 87.56 214 PRO B O 1
ATOM 4042 N N . ILE B 1 215 ? -9.805 1.487 -7.656 1 86.38 215 ILE B N 1
ATOM 4043 C CA . ILE B 1 215 ? -11.102 1.165 -7.066 1 86.38 215 ILE B CA 1
ATOM 4044 C C . ILE B 1 215 ? -11.641 2.379 -6.312 1 86.38 215 ILE B C 1
ATOM 4046 O O . ILE B 1 215 ? -10.867 3.164 -5.758 1 86.38 215 ILE B O 1
ATOM 4050 N N . HIS B 1 216 ? -12.758 2.883 -6.473 1 84.69 216 HIS B N 1
ATOM 4051 C CA . HIS B 1 216 ? -13.352 4.047 -5.832 1 84.69 216 HIS B CA 1
ATOM 4052 C C . HIS B 1 216 ? -13.93 3.691 -4.465 1 84.69 216 HIS B C 1
ATOM 4054 O O . HIS B 1 216 ? -15.086 4.016 -4.172 1 84.69 216 HIS B O 1
ATOM 4060 N N . ALA B 1 217 ? -13.047 2.936 -3.666 1 89.12 217 ALA B N 1
ATOM 4061 C CA . ALA B 1 217 ? -13.383 2.561 -2.295 1 89.12 217 ALA B CA 1
ATOM 4062 C C . ALA B 1 217 ? -12.125 2.424 -1.442 1 89.12 217 ALA B C 1
ATOM 4064 O O . ALA B 1 217 ? -11.102 1.917 -1.91 1 89.12 217 ALA B O 1
ATOM 4065 N N . LEU B 1 218 ? -12.188 2.92 -0.159 1 93.12 218 LEU B N 1
ATOM 4066 C CA . LEU B 1 218 ? -11.062 2.828 0.763 1 93.12 218 LEU B CA 1
ATOM 4067 C C . LEU B 1 218 ? -11.039 1.47 1.455 1 93.12 218 LEU B C 1
ATOM 4069 O O . LEU B 1 218 ? -11.266 1.38 2.664 1 93.12 218 LEU B O 1
ATOM 4073 N N . ARG B 1 219 ? -10.742 0.481 0.715 1 91.44 219 ARG B N 1
ATOM 4074 C CA . ARG B 1 219 ? -10.617 -0.895 1.188 1 91.44 219 ARG B CA 1
ATOM 4075 C C . ARG B 1 219 ? -9.438 -1.597 0.532 1 91.44 219 ARG B C 1
ATOM 4077 O O . ARG B 1 219 ? -8.891 -1.109 -0.462 1 91.44 219 ARG B O 1
ATOM 4084 N N . GLU B 1 220 ? -9.07 -2.66 1.198 1 89.31 220 GLU B N 1
ATOM 4085 C CA . GLU B 1 220 ? -8.078 -3.51 0.544 1 89.31 220 GLU B CA 1
ATOM 4086 C C . GLU B 1 220 ? -8.633 -4.113 -0.743 1 89.31 220 GLU B C 1
ATOM 4088 O O . GLU B 1 220 ? -9.797 -4.508 -0.796 1 89.31 220 GLU B O 1
ATOM 4093 N N . VAL B 1 221 ? -7.801 -4.125 -1.758 1 92.31 221 VAL B N 1
ATOM 4094 C CA . VAL B 1 221 ? -8.195 -4.828 -2.975 1 92.31 221 VAL B CA 1
ATOM 4095 C C . VAL B 1 221 ? -8.219 -6.332 -2.719 1 92.31 221 VAL B C 1
ATOM 4097 O O . VAL B 1 221 ? -7.465 -6.84 -1.887 1 92.31 221 VAL B O 1
ATOM 4100 N N . VAL B 1 222 ? -9.156 -7.031 -3.434 1 94.69 222 VAL B N 1
ATOM 4101 C CA . VAL B 1 222 ? -9.359 -8.469 -3.246 1 94.69 222 VAL B CA 1
ATOM 4102 C C . VAL B 1 222 ? -9.297 -9.18 -4.598 1 94.69 222 VAL B C 1
ATOM 4104 O O . VAL B 1 222 ? -9.148 -8.531 -5.637 1 94.69 222 VAL B O 1
ATOM 4107 N N . ASP B 1 223 ? -9.367 -10.453 -4.574 1 95.5 223 ASP B N 1
ATOM 4108 C CA . ASP B 1 223 ? -9.266 -11.289 -5.77 1 95.5 223 ASP B CA 1
ATOM 4109 C C . ASP B 1 223 ? -10.312 -10.883 -6.805 1 95.5 223 ASP B C 1
ATOM 4111 O O . ASP B 1 223 ? -10.039 -10.875 -8.008 1 95.5 223 ASP B O 1
ATOM 4115 N N . GLU B 1 224 ? -11.438 -10.508 -6.324 1 96.19 224 GLU B N 1
ATOM 4116 C CA . GLU B 1 224 ? -12.531 -10.141 -7.223 1 96.19 224 GLU B CA 1
ATOM 4117 C C . GLU B 1 224 ? -12.172 -8.906 -8.055 1 96.19 224 GLU B C 1
ATOM 4119 O O . GLU B 1 224 ? -12.773 -8.656 -9.102 1 96.19 224 GLU B O 1
ATOM 4124 N N . ASP B 1 225 ? -11.203 -8.141 -7.633 1 96.75 225 ASP B N 1
ATOM 4125 C CA . ASP B 1 225 ? -10.797 -6.93 -8.336 1 96.75 225 ASP B CA 1
ATOM 4126 C C . ASP B 1 225 ? -9.805 -7.242 -9.453 1 96.75 225 ASP B C 1
ATOM 4128 O O . ASP B 1 225 ? -9.477 -6.371 -10.258 1 96.75 225 ASP B O 1
ATOM 4132 N N . ARG B 1 226 ? -9.344 -8.461 -9.57 1 98.06 226 ARG B N 1
ATOM 4133 C CA . ARG B 1 226 ? -8.258 -8.836 -10.469 1 98.06 226 ARG B CA 1
ATOM 4134 C C . ARG B 1 226 ? -8.781 -9.148 -11.867 1 98.06 226 ARG B C 1
ATOM 4136 O O . ARG B 1 226 ? -9.547 -10.102 -12.055 1 98.06 226 ARG B O 1
ATOM 4143 N N . ILE B 1 227 ? -8.391 -8.391 -12.859 1 98.06 227 ILE B N 1
ATOM 4144 C CA . ILE B 1 227 ? -8.688 -8.562 -14.273 1 98.06 227 ILE B CA 1
ATOM 4145 C C . ILE B 1 227 ? -7.395 -8.648 -15.07 1 98.06 227 ILE B C 1
ATOM 4147 O O . ILE B 1 227 ? -6.324 -8.906 -14.508 1 98.06 227 ILE B O 1
ATOM 4151 N N . LEU B 1 228 ? -7.48 -8.594 -16.391 1 98.38 228 LEU B N 1
ATOM 4152 C CA . LEU B 1 228 ? -6.277 -8.508 -17.203 1 98.38 228 LEU B CA 1
ATOM 4153 C C . LEU B 1 228 ? -5.695 -7.102 -17.172 1 98.38 228 LEU B C 1
ATOM 4155 O O . LEU B 1 228 ? -6.332 -6.172 -16.672 1 98.38 228 LEU B O 1
ATOM 4159 N N . ILE B 1 229 ? -4.461 -6.938 -17.609 1 97.88 229 ILE B N 1
ATOM 4160 C CA . ILE B 1 229 ? -3.697 -5.707 -17.438 1 97.88 229 ILE B CA 1
ATOM 4161 C C . ILE B 1 229 ? -4.16 -4.664 -18.453 1 97.88 229 ILE B C 1
ATOM 4163 O O . ILE B 1 229 ? -4.062 -4.879 -19.656 1 97.88 229 ILE B O 1
ATOM 4167 N N . THR B 1 230 ? -4.703 -3.58 -17.969 1 96.12 230 THR B N 1
ATOM 4168 C CA . THR B 1 230 ? -5.156 -2.49 -18.828 1 96.12 230 THR B CA 1
ATOM 4169 C C . THR B 1 230 ? -4.23 -1.284 -18.703 1 96.12 230 THR B C 1
ATOM 4171 O O . THR B 1 230 ? -3.25 -1.32 -17.953 1 96.12 230 THR B O 1
ATOM 4174 N N . GLU B 1 231 ? -4.602 -0.189 -19.406 1 91.75 231 GLU B N 1
ATOM 4175 C CA . GLU B 1 231 ? -3.836 1.054 -19.344 1 91.75 231 GLU B CA 1
ATOM 4176 C C . GLU B 1 231 ? -4.012 1.74 -18 1 91.75 231 GLU B C 1
ATOM 4178 O O . GLU B 1 231 ? -3.207 2.596 -17.625 1 91.75 231 GLU B O 1
ATOM 4183 N N . ARG B 1 232 ? -5 1.354 -17.297 1 90.38 232 ARG B N 1
ATOM 4184 C CA . ARG B 1 232 ? -5.32 1.996 -16.016 1 90.38 232 ARG B CA 1
ATOM 4185 C C . ARG B 1 232 ? -4.809 1.171 -14.844 1 90.38 232 ARG B C 1
ATOM 4187 O O . ARG B 1 232 ? -5.18 1.423 -13.695 1 90.38 232 ARG B O 1
ATOM 4194 N N . ASP B 1 233 ? -4.004 0.154 -15.188 1 93.31 233 ASP B N 1
ATOM 4195 C CA . ASP B 1 233 ? -3.486 -0.719 -14.141 1 93.31 233 ASP B CA 1
ATOM 4196 C C . ASP B 1 233 ? -2.74 0.083 -13.078 1 93.31 233 ASP B C 1
ATOM 4198 O O . ASP B 1 233 ? -1.91 0.935 -13.398 1 93.31 233 ASP B O 1
ATOM 4202 N N . ILE B 1 234 ? -2.986 -0.247 -11.766 1 89.62 234 ILE B N 1
ATOM 4203 C CA . ILE B 1 234 ? -2.365 0.526 -10.695 1 89.62 234 ILE B CA 1
ATOM 4204 C C . ILE B 1 234 ? -1.297 -0.318 -10.008 1 89.62 234 ILE B C 1
ATOM 4206 O O . ILE B 1 234 ? -0.647 0.143 -9.062 1 89.62 234 ILE B O 1
ATOM 4210 N N . MET B 1 235 ? -1.052 -1.529 -10.445 1 93.81 235 MET B N 1
ATOM 4211 C CA . MET B 1 235 ? -0.18 -2.455 -9.727 1 93.81 235 MET B CA 1
ATOM 4212 C C . MET B 1 235 ? 1.261 -2.332 -10.211 1 93.81 235 MET B C 1
ATOM 4214 O O . MET B 1 235 ? 2.158 -2.982 -9.672 1 93.81 235 MET B O 1
ATOM 4218 N N . GLN B 1 236 ? 1.495 -1.573 -11.227 1 92.94 236 GLN B N 1
ATOM 4219 C CA . GLN B 1 236 ? 2.824 -1.401 -11.805 1 92.94 236 GLN B CA 1
ATOM 4220 C C . GLN B 1 236 ? 3.365 -2.723 -12.344 1 92.94 236 GLN B C 1
ATOM 4222 O O . GLN B 1 236 ? 4.508 -3.09 -12.07 1 92.94 236 GLN B O 1
ATOM 4227 N N . ASN B 1 237 ? 2.539 -3.422 -13.047 1 96.56 237 ASN B N 1
ATOM 4228 C CA . ASN B 1 237 ? 2.916 -4.695 -13.648 1 96.56 237 ASN B CA 1
ATOM 4229 C C . ASN B 1 237 ? 4.148 -4.555 -14.539 1 96.56 237 ASN B C 1
ATOM 4231 O O . ASN B 1 237 ? 5.035 -5.41 -14.516 1 96.56 237 ASN B O 1
ATOM 4235 N N . ILE B 1 238 ? 4.191 -3.49 -15.312 1 94.94 238 ILE B N 1
ATOM 4236 C CA . ILE B 1 238 ? 5.305 -3.281 -16.234 1 94.94 238 ILE B CA 1
ATOM 4237 C C . ILE B 1 238 ? 6.613 -3.191 -15.445 1 94.94 238 ILE B C 1
ATOM 4239 O O . ILE B 1 238 ? 7.586 -3.881 -15.766 1 94.94 238 ILE B O 1
ATOM 4243 N N . GLU B 1 239 ? 6.629 -2.412 -14.383 1 95.06 239 GLU B N 1
ATOM 4244 C CA . GLU B 1 239 ? 7.82 -2.23 -13.562 1 95.06 239 GLU B CA 1
ATOM 4245 C C . GLU B 1 239 ? 8.211 -3.527 -12.859 1 95.06 239 GLU B C 1
ATOM 4247 O O . GLU B 1 239 ? 9.398 -3.84 -12.734 1 95.06 239 GLU B O 1
ATOM 4252 N N . GLN B 1 240 ? 7.227 -4.289 -12.391 1 97 240 GLN B N 1
ATOM 4253 C CA . GLN B 1 240 ? 7.504 -5.57 -11.75 1 97 240 GLN B CA 1
ATOM 4254 C C . GLN B 1 240 ? 8.148 -6.547 -12.727 1 97 240 GLN B C 1
ATOM 4256 O O . GLN B 1 240 ? 9.18 -7.152 -12.414 1 97 240 GLN B O 1
ATOM 4261 N N . VAL B 1 241 ? 7.562 -6.648 -13.875 1 97.06 241 VAL B N 1
ATOM 4262 C CA . VAL B 1 241 ? 8.078 -7.578 -14.875 1 97.06 241 VAL B CA 1
ATOM 4263 C C . VAL B 1 241 ? 9.492 -7.168 -15.281 1 97.06 241 VAL B C 1
ATOM 4265 O O . VAL B 1 241 ? 10.375 -8.016 -15.406 1 97.06 241 VAL B O 1
ATOM 4268 N N . HIS B 1 242 ? 9.695 -5.871 -15.445 1 95.19 242 HIS B N 1
ATOM 4269 C CA . HIS B 1 242 ? 11.039 -5.387 -15.758 1 95.19 242 HIS B CA 1
ATOM 4270 C C . HIS B 1 242 ? 12.023 -5.766 -14.664 1 95.19 242 HIS B C 1
ATOM 4272 O O . HIS B 1 242 ? 13.164 -6.141 -14.953 1 95.19 242 HIS B O 1
ATOM 4278 N N . LEU B 1 243 ? 11.625 -5.633 -13.453 1 96.5 243 LEU B N 1
ATOM 4279 C CA . LEU B 1 243 ? 12.469 -6.023 -12.328 1 96.5 243 LEU B CA 1
ATOM 4280 C C . LEU B 1 243 ? 12.836 -7.5 -12.414 1 96.5 243 LEU B C 1
ATOM 4282 O O . LEU B 1 243 ? 14.008 -7.859 -12.305 1 96.5 243 LEU B O 1
ATOM 4286 N N . PHE B 1 244 ? 11.805 -8.391 -12.633 1 97.81 244 PHE B N 1
ATOM 4287 C CA . PHE B 1 244 ? 12.047 -9.828 -12.688 1 97.81 244 PHE B CA 1
ATOM 4288 C C . PHE B 1 244 ? 13.023 -10.164 -13.812 1 97.81 244 PHE B C 1
ATOM 4290 O O . PHE B 1 244 ? 13.969 -10.93 -13.617 1 97.81 244 PHE B O 1
ATOM 4297 N N . GLU B 1 245 ? 12.781 -9.57 -14.961 1 96.31 245 GLU B N 1
ATOM 4298 C CA . GLU B 1 245 ? 13.633 -9.82 -16.125 1 96.31 245 GLU B CA 1
ATOM 4299 C C . GLU B 1 245 ? 15.055 -9.312 -15.875 1 96.31 245 GLU B C 1
ATOM 4301 O O . GLU B 1 245 ? 16.031 -9.992 -16.219 1 96.31 245 GLU B O 1
ATOM 4306 N N . ALA B 1 246 ? 15.133 -8.148 -15.312 1 95.31 246 ALA B N 1
ATOM 4307 C CA . ALA B 1 246 ? 16.453 -7.574 -15.023 1 95.31 246 ALA B CA 1
ATOM 4308 C C . ALA B 1 246 ? 17.219 -8.445 -14.039 1 95.31 246 ALA B C 1
ATOM 4310 O O . ALA B 1 246 ? 18.453 -8.508 -14.094 1 95.31 246 ALA B O 1
ATOM 4311 N N . MET B 1 247 ? 16.531 -9.141 -13.203 1 97.69 247 MET B N 1
ATOM 4312 C CA . MET B 1 247 ? 17.156 -10.008 -12.219 1 97.69 247 MET B CA 1
ATOM 4313 C C . MET B 1 247 ? 17.5 -11.367 -12.828 1 97.69 247 MET B C 1
ATOM 4315 O O . MET B 1 247 ? 18.109 -12.211 -12.164 1 97.69 247 MET B O 1
ATOM 4319 N N . GLY B 1 248 ? 17.047 -11.57 -14.055 1 97.06 248 GLY B N 1
ATOM 4320 C CA . GLY B 1 248 ? 17.469 -12.766 -14.773 1 97.06 248 GLY B CA 1
ATOM 4321 C C . GLY B 1 248 ? 16.375 -13.805 -14.883 1 97.06 248 GLY B C 1
ATOM 4322 O O . GLY B 1 248 ? 16.625 -14.938 -15.297 1 97.06 248 GLY B O 1
ATOM 4323 N N . TYR B 1 249 ? 15.156 -13.484 -14.523 1 97.81 249 TYR B N 1
ATOM 4324 C CA . TYR B 1 249 ? 14.07 -14.453 -14.648 1 97.81 249 TYR B CA 1
ATOM 4325 C C . TYR B 1 249 ? 13.82 -14.805 -16.109 1 97.81 249 TYR B C 1
ATOM 4327 O O . TYR B 1 249 ? 13.688 -13.922 -16.953 1 97.81 249 TYR B O 1
ATOM 4335 N N . ARG B 1 250 ? 13.688 -16.125 -16.375 1 95.56 250 ARG B N 1
ATOM 4336 C CA . ARG B 1 250 ? 13.438 -16.609 -17.734 1 95.56 250 ARG B CA 1
ATOM 4337 C C . ARG B 1 250 ? 12.359 -17.688 -17.734 1 95.56 250 ARG B C 1
ATOM 4339 O O . ARG B 1 250 ? 12.219 -18.438 -18.719 1 95.56 250 ARG B O 1
ATOM 4346 N N . GLY B 1 251 ? 11.688 -17.797 -16.609 1 97.5 251 GLY B N 1
ATOM 4347 C CA . GLY B 1 251 ? 10.617 -18.781 -16.516 1 97.5 251 GLY B CA 1
ATOM 4348 C C . GLY B 1 251 ? 9.312 -18.312 -17.125 1 97.5 251 GLY B C 1
ATOM 4349 O O . GLY B 1 251 ? 9.312 -17.453 -18.016 1 97.5 251 GLY B O 1
ATOM 4350 N N . HIS B 1 252 ? 8.203 -18.906 -16.688 1 98.44 252 HIS B N 1
ATOM 4351 C CA . HIS B 1 252 ? 6.898 -18.656 -17.297 1 98.44 252 HIS B CA 1
ATOM 4352 C C . HIS B 1 252 ? 6.141 -17.578 -16.547 1 98.44 252 HIS B C 1
ATOM 4354 O O . HIS B 1 252 ? 6.289 -17.438 -15.32 1 98.44 252 HIS B O 1
ATOM 4360 N N . TYR B 1 253 ? 5.43 -16.781 -17.312 1 98.75 253 TYR B N 1
ATOM 4361 C CA . TYR B 1 253 ? 4.41 -15.859 -16.812 1 98.75 253 TYR B CA 1
ATOM 4362 C C . TYR B 1 253 ? 3.012 -16.406 -17.078 1 98.75 253 TYR B C 1
ATOM 4364 O O . TYR B 1 253 ? 2.727 -16.875 -18.188 1 98.75 253 TYR B O 1
ATOM 4372 N N . SER B 1 254 ? 2.166 -16.391 -16.078 1 98.88 254 SER B N 1
ATOM 4373 C CA . SER B 1 254 ? 0.818 -16.922 -16.25 1 98.88 254 SER B CA 1
ATOM 4374 C C . SER B 1 254 ? -0.235 -15.898 -15.82 1 98.88 254 SER B C 1
ATOM 4376 O O . SER B 1 254 ? -0.209 -15.414 -14.688 1 98.88 254 SER B O 1
ATOM 4378 N N . PHE B 1 255 ? -1.188 -15.555 -16.734 1 98.88 255 PHE B N 1
ATOM 4379 C CA . PHE B 1 255 ? -2.287 -14.664 -16.375 1 98.88 255 PHE B CA 1
ATOM 4380 C C . PHE B 1 255 ? -3.285 -15.383 -15.469 1 98.88 255 PHE B C 1
ATOM 4382 O O . PHE B 1 255 ? -3.775 -16.453 -15.812 1 98.88 255 PHE B O 1
ATOM 4389 N N . GLU B 1 256 ? -3.559 -14.727 -14.32 1 98.69 256 GLU B N 1
ATOM 4390 C CA . GLU B 1 256 ? -4.461 -15.312 -13.328 1 98.69 256 GLU B CA 1
ATOM 4391 C C . GLU B 1 256 ? -5.457 -14.281 -12.812 1 98.69 256 GLU B C 1
ATOM 4393 O O . GLU B 1 256 ? -5.477 -13.969 -11.625 1 98.69 256 GLU B O 1
ATOM 4398 N N . PRO B 1 257 ? -6.355 -13.773 -13.68 1 98.25 257 PRO B N 1
ATOM 4399 C CA . PRO B 1 257 ? -7.414 -12.883 -13.203 1 98.25 257 PRO B CA 1
ATOM 4400 C C . PRO B 1 257 ? -8.562 -13.633 -12.531 1 98.25 257 PRO B C 1
ATOM 4402 O O . PRO B 1 257 ? -8.922 -14.734 -12.961 1 98.25 257 PRO B O 1
ATOM 4405 N N . PHE B 1 258 ? -9.125 -13.047 -11.469 1 96.81 258 PHE B N 1
ATOM 4406 C CA . PHE B 1 258 ? -10.086 -13.758 -10.625 1 96.81 258 PHE B CA 1
ATOM 4407 C C . PHE B 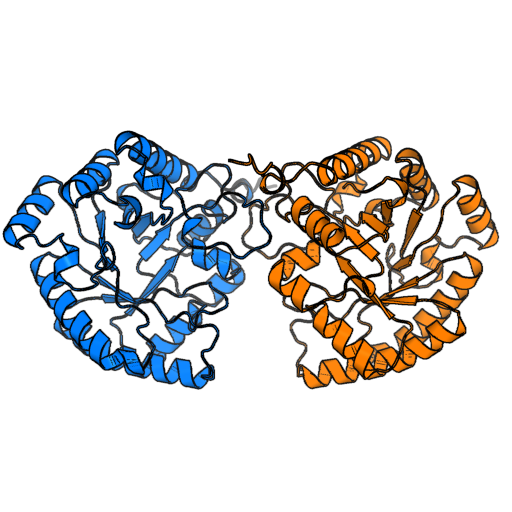1 258 ? -11.484 -13.195 -10.812 1 96.81 258 PHE B C 1
ATOM 4409 O O . PHE B 1 258 ? -12.469 -13.812 -10.414 1 96.81 258 PHE B O 1
ATOM 4416 N N . SER B 1 259 ? -11.602 -12.039 -11.406 1 96.62 259 SER B N 1
ATOM 4417 C CA . SER B 1 259 ? -12.875 -11.32 -11.414 1 96.62 259 SER B CA 1
ATOM 4418 C C . SER B 1 259 ? -13.977 -12.148 -12.062 1 96.62 259 SER B C 1
ATOM 4420 O O . SER B 1 259 ? -13.805 -12.656 -13.172 1 96.62 259 SER B O 1
ATOM 4422 N N . SER B 1 260 ? -15.094 -12.203 -11.43 1 95 260 SER B N 1
ATOM 4423 C CA . SER B 1 260 ? -16.25 -12.938 -11.953 1 95 260 SER B CA 1
ATOM 4424 C C . SER B 1 260 ? -16.812 -12.258 -13.195 1 95 260 SER B C 1
ATOM 4426 O O . SER B 1 260 ? -17.531 -12.891 -13.977 1 95 260 SER B O 1
ATOM 4428 N N . ARG B 1 261 ? -16.5 -11.031 -13.383 1 93.62 261 ARG B N 1
ATOM 4429 C CA . ARG B 1 261 ? -17.047 -10.312 -14.531 1 93.62 261 ARG B CA 1
ATOM 4430 C C . ARG B 1 261 ? -16.5 -10.875 -15.836 1 93.62 261 ARG B C 1
ATOM 4432 O O . ARG B 1 261 ? -17.062 -10.656 -16.906 1 93.62 261 ARG B O 1
ATOM 4439 N N . LEU B 1 262 ? -15.375 -11.547 -15.75 1 94.62 262 LEU B N 1
ATOM 4440 C CA . LEU B 1 262 ? -14.766 -12.133 -16.938 1 94.62 262 LEU B CA 1
ATOM 4441 C C . LEU B 1 262 ? -15.641 -13.242 -17.516 1 94.62 262 LEU B C 1
ATOM 4443 O O . LEU B 1 262 ? -15.477 -13.641 -18.672 1 94.62 262 LEU B O 1
ATOM 4447 N N . ALA B 1 263 ? -16.5 -13.828 -16.688 1 92.25 263 ALA B N 1
ATOM 4448 C CA . ALA B 1 263 ? -17.406 -14.891 -17.125 1 92.25 263 ALA B CA 1
ATOM 4449 C C . ALA B 1 263 ? -18.297 -14.406 -18.266 1 92.25 263 ALA B C 1
ATOM 4451 O O . ALA B 1 263 ? -18.734 -15.211 -19.094 1 92.25 263 ALA B O 1
ATOM 4452 N N . ALA B 1 264 ? -18.547 -13.117 -18.297 1 93.75 264 ALA B N 1
ATOM 4453 C CA . ALA B 1 264 ? -19.453 -12.562 -19.297 1 93.75 264 ALA B CA 1
ATOM 4454 C C . ALA B 1 264 ? -18.734 -12.32 -20.625 1 93.75 264 ALA B C 1
ATOM 4456 O O . ALA B 1 264 ? -19.375 -12.086 -21.656 1 93.75 264 ALA B O 1
ATOM 4457 N N . GLU B 1 265 ? -17.469 -12.453 -20.656 1 95.19 265 GLU B N 1
ATOM 4458 C CA . GLU B 1 265 ? -16.672 -12.172 -21.859 1 95.19 265 GLU B CA 1
ATOM 4459 C C . GLU B 1 265 ? -16.578 -13.398 -22.766 1 95.19 265 GLU B C 1
ATOM 4461 O O . GLU B 1 265 ? -16.438 -14.523 -22.281 1 95.19 265 GLU B O 1
ATOM 4466 N N . THR B 1 266 ? -16.594 -13.156 -24.047 1 96 266 THR B N 1
ATOM 4467 C CA . THR B 1 266 ? -16.375 -14.234 -25.016 1 96 266 THR B CA 1
ATOM 4468 C C . THR B 1 266 ? -14.891 -14.594 -25.094 1 96 266 THR B C 1
ATOM 4470 O O . THR B 1 266 ? -14.031 -13.812 -24.672 1 96 266 THR B O 1
ATOM 4473 N N . ASN B 1 267 ? -14.594 -15.789 -25.656 1 97 267 ASN B N 1
ATOM 4474 C CA . ASN B 1 267 ? -13.195 -16.156 -25.891 1 97 267 ASN B CA 1
ATOM 4475 C C . ASN B 1 267 ? -12.492 -15.141 -26.797 1 97 267 ASN B C 1
ATOM 4477 O O . ASN B 1 267 ? -11.305 -14.867 -26.625 1 97 267 ASN B O 1
ATOM 4481 N N . GLN B 1 268 ? -13.227 -14.609 -27.719 1 97.25 268 GLN B N 1
ATOM 4482 C CA . GLN B 1 268 ? -12.648 -13.609 -28.625 1 97.25 268 GLN B CA 1
ATOM 4483 C C . GLN B 1 268 ? -12.258 -12.352 -27.844 1 97.25 268 GLN B C 1
ATOM 4485 O O . GLN B 1 268 ? -11.148 -11.836 -28.031 1 97.25 268 GLN B O 1
ATOM 4490 N N . GLN B 1 269 ? -13.133 -11.914 -27.016 1 97.44 269 GLN B N 1
ATOM 4491 C CA . GLN B 1 269 ? -12.867 -10.727 -26.219 1 97.44 269 GLN B CA 1
ATOM 4492 C C . GLN B 1 269 ? -11.695 -10.953 -25.266 1 97.44 269 GLN B C 1
ATOM 4494 O O . GLN B 1 269 ? -10.82 -10.102 -25.141 1 97.44 269 GLN B O 1
ATOM 4499 N N . LEU B 1 270 ? -11.688 -12.094 -24.656 1 97.94 270 LEU B N 1
ATOM 4500 C CA . LEU B 1 270 ? -10.602 -12.414 -23.734 1 97.94 270 LEU B CA 1
ATOM 4501 C C . LEU B 1 270 ? -9.273 -12.531 -24.469 1 97.94 270 LEU B C 1
ATOM 4503 O O . LEU B 1 270 ? -8.234 -12.102 -23.969 1 97.94 270 LEU B O 1
ATOM 4507 N N . THR B 1 271 ? -9.336 -13.125 -25.672 1 98.25 271 THR B N 1
ATOM 4508 C CA . THR B 1 271 ? -8.125 -13.234 -26.469 1 98.25 271 THR B CA 1
ATOM 4509 C C . THR B 1 271 ? -7.535 -11.852 -26.75 1 98.25 271 THR B C 1
ATOM 4511 O O . THR B 1 271 ? -6.332 -11.641 -26.594 1 98.25 271 THR B O 1
ATOM 4514 N N . GLN B 1 272 ? -8.367 -10.922 -27.078 1 98.12 272 GLN B N 1
ATOM 4515 C CA . GLN B 1 272 ? -7.922 -9.555 -27.344 1 98.12 272 GLN B CA 1
ATOM 4516 C C . GLN B 1 272 ? -7.309 -8.922 -26.094 1 98.12 272 GLN B C 1
ATOM 4518 O O . GLN B 1 272 ? -6.277 -8.25 -26.172 1 98.12 272 GLN B O 1
ATOM 4523 N N . GLN B 1 273 ? -7.895 -9.148 -25 1 98.12 273 GLN B N 1
ATOM 4524 C CA . GLN B 1 273 ? -7.402 -8.594 -23.75 1 98.12 273 GLN B CA 1
ATOM 4525 C C . GLN B 1 273 ? -6.07 -9.219 -23.344 1 98.12 273 GLN B C 1
ATOM 4527 O O . GLN B 1 273 ? -5.18 -8.531 -22.844 1 98.12 273 GLN B O 1
ATOM 4532 N N . ILE B 1 274 ? -5.949 -10.508 -23.594 1 98.31 274 ILE B N 1
ATOM 4533 C CA . ILE B 1 274 ? -4.711 -11.211 -23.281 1 98.31 274 ILE B CA 1
ATOM 4534 C C . ILE B 1 274 ? -3.57 -10.648 -24.125 1 98.31 274 ILE B C 1
ATOM 4536 O O . ILE B 1 274 ? -2.518 -10.281 -23.594 1 98.31 274 ILE B O 1
ATOM 4540 N N . LEU B 1 275 ? -3.807 -10.516 -25.375 1 97.81 275 LEU B N 1
ATOM 4541 C CA . LEU B 1 275 ? -2.773 -10.031 -26.297 1 97.81 275 LEU B CA 1
ATOM 4542 C C . LEU B 1 275 ? -2.428 -8.578 -25.984 1 97.81 275 LEU B C 1
ATOM 4544 O O . LEU B 1 275 ? -1.259 -8.188 -26.047 1 97.81 275 LEU B O 1
ATOM 4548 N N . ALA B 1 276 ? -3.439 -7.781 -25.656 1 97.69 276 ALA B N 1
ATOM 4549 C CA . ALA B 1 276 ? -3.191 -6.395 -25.266 1 97.69 276 ALA B CA 1
ATOM 4550 C C . ALA B 1 276 ? -2.35 -6.324 -24 1 97.69 276 ALA B C 1
ATOM 4552 O O . ALA B 1 276 ? -1.488 -5.449 -23.875 1 97.69 276 ALA B O 1
ATOM 4553 N N . SER B 1 277 ? -2.609 -7.203 -23.062 1 97.94 277 SER B N 1
ATOM 4554 C CA . SER B 1 277 ? -1.834 -7.262 -21.828 1 97.94 277 SER B CA 1
ATOM 4555 C C . SER B 1 277 ? -0.371 -7.586 -22.109 1 97.94 277 SER B C 1
ATOM 4557 O O . SER B 1 277 ? 0.528 -6.969 -21.531 1 97.94 277 SER B O 1
ATOM 4559 N N . ILE B 1 278 ? -0.162 -8.539 -23 1 97.38 278 ILE B N 1
ATOM 4560 C CA . ILE B 1 278 ? 1.198 -8.93 -23.359 1 97.38 278 ILE B CA 1
ATOM 4561 C C . ILE B 1 278 ? 1.916 -7.754 -24.016 1 97.38 278 ILE B C 1
ATOM 4563 O O . ILE B 1 278 ? 3.078 -7.477 -23.719 1 97.38 278 ILE B O 1
ATOM 4567 N N . GLU B 1 279 ? 1.25 -7.062 -24.875 1 95.81 279 GLU B N 1
ATOM 4568 C CA . GLU B 1 279 ? 1.822 -5.887 -25.531 1 95.81 279 GLU B CA 1
ATOM 4569 C C . GLU B 1 279 ? 2.207 -4.824 -24.5 1 95.81 279 GLU B C 1
ATOM 4571 O O . GLU B 1 279 ? 3.279 -4.223 -24.594 1 95.81 279 GLU B O 1
ATOM 4576 N N . ARG B 1 280 ? 1.364 -4.652 -23.578 1 94.88 280 ARG B N 1
ATOM 4577 C CA . ARG B 1 280 ? 1.614 -3.656 -22.531 1 94.88 280 ARG B CA 1
ATOM 4578 C C . ARG B 1 280 ? 2.848 -4.02 -21.719 1 94.88 280 ARG B C 1
ATOM 4580 O O . ARG B 1 280 ? 3.668 -3.152 -21.406 1 94.88 280 ARG B O 1
ATOM 4587 N N . LEU B 1 281 ? 2.982 -5.246 -21.375 1 95.81 281 LEU B N 1
ATOM 4588 C CA . LEU B 1 281 ? 4.098 -5.711 -20.562 1 95.81 281 LEU B CA 1
ATOM 4589 C C . LEU B 1 281 ? 5.422 -5.527 -21.297 1 95.81 281 LEU B C 1
ATOM 4591 O O . LEU B 1 281 ? 6.48 -5.445 -20.672 1 95.81 281 LEU B O 1
ATOM 4595 N N . ASN B 1 282 ? 5.363 -5.496 -22.594 1 93.62 282 ASN B N 1
ATOM 4596 C CA . ASN B 1 282 ? 6.578 -5.395 -23.406 1 93.62 282 ASN B CA 1
ATOM 4597 C C . ASN B 1 282 ? 6.898 -3.943 -23.75 1 93.62 282 ASN B C 1
ATOM 4599 O O . ASN B 1 282 ? 7.832 -3.676 -24.516 1 93.62 282 ASN B O 1
ATOM 4603 N N . GLN B 1 283 ? 6.164 -3.014 -23.219 1 85.31 283 GLN B N 1
ATOM 4604 C CA . GLN B 1 283 ? 6.473 -1.601 -23.406 1 85.31 283 GLN B CA 1
ATOM 4605 C C . GLN B 1 283 ? 7.688 -1.188 -22.578 1 85.31 283 GLN B C 1
ATOM 4607 O O . GLN B 1 283 ? 7.926 -1.736 -21.5 1 85.31 283 GLN B O 1
ATOM 4612 N N . PRO B 1 284 ? 8.523 -0.265 -23.203 1 75.94 284 PRO B N 1
ATOM 4613 C CA . PRO B 1 284 ? 9.68 0.215 -22.438 1 75.94 284 PRO B CA 1
ATOM 4614 C C . PRO B 1 284 ? 9.273 1.071 -21.234 1 75.94 284 PRO B C 1
ATOM 4616 O O . PRO B 1 284 ? 8.227 1.724 -21.266 1 75.94 284 PRO B O 1
ATOM 4619 N N . THR B 1 285 ? 9.906 0.884 -20.188 1 68.06 285 THR B N 1
ATOM 4620 C CA . THR B 1 285 ? 9.688 1.755 -19.031 1 68.06 285 THR B CA 1
ATOM 4621 C C . THR B 1 285 ? 10.453 3.064 -19.188 1 68.06 285 THR B C 1
ATOM 4623 O O . THR B 1 285 ? 11.469 3.113 -19.891 1 68.06 285 THR B O 1
ATOM 4626 N N . ALA B 1 286 ? 9.859 4.242 -18.906 1 54.59 286 ALA B N 1
ATOM 4627 C CA . ALA B 1 286 ? 10.508 5.547 -19 1 54.59 286 ALA B CA 1
ATOM 4628 C C . ALA B 1 286 ? 11.898 5.512 -18.375 1 54.59 286 ALA B C 1
ATOM 4630 O O . ALA B 1 286 ? 12.766 6.312 -18.734 1 54.59 286 ALA B O 1
ATOM 4631 N N . VAL B 1 287 ? 12.43 4.863 -17.438 1 47.5 287 VAL B N 1
ATOM 4632 C CA . VAL B 1 287 ? 13.773 4.914 -16.859 1 47.5 287 VAL B CA 1
ATOM 4633 C C . VAL B 1 287 ? 14.789 4.387 -17.859 1 47.5 287 VAL B C 1
ATOM 4635 O O . VAL B 1 287 ? 15.992 4.613 -17.703 1 47.5 287 VAL B O 1
ATOM 4638 N N . PHE B 1 288 ? 14.492 3.477 -18.734 1 39.25 288 PHE B N 1
ATOM 4639 C CA . PHE B 1 288 ? 15.539 2.914 -19.578 1 39.25 288 PHE B CA 1
ATOM 4640 C C . PHE B 1 288 ? 15.844 3.844 -20.75 1 39.25 288 PHE B C 1
ATOM 4642 O O . PHE B 1 288 ? 16.641 3.504 -21.625 1 39.25 288 PHE B O 1
ATOM 4649 N N . SER B 1 289 ? 15.242 5 -20.828 1 35.66 289 SER B N 1
ATOM 4650 C CA . SER B 1 289 ? 15.688 5.75 -22 1 35.66 289 SER B CA 1
ATOM 4651 C C . SER B 1 289 ? 17.016 6.449 -21.734 1 35.66 289 SER B C 1
ATOM 4653 O O . SER B 1 289 ? 17.328 7.453 -22.375 1 35.66 289 SER B O 1
ATOM 4655 N N . THR B 1 290 ? 17.656 6.398 -20.625 1 31.31 290 THR B N 1
ATOM 4656 C CA . THR B 1 290 ? 18.922 7.133 -20.562 1 31.31 290 THR B CA 1
ATOM 4657 C C . THR B 1 290 ? 19.938 6.531 -21.516 1 31.31 290 THR B C 1
ATOM 4659 O O . THR B 1 290 ? 20.5 5.465 -21.25 1 31.31 290 THR B O 1
ATOM 4662 N N . GLU B 1 291 ? 19.797 6.656 -22.844 1 27.73 291 GLU B N 1
ATOM 4663 C CA . GLU B 1 291 ? 21.031 6.762 -23.625 1 27.73 291 GLU B CA 1
ATOM 4664 C C . GLU B 1 291 ? 21.969 7.801 -23.016 1 27.73 291 GLU B C 1
ATOM 4666 O O . GLU B 1 291 ? 21.594 8.953 -22.812 1 27.73 291 GLU B O 1
ATOM 4671 N N . VAL B 1 292 ? 23.062 7.316 -22.406 1 29.77 292 VAL B N 1
ATOM 4672 C CA . VAL B 1 292 ? 24.266 8.047 -22.047 1 29.77 292 VAL B CA 1
ATOM 4673 C C . VAL B 1 292 ? 24.719 8.898 -23.234 1 29.77 292 VAL B C 1
ATOM 4675 O O . VAL B 1 292 ? 25.141 8.367 -24.266 1 29.77 292 VAL B O 1
ATOM 4678 N N . THR B 1 293 ? 24.172 9.992 -23.438 1 24.7 293 THR B N 1
ATOM 4679 C CA . THR B 1 293 ? 24.984 10.883 -24.266 1 24.7 293 THR B CA 1
ATOM 4680 C C . THR B 1 293 ? 26.359 11.086 -23.641 1 24.7 293 THR B C 1
ATOM 4682 O O . THR B 1 293 ? 26.469 11.461 -22.469 1 24.7 293 THR B O 1
ATOM 4685 N N . GLN B 1 294 ? 27.359 10.359 -24.062 1 22.19 294 GLN B N 1
ATOM 4686 C CA . GLN B 1 294 ? 28.766 10.734 -23.875 1 22.19 294 GLN B CA 1
ATOM 4687 C C . GLN B 1 294 ? 28.953 12.242 -24.047 1 22.19 294 GLN B C 1
ATOM 4689 O O . GLN B 1 294 ? 28.516 12.82 -25.031 1 22.19 294 GLN B O 1
ATOM 4694 N N . PRO B 1 295 ? 29.359 12.781 -22.906 1 21.06 295 PRO B N 1
ATOM 4695 C CA . PRO B 1 295 ? 29.969 14.047 -23.312 1 21.06 295 PRO B CA 1
ATOM 4696 C C . PRO B 1 295 ? 31.156 13.852 -24.25 1 21.06 295 PRO B C 1
ATOM 4698 O O . PRO B 1 295 ? 31.812 12.805 -24.219 1 21.06 295 PRO B O 1
#

Solvent-accessible surface area (backbone atoms only — not comparable to full-atom values): 31171 Å² total; per-residue (Å²): 142,62,84,51,64,89,33,34,29,39,28,52,53,49,40,40,98,49,57,70,70,57,39,51,46,32,32,47,72,57,66,28,43,31,32,27,38,32,20,66,86,54,97,52,65,46,61,56,47,42,63,72,65,53,55,68,68,58,46,52,49,54,35,56,74,60,57,50,42,43,52,29,37,42,59,42,70,31,48,42,33,72,92,40,40,67,63,47,51,55,49,48,51,48,41,46,56,49,23,70,72,72,58,42,47,28,38,34,33,31,52,36,71,46,80,77,65,80,70,50,73,66,54,45,42,52,36,30,21,55,37,46,46,58,51,35,55,54,27,58,73,64,71,32,34,39,28,39,33,43,37,14,50,90,38,30,74,39,43,42,66,45,58,53,48,50,28,41,61,71,41,69,53,80,44,60,34,28,29,50,35,48,59,28,42,44,61,50,65,61,28,51,66,57,47,63,73,49,48,64,52,87,44,45,63,36,33,38,36,46,14,34,60,84,66,97,58,59,57,81,87,55,60,66,56,20,34,69,45,55,95,57,40,69,57,48,58,47,56,50,52,50,50,44,47,74,65,62,48,80,60,41,40,26,42,49,20,50,25,70,71,48,46,78,51,50,57,68,57,48,28,52,45,52,54,50,25,54,53,54,52,47,49,82,60,83,77,71,64,72,70,77,73,74,128,141,63,83,51,65,89,32,35,29,40,27,52,53,49,39,40,97,50,56,68,69,56,38,51,48,32,32,48,72,56,65,27,42,32,32,27,39,34,20,65,86,54,97,52,66,47,62,57,46,43,62,72,65,52,53,68,68,58,46,51,51,54,34,58,72,59,56,50,42,42,52,29,37,42,59,43,70,31,48,43,35,72,91,40,41,67,63,46,52,54,48,47,50,48,42,44,56,50,23,71,73,71,56,41,45,28,38,33,34,31,54,36,70,44,81,78,66,80,69,51,73,68,52,45,42,52,38,30,21,55,37,45,47,57,50,35,53,54,28,58,76,64,72,30,34,38,28,40,32,41,36,15,50,90,38,30,75,37,43,42,65,45,58,53,49,50,30,41,61,72,40,69,53,80,45,61,34,27,30,49,34,47,56,29,42,43,60,50,65,61,29,54,68,57,47,63,74,49,48,64,53,86,46,46,62,34,34,39,36,46,13,34,58,84,68,96,58,59,57,82,86,54,60,66,55,21,34,68,45,55,96,60,41,70,58,49,59,47,56,50,51,51,51,44,46,74,65,62,50,81,60,41,40,25,42,48,19,51,24,69,71,47,46,77,50,49,59,68,56,49,29,52,45,51,54,50,26,54,55,55,53,46,50,82,60,83,77,72,64,70,71,78,74,74,127

pLDDT: mean 94.15, std 12.29, range [21.06, 98.94]

Organism: Lacticaseibacillus rhamnosus (strain LMS2-1) (NCBI:txid525361)

Radius of gyration: 27.97 Å; Cα contacts (8 Å, |Δi|>4): 1118; chains: 2; bounding box: 70×85×60 Å

Secondary structure (DSSP, 8-state):
----GGGEEEEGGGGSS--HHHHHHHHHHTT--EEEEES-SSS--SGGGTTTT--HHHHHHHHHHTTPEEEEEEEEETTT-GGGHHHHHHHHHHHHHHHHHHT--EEEEE--B-TT----HHHHHHHHHHHHHHHHHHHHHHT-EEEE----STTBS--SHHHHHHHHHHHT--SEEEEEEHHHHHHTT--HHHHHHH--GGGEEEEEE-B-PPPSSSS---GGG-BS--TT--S-HHHHHHHHHHTT--SEEEE----GGGGGS-HHHHHHHHHHHHHHHTSPPGGGG------/----GGGEEEEGGGGSS--HHHHHHHHHHTT--EEEEES-SSS--SGGGTTTT--HHHHHHHHHHTTPEEEEEEEEETTT-GGGHHHHHHHHHHHHHHHHHHT--EEEEE--B-TT----HHHHHHHHHHHHHHHHHHHHHTT-EEEE----STTBS--SHHHHHHHHHHHT--SEEEEEEHHHHHHTT--HHHHHHH--GGGEEEEEE-B-PPPSSSS---GGG-BS--TT--S-HHHHHHHHHHTT--SEEEE----GGGGGS-HHHHHHHHHHHHHHHTSPPGGGG------